Protein AF-A0A9D1H8A1-F1 (afdb_monomer)

Organism: NCBI:txid2840805

Mean predicted aligned error: 8.05 Å

Nearest PDB structures (foldseek):
  5hfn-assembly1_F  TM=6.611E-01  e=2.471E-03  Thermotoga maritima MSB8
  5xb6-assembly6_K  TM=4.700E-01  e=4.953E-04  Escherichia coli K-12
  5jrl-assembly3_B-3  TM=5.019E-01  e=8.319E-04  Sphingopyxis alaskensis RB2256
  7d79-assembly1_A  TM=4.653E-01  e=1.171E-02  Beauveria bassiana ARSEF 2860
  6lzh-assembly1_B  TM=3.755E-01  e=5.379E-03  Penicillium sp. sh18

Radius of gyration: 25.9 Å; Cα contacts (8 Å, |Δi|>4): 1368; chains: 1; bounding box: 70×58×67 Å

Solvent-accessible surface area (backbone atoms only — not comparable to full-atom values): 36337 Å² total; per-residue (Å²): 131,84,83,81,67,51,58,46,92,76,40,80,70,63,72,47,69,50,75,82,44,80,46,81,47,76,41,81,44,86,88,73,50,70,47,61,29,40,40,36,33,36,33,24,59,100,54,68,33,36,36,27,37,41,32,40,48,75,94,51,51,66,57,36,34,45,31,58,40,48,41,50,44,22,52,64,35,28,59,30,60,74,78,40,56,63,98,60,22,61,52,61,49,24,41,76,71,17,14,26,26,38,30,43,11,34,50,22,79,35,81,67,76,85,62,93,54,31,48,40,35,41,47,43,46,32,32,52,50,55,50,51,40,55,52,47,28,70,76,64,72,52,73,90,49,48,31,33,35,26,16,34,34,47,3,11,48,39,34,49,46,31,32,48,40,26,70,64,42,56,29,36,40,30,22,36,32,55,47,53,62,30,43,63,26,38,37,21,43,43,40,36,46,53,66,64,34,68,92,41,31,56,48,31,43,49,14,67,43,76,75,34,80,69,46,59,55,62,93,50,54,71,72,35,40,54,47,52,54,52,42,24,22,52,14,40,39,77,73,43,44,46,48,47,46,74,68,54,79,72,54,71,62,39,74,70,46,49,60,56,50,44,72,78,44,55,63,51,59,56,42,28,50,69,34,89,81,30,62,44,44,38,78,90,35,69,56,42,70,50,52,43,77,49,79,30,39,31,59,46,72,45,68,49,78,92,82,74,81,88,70,66,77,53,45,55,43,57,76,37,14,64,57,70,50,53,33,79,27,75,79,14,34,42,30,25,63,44,52,94,82,74,95,82,70,59,51,74,61,20,34,40,32,28,70,39,69,81,30,41,80,42,71,46,31,43,56,48,75,52,66,46,99,67,80,56,21,27,34,38,31,36,23,69,21,62,87,46,94,50,64,56,60,48,52,68,40,57,52,64,72,28,36,35,36,38,39,18,59,63,47,60,44,48,21,56,43,46,68,28,49,72,67,90,58,78,83,54,58,46,47,52,88,47,33,41,98,86,70,47,72,68,45,68,66,56,96,68,70,59,13,51,67,64,53,60,41,68,61,66,88,64,35,54,58,60,43,38,38,44,37,39,30,22,55,27,9,64,60,29,32,44,43,26,56,54,53,47,52,51,32,23,30,69,58,64,76,48,55,87,54,51,34,44,30,64,33,76,45,11,46,62,47,75,51,70,86,71,40,49,98,76,27,47,44,56,63,29,58,52,54,50,48,58,51,35,50,48,39,30,65,76,69,66,43,75,57,73,53,40,40,37,63,48,75,40,80,85,43,26,39,70,46,66,51,82,54,40,86,71,12,38,26,73,62,52,51,80,45,70,25,30,72,87,30,72,53,68,91,76,61,94,92,60,88,78,50,77,48,81,49,77,47,60,19,80,88,68,79,77,86,90,76,86,86,80,81,92,60,81,66,63,81,60,68,79,78,79,51,97,81,70,77,79,78,89,68,87,86,81,87,81,77,88,73,83,78,84,69,93,89,61,95,66,70,68,60,113

Sequence (658 aa):
MGTVIYDPLQDPRFQSPYIDADEWRERPMPDGSTLPFRYIHGGFEGTGVKFLFCFPEAERYQGRFYQYLSPFPGPDEEIASLGRLGVNDRIGFCLAYGAYSVESNMGSTAMFGGQADATLCWKSSAAVAEYSRVKAMEIYGCTRPYGYVYGGSGGGYKTISCVENTRAWDGAVPYVIGSPYSLPNTITMHAQGQRVLRHSFGKILDALDAGGSGDPYAGLNRDEADMLRKLTRMGFPPIAWYLEAMGHIDSGSLPVLLPGVKAMDPSYFTDFWTKPGYMGADPDLTACRDRLQFTGKVKSVRLPNDSGTDSGIGMNGVDDAWKKQLADGKDAWIELEEVPQGDDLYLEGVNITVTTGEASGKSLLLRDIIRKSEGKGGYLTIGMCYGLEDISGVLGALHPGDMVTLDNSDYIAVQSYYRHQCPPDLDCHAWDQFRNPDGTPALPQRPVLMGPGFTGTGMPQDGNIQCKIINIQALMDESTCPWCADWYKNKVAAAKGSLDNHRVYYMERCMHGDTDALQNYMVVNYMGALRQSLLDLAAWVEKGIEPLPSTRYTYDQENGQIVPESDMKTRGGIQSVVRLTANGQKCARVKNGETVHLEINVQLPPGTGEVTGIALADRELSETESKYHPDRHPEKGNGYGGRTAVSGTDGAFWPAVY

pLDDT: mean 86.94, std 17.72, range [21.97, 98.88]

Secondary structure (DSSP, 8-state):
-PPPPB-GGG-GGGS-EEEEEEEEEEEE-TTS-EEEEEEEEEEETTS--EEEEEEEPTTT--SEEEEE--SS--TTGGGTTTT--GGG-HHHHHHHTTEEEEEE-TT--SSSS--SSTTHHHHHHHHHHHHHHHHHHHHH--S--EEEEEEETHHHHHHHHHHHHB-S-SEEEEESPPPTTTTTHHHHHHHHHHHHHTTTHHHHHHHHSTTS-S-TTTT--HHHHHHHHHHHHTT--GGGGHHHHTT----TTHHHHHHHHHHH-HHHHHHHHHSTTSGGG-TTSHHHHT--EEEEEEEEEEPPP-------TT--STTTGGGGGEE--TT-EEEESS----TT---TT-EEEE-SSTTTT-EEEEEEEEE-SSSS-EEEEE--EES-S-HHHHHHT--TT-EEEEE-HHHHHHTTGGGG---S-TT-GGGGGGB-TTSSBSS---SS-SHHHHTSSSS---S--SSEEEEEEETT-SSS-THHHHHHHHHHHHHHS--TTEEEEEETTB-S-SSGGG-SSS-B-SHHHHHHHHHHHHHHHHH--PPPPPPPEEEETTTTEEEE-S-HHHH-SS--EEEEEETTBS-----TT----EEEEEE--TTS---------SS---TTHHHH-TT-PPP-PPP----------TT-SS----

Foldseek 3Di:
DDAAFDDLVPDPQLPAWDWPDWDWDWDQFPVRDIFIWIWTKTATPPALKIKIKTAGPLVLADQAAEEEFFLQAASPNRCQLVPDYDLSRPQCLQRLNRHMYMYMSLRHHGSDDFDPDLQSNLSSSLSSLVVVQVVVCVVNVDDRGAYEYEYEELRLLSQLLNFLRYDSHFEYEYEQYFALQLPPQLLLQLLVLCLQCLPQLLLLQQLVAQPHVVDSCPPPDPSNNVSLLLNLLLQQFSNLSVCVSVVNDDSALCLVCLVVCCVVCVVLLVCLLPPPQHQNVDCPHPLVVQWDKDKFFFAAWDAADPPDDPPLRNQRWQRRSSVVFWDARHAIKTKTQADDDDDDHDQPQWWWAWCDFPLHRDIFRFDDWAADPDHRITITGTGIHGPDPPPRVSRVRDDGGTMIIITNSSVSSSSCQSLQQQDPDVLSLSNVVQADPVRHGVGHHDPDRCSNVSSSNNDGRQLNGNHAYEYEHEQNESSHRRCSQVSSCVSVCVNPVDCPRYAYAYDYQAYSIQDPLPDWPRHDHCSLVSSVVVVQSCCCSPVVRHDKHHFDWDQPSSRRHTGTDPDLQPGIHQDKDKDKAWVNGSDDDDDPPDDIDIDIDIGGRPPNDDDLDDDDDPDTPPPPVPPDDPPDDPDDDDDDDDDPDPDDDPDDSHDRDD

Structure (mmCIF, N/CA/C/O backbone):
data_AF-A0A9D1H8A1-F1
#
_entry.id   AF-A0A9D1H8A1-F1
#
loop_
_atom_site.group_PDB
_atom_site.id
_atom_site.type_symbol
_atom_site.label_atom_id
_atom_site.label_alt_id
_atom_site.label_comp_id
_atom_site.label_asym_id
_atom_site.label_entity_id
_atom_site.label_seq_id
_atom_site.pdbx_PDB_ins_code
_atom_site.Cartn_x
_atom_site.Cartn_y
_atom_site.Cartn_z
_atom_site.occupancy
_atom_site.B_iso_or_equiv
_atom_site.auth_seq_id
_atom_site.auth_comp_id
_atom_site.auth_asym_id
_atom_site.auth_atom_id
_atom_site.pdbx_PDB_model_num
ATOM 1 N N . MET A 1 1 ? -31.627 3.188 -6.656 1.00 38.78 1 MET A N 1
ATOM 2 C CA . MET A 1 1 ? -32.110 2.006 -5.906 1.00 38.78 1 MET A CA 1
ATOM 3 C C . MET A 1 1 ? -31.082 1.754 -4.819 1.00 38.78 1 MET A C 1
ATOM 5 O O . MET A 1 1 ? -29.908 1.780 -5.154 1.00 38.78 1 MET A O 1
ATOM 9 N N . GLY A 1 2 ? -31.478 1.663 -3.548 1.00 55.09 2 GLY A N 1
ATOM 10 C CA . GLY A 1 2 ? -30.513 1.507 -2.451 1.00 55.09 2 GLY A CA 1
ATOM 11 C C . GLY A 1 2 ? -29.809 0.150 -2.507 1.00 55.09 2 GLY A C 1
ATOM 12 O O . GLY A 1 2 ? -30.447 -0.846 -2.844 1.00 55.09 2 GLY A O 1
ATOM 13 N N . THR A 1 3 ? -28.514 0.122 -2.196 1.00 67.75 3 THR A N 1
ATOM 14 C CA . THR A 1 3 ? -27.722 -1.109 -2.081 1.00 67.75 3 THR A CA 1
ATOM 15 C C . THR A 1 3 ? -28.323 -2.004 -0.996 1.00 67.75 3 THR A C 1
ATOM 17 O O . THR A 1 3 ? -28.592 -1.547 0.118 1.00 67.75 3 THR A O 1
ATOM 20 N N . VAL A 1 4 ? -28.575 -3.274 -1.319 1.00 84.12 4 VAL A N 1
ATOM 21 C CA . VAL A 1 4 ? -29.027 -4.267 -0.336 1.00 84.12 4 VAL A CA 1
ATOM 22 C C . VAL A 1 4 ? -27.852 -4.580 0.583 1.00 84.12 4 VAL A C 1
ATOM 24 O O . VAL A 1 4 ? -26.833 -5.088 0.128 1.00 84.12 4 VAL A O 1
ATOM 27 N N . ILE A 1 5 ? -28.001 -4.270 1.870 1.00 93.69 5 ILE A N 1
ATOM 28 C CA . ILE A 1 5 ? -26.996 -4.589 2.886 1.00 93.69 5 ILE A CA 1
ATOM 29 C C . ILE A 1 5 ? -27.081 -6.081 3.207 1.00 93.69 5 ILE A C 1
ATOM 31 O O . ILE A 1 5 ? -28.150 -6.579 3.563 1.00 93.69 5 ILE A O 1
ATOM 35 N N . TYR A 1 6 ? -25.960 -6.780 3.067 1.00 95.00 6 TYR A N 1
ATOM 36 C CA . TYR A 1 6 ? -25.834 -8.206 3.333 1.00 95.00 6 TYR A CA 1
ATOM 37 C C . TYR A 1 6 ? -25.898 -8.502 4.835 1.00 95.00 6 TYR A C 1
ATOM 39 O O . TYR A 1 6 ? -25.280 -7.809 5.650 1.00 95.00 6 TYR A O 1
ATOM 47 N N . ASP A 1 7 ? -26.623 -9.566 5.173 1.00 96.06 7 ASP A N 1
ATOM 48 C CA . ASP A 1 7 ? -26.724 -10.117 6.520 1.00 96.06 7 ASP A CA 1
ATOM 49 C C . ASP A 1 7 ? -26.074 -11.515 6.549 1.00 96.06 7 ASP A C 1
ATOM 51 O O . ASP A 1 7 ? -26.630 -12.449 5.958 1.00 96.06 7 ASP A O 1
ATOM 55 N N . PRO A 1 8 ? -24.911 -11.688 7.211 1.00 95.25 8 PRO A N 1
ATOM 56 C CA . PRO A 1 8 ? -24.231 -12.982 7.283 1.00 95.25 8 PRO A CA 1
ATOM 57 C C . PRO A 1 8 ? -25.052 -14.063 7.993 1.00 95.25 8 PRO A C 1
ATOM 59 O O . PRO A 1 8 ? -24.867 -15.243 7.703 1.00 95.25 8 PRO A O 1
ATOM 62 N N . LEU A 1 9 ? -25.981 -13.691 8.882 1.00 94.69 9 LEU A N 1
ATOM 63 C CA . LEU A 1 9 ? -26.806 -14.650 9.621 1.00 94.69 9 LEU A CA 1
ATOM 64 C C . LEU A 1 9 ? -27.847 -15.341 8.731 1.00 94.69 9 LEU A C 1
ATOM 66 O O . LEU A 1 9 ? -28.388 -16.371 9.118 1.00 94.69 9 LEU A O 1
ATOM 70 N N . GLN A 1 10 ? -28.121 -14.794 7.544 1.00 96.19 10 GLN A N 1
ATOM 71 C CA . GLN A 1 10 ? -29.043 -15.379 6.567 1.00 96.19 10 GLN A CA 1
ATOM 72 C C . GLN A 1 10 ? -28.323 -16.154 5.455 1.00 96.19 10 GLN A C 1
ATOM 74 O O . GLN A 1 10 ? -28.983 -16.727 4.587 1.00 96.19 10 GLN A O 1
ATOM 79 N N . ASP A 1 11 ? -26.986 -16.172 5.437 1.00 95.88 11 ASP A N 1
ATOM 80 C CA . ASP A 1 11 ? -26.229 -16.874 4.401 1.00 95.88 11 ASP A CA 1
ATOM 81 C C . ASP A 1 11 ? -26.071 -18.360 4.763 1.00 95.88 11 ASP A C 1
ATOM 83 O O . ASP A 1 11 ? -25.353 -18.682 5.717 1.00 95.88 11 ASP A O 1
ATOM 87 N N . PRO A 1 12 ? -26.690 -19.292 4.010 1.00 96.44 12 PRO A N 1
ATOM 88 C CA . PRO A 1 12 ? -26.665 -20.718 4.329 1.00 96.44 12 PRO A CA 1
ATOM 89 C C . PRO A 1 12 ? -25.256 -21.327 4.295 1.00 96.44 12 PRO A C 1
ATOM 91 O O . PRO A 1 12 ? -25.048 -22.377 4.896 1.00 96.44 12 PRO A O 1
ATOM 94 N N . ARG A 1 13 ? -24.281 -20.681 3.634 1.00 95.06 13 ARG A N 1
ATOM 95 C CA . ARG A 1 13 ? -22.889 -21.160 3.577 1.00 95.06 13 ARG A CA 1
ATOM 96 C C . ARG A 1 13 ? -22.200 -21.145 4.939 1.00 95.06 13 ARG A C 1
ATOM 98 O O . ARG A 1 13 ? -21.252 -21.893 5.133 1.00 95.06 13 ARG A O 1
ATOM 105 N N . PHE A 1 14 ? -22.649 -20.296 5.862 1.00 97.00 14 PHE A N 1
ATOM 106 C CA . PHE A 1 14 ? -21.956 -20.043 7.127 1.00 97.00 14 PHE A CA 1
ATOM 107 C C . PHE A 1 14 ? -22.766 -20.464 8.361 1.00 97.00 14 PHE A C 1
ATOM 109 O O . PH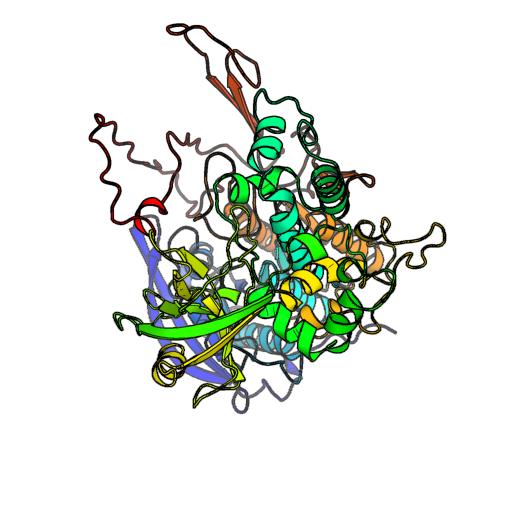E A 1 14 ? -22.545 -19.954 9.454 1.00 97.00 14 PHE A O 1
ATOM 116 N N . GLN A 1 15 ? -23.709 -21.399 8.205 1.00 96.56 15 GLN A N 1
ATOM 117 C CA . GLN A 1 15 ? -24.603 -21.831 9.295 1.00 96.56 15 GLN A CA 1
ATOM 118 C C . GLN A 1 15 ? -24.109 -23.067 10.060 1.00 96.56 15 GLN A C 1
ATOM 120 O O . GLN A 1 15 ? -24.694 -23.433 11.077 1.00 96.56 15 GLN A O 1
ATOM 125 N N . SER A 1 16 ? -23.027 -23.697 9.597 1.00 97.44 16 SER A N 1
ATOM 126 C CA . SER A 1 16 ? -22.464 -24.920 10.182 1.00 97.44 16 SER A CA 1
ATOM 127 C C . SER A 1 16 ? -20.997 -24.711 10.579 1.00 97.44 16 SER A C 1
ATOM 129 O O . SER A 1 16 ? -20.102 -25.213 9.900 1.00 97.44 16 SER A O 1
ATOM 131 N N . PRO A 1 17 ? -20.708 -23.914 11.625 1.00 97.94 17 PRO A N 1
ATOM 132 C CA . PRO A 1 17 ? -19.346 -23.744 12.116 1.00 97.94 17 PRO A CA 1
ATOM 133 C C . PRO A 1 17 ? -18.861 -24.988 12.876 1.00 97.94 17 PRO A C 1
ATOM 135 O O . PRO A 1 17 ? -19.635 -25.632 13.584 1.00 97.94 17 PRO A O 1
ATOM 138 N N . TYR A 1 18 ? -17.563 -25.279 12.798 1.00 98.44 18 TYR A N 1
ATOM 139 C CA . TYR A 1 18 ? -16.890 -26.317 13.582 1.00 98.44 18 TYR A CA 1
ATOM 140 C C . TYR A 1 18 ? -15.680 -25.741 14.328 1.00 98.44 18 TYR A C 1
ATOM 142 O O . TYR A 1 18 ? -15.117 -24.727 13.921 1.00 98.44 18 TYR A O 1
ATOM 150 N N . ILE A 1 19 ? -15.278 -26.392 15.422 1.00 98.69 19 ILE A N 1
ATOM 151 C CA . ILE A 1 19 ? -14.061 -26.086 16.190 1.00 98.69 19 ILE A CA 1
ATOM 152 C C . ILE A 1 19 ? -13.188 -27.337 16.176 1.00 98.69 19 ILE A C 1
ATOM 154 O O . ILE A 1 19 ? -13.668 -28.415 16.527 1.00 98.69 19 ILE A O 1
ATOM 158 N N . ASP A 1 20 ? -11.927 -27.195 15.780 1.00 98.19 20 ASP A N 1
ATOM 159 C CA . ASP A 1 20 ? -10.947 -28.288 15.758 1.00 98.19 20 ASP A CA 1
ATOM 160 C C . ASP A 1 20 ? -9.824 -28.112 16.798 1.00 98.19 20 ASP A C 1
ATOM 162 O O . ASP A 1 20 ? -9.159 -29.090 17.142 1.00 98.19 20 ASP A O 1
ATOM 166 N N . ALA A 1 21 ? -9.670 -26.913 17.373 1.00 98.50 21 ALA A N 1
ATOM 167 C CA . ALA A 1 21 ? -8.807 -26.656 18.521 1.00 98.50 21 ALA A CA 1
ATOM 168 C C . ALA A 1 21 ? -9.430 -25.629 19.478 1.00 98.50 21 ALA A C 1
ATOM 170 O O . ALA A 1 21 ? -9.948 -24.596 19.054 1.00 98.50 21 ALA A O 1
ATOM 171 N N . ASP A 1 22 ? -9.343 -25.916 20.776 1.00 98.56 22 ASP A N 1
ATOM 172 C CA . ASP A 1 22 ? -9.765 -25.045 21.875 1.00 98.56 22 ASP A CA 1
ATOM 173 C C . ASP A 1 22 ? -8.847 -25.301 23.079 1.00 98.56 22 ASP A C 1
ATOM 175 O O . ASP A 1 22 ? -8.964 -26.323 23.758 1.00 98.56 22 ASP A O 1
ATOM 179 N N . GLU A 1 23 ? -7.880 -24.414 23.301 1.00 98.38 23 GLU A N 1
ATOM 180 C CA . GLU A 1 23 ? -6.853 -24.597 24.328 1.00 98.38 23 GLU A CA 1
ATOM 181 C C . GLU A 1 23 ? -6.348 -23.272 24.901 1.00 98.38 23 GLU A C 1
ATOM 183 O O . GLU A 1 23 ? -6.447 -22.215 24.280 1.00 98.38 23 GLU A O 1
ATOM 188 N N . TRP A 1 24 ? -5.779 -23.322 26.103 1.00 98.31 24 TRP A N 1
ATOM 189 C CA . TRP A 1 24 ? -5.088 -22.178 26.692 1.00 98.31 24 TRP A CA 1
ATOM 190 C C . TRP A 1 24 ? -3.642 -22.120 26.208 1.00 98.31 24 TRP A C 1
ATOM 192 O O . TRP A 1 24 ? -2.936 -23.127 26.199 1.00 98.31 24 TRP A O 1
ATOM 202 N N . ARG A 1 25 ? -3.201 -20.921 25.832 1.00 97.88 25 ARG A N 1
ATOM 203 C CA . ARG A 1 25 ? -1.832 -20.607 25.423 1.00 97.88 25 ARG A CA 1
ATOM 204 C C . ARG A 1 25 ? -1.350 -19.351 26.145 1.00 97.88 25 ARG A C 1
ATOM 206 O O . ARG A 1 25 ? -2.138 -18.610 26.725 1.00 97.88 25 ARG A O 1
ATOM 213 N N . GLU A 1 26 ? -0.050 -19.101 26.078 1.00 96.31 26 GLU A N 1
ATOM 214 C CA . GLU A 1 26 ? 0.578 -17.896 26.619 1.00 96.31 26 GLU A CA 1
ATOM 215 C C . GLU A 1 26 ? 1.182 -17.065 25.490 1.00 96.31 26 GLU A C 1
ATOM 217 O O . GLU A 1 26 ? 1.711 -17.608 24.515 1.00 96.31 26 GLU A O 1
ATOM 222 N N . ARG A 1 27 ? 1.106 -15.739 25.618 1.00 94.69 27 ARG A N 1
ATOM 223 C CA . ARG A 1 27 ? 1.704 -14.799 24.672 1.00 94.69 27 ARG A CA 1
ATOM 224 C C . ARG A 1 27 ? 2.739 -13.916 25.370 1.00 94.69 27 ARG A C 1
ATOM 226 O O . ARG A 1 27 ? 2.367 -13.236 26.325 1.00 94.69 27 ARG A O 1
ATOM 233 N N . PRO A 1 28 ? 4.009 -13.906 24.930 1.00 93.06 28 PRO A N 1
ATOM 234 C CA . PRO A 1 28 ? 5.019 -13.017 25.493 1.00 93.06 28 PRO A CA 1
ATOM 235 C C . PRO A 1 28 ? 4.758 -11.567 25.078 1.00 93.06 28 PRO A C 1
ATOM 237 O O . PRO A 1 28 ? 4.446 -11.294 23.919 1.00 93.06 28 PRO A O 1
ATOM 240 N N . MET A 1 29 ? 4.918 -10.646 26.024 1.00 91.50 29 MET A N 1
ATOM 241 C CA . MET A 1 29 ? 4.690 -9.214 25.844 1.00 91.50 29 MET A CA 1
ATOM 242 C C . MET A 1 29 ? 6.009 -8.425 25.849 1.00 91.50 29 MET A C 1
ATOM 244 O O . MET A 1 29 ? 7.002 -8.888 26.416 1.00 91.50 29 MET A O 1
ATOM 248 N N . PRO A 1 30 ? 6.045 -7.217 25.249 1.00 82.75 30 PRO A N 1
ATOM 249 C CA . PRO A 1 30 ? 7.266 -6.407 25.167 1.00 82.75 30 PRO A CA 1
ATOM 250 C C . PRO A 1 30 ? 7.893 -6.029 26.516 1.00 82.75 30 PRO A C 1
ATOM 252 O O . PRO A 1 30 ? 9.099 -5.813 26.589 1.00 82.75 30 PRO A O 1
ATOM 255 N N . ASP A 1 31 ? 7.097 -5.952 27.582 1.00 82.50 31 ASP A N 1
ATOM 256 C CA . ASP A 1 31 ? 7.554 -5.635 28.940 1.00 82.50 31 ASP A CA 1
ATOM 257 C C . ASP A 1 31 ? 8.136 -6.852 29.690 1.00 82.50 31 ASP A C 1
ATOM 259 O O . ASP A 1 31 ? 8.504 -6.750 30.860 1.00 82.50 31 ASP A O 1
ATOM 263 N N . GLY A 1 32 ? 8.222 -8.008 29.024 1.00 87.00 32 GLY A N 1
ATOM 264 C CA . GLY A 1 32 ? 8.693 -9.267 29.597 1.00 87.00 32 GLY A CA 1
ATOM 265 C C . GLY A 1 32 ? 7.617 -10.065 30.338 1.00 87.00 32 GLY A C 1
ATOM 266 O O . GLY A 1 32 ? 7.918 -11.155 30.826 1.00 87.00 32 GLY A O 1
ATOM 267 N N . SER A 1 33 ? 6.380 -9.564 30.420 1.00 91.31 33 SER A N 1
ATOM 268 C CA . SER A 1 33 ? 5.248 -10.326 30.954 1.00 91.31 33 SER A CA 1
ATOM 269 C C . SER A 1 33 ? 4.714 -11.349 29.942 1.00 91.31 33 SER A C 1
ATOM 271 O O . SER A 1 33 ? 5.069 -11.338 28.760 1.00 91.31 33 SER A O 1
ATOM 273 N N . THR A 1 34 ? 3.848 -12.253 30.403 1.00 94.12 34 THR A N 1
ATOM 274 C CA . THR A 1 34 ? 3.070 -13.151 29.543 1.00 94.12 34 THR A CA 1
ATOM 275 C C . THR A 1 34 ? 1.578 -12.937 29.773 1.00 94.12 34 THR A C 1
ATOM 277 O O . THR A 1 34 ? 1.130 -12.735 30.902 1.00 94.12 34 THR A O 1
ATOM 280 N N . LEU A 1 35 ? 0.796 -12.971 28.692 1.00 95.44 35 LEU A N 1
ATOM 281 C CA . LEU A 1 35 ? -0.664 -12.939 28.745 1.00 95.44 35 LEU A CA 1
ATOM 282 C C . LEU A 1 35 ? -1.230 -14.319 28.395 1.00 95.44 35 LEU A C 1
ATOM 284 O O . LEU A 1 35 ? -1.026 -14.782 27.266 1.00 95.44 35 LEU A O 1
ATOM 288 N N . PRO A 1 36 ? -1.956 -14.974 29.317 1.00 97.06 36 PRO A N 1
ATOM 289 C CA . PRO A 1 36 ? -2.758 -16.141 28.989 1.00 97.06 36 PRO A CA 1
ATOM 290 C C . PRO A 1 36 ? -3.884 -15.762 28.026 1.00 97.06 36 PRO A C 1
ATOM 292 O O . PRO A 1 36 ? -4.518 -14.710 28.157 1.00 97.06 36 PRO A O 1
ATOM 295 N N . PHE A 1 37 ? -4.157 -16.631 27.061 1.00 98.25 37 PHE A N 1
ATOM 296 C CA . PHE A 1 37 ? -5.291 -16.485 26.160 1.00 98.25 37 PHE A CA 1
ATOM 297 C C . PHE A 1 37 ? -5.849 -17.844 25.753 1.00 98.25 37 PHE A C 1
ATOM 299 O O . PHE A 1 37 ? -5.122 -18.834 25.655 1.00 98.25 37 PHE A O 1
ATOM 306 N N . ARG A 1 38 ? -7.151 -17.891 25.489 1.00 98.50 38 ARG A N 1
ATOM 307 C CA . ARG A 1 38 ? -7.820 -19.071 24.949 1.00 98.50 38 ARG A CA 1
ATOM 308 C C . ARG A 1 38 ? -7.788 -19.004 23.424 1.00 98.50 38 ARG A C 1
ATOM 310 O O . ARG A 1 38 ? -8.365 -18.099 22.820 1.00 98.50 38 ARG A O 1
ATOM 317 N N . TYR A 1 39 ? -7.063 -19.939 22.830 1.00 98.69 39 TYR A N 1
ATOM 318 C CA . TYR A 1 39 ? -6.915 -20.152 21.398 1.00 98.69 39 TYR A CA 1
ATOM 319 C C . TYR A 1 39 ? -8.070 -21.022 20.901 1.00 98.69 39 TYR A C 1
ATOM 321 O O . TYR A 1 39 ? -8.219 -22.150 21.365 1.00 98.69 39 TYR A O 1
ATOM 329 N N . ILE A 1 40 ? -8.871 -20.511 19.964 1.00 98.81 40 ILE A N 1
ATOM 330 C CA . ILE A 1 40 ? -9.939 -21.270 19.303 1.00 98.81 40 ILE A CA 1
ATOM 331 C C . ILE A 1 40 ? -9.741 -21.200 17.792 1.00 98.81 40 ILE A C 1
ATOM 333 O O . ILE A 1 40 ? -9.768 -20.112 17.218 1.00 98.81 40 ILE A O 1
ATOM 337 N N . HIS A 1 41 ? -9.587 -22.357 17.156 1.00 98.81 41 HIS A N 1
ATOM 338 C CA . HIS A 1 41 ? -9.465 -22.496 15.707 1.00 98.81 41 HIS A CA 1
ATOM 339 C C . HIS A 1 41 ? -10.580 -23.390 15.152 1.00 98.81 41 HIS A C 1
ATOM 341 O O . HIS A 1 41 ? -11.124 -24.256 15.848 1.00 98.81 41 HIS A O 1
ATOM 347 N N . GLY A 1 42 ? -10.963 -23.129 13.906 1.00 98.50 42 GLY A N 1
ATOM 348 C CA . GLY A 1 42 ? -11.999 -23.881 13.219 1.00 98.50 42 GLY A CA 1
ATOM 349 C C . GLY A 1 42 ? -12.351 -23.289 11.861 1.00 98.50 42 GLY A C 1
ATOM 350 O O . GLY A 1 42 ? -11.561 -22.571 11.246 1.00 98.50 42 GLY A O 1
ATOM 351 N N . GLY A 1 43 ? -13.558 -23.584 11.388 1.00 98.06 43 GLY A N 1
ATOM 352 C CA . GLY A 1 43 ? -14.051 -23.114 10.096 1.00 98.06 43 GLY A CA 1
ATOM 353 C C . GLY A 1 43 ? -15.552 -23.316 9.927 1.00 98.06 43 GLY A C 1
ATOM 354 O O . GLY A 1 43 ? -16.265 -23.585 10.893 1.00 98.06 43 GLY A O 1
ATOM 355 N N . PHE A 1 44 ? -16.037 -23.191 8.692 1.00 98.00 44 PHE A N 1
ATOM 356 C CA . PHE A 1 44 ? -17.425 -23.508 8.335 1.00 98.00 44 PHE A CA 1
ATOM 357 C C . PHE A 1 44 ? -17.480 -24.734 7.421 1.00 98.00 44 PHE A C 1
ATOM 359 O O . PHE A 1 44 ? -16.821 -24.764 6.379 1.00 98.00 44 PHE A O 1
ATOM 366 N N . GLU A 1 45 ? -18.273 -25.737 7.801 1.00 97.19 45 GLU A N 1
ATOM 367 C CA . GLU A 1 45 ? -18.450 -26.978 7.042 1.00 97.19 45 GLU A CA 1
ATOM 368 C C . GLU A 1 45 ? -18.894 -26.701 5.600 1.00 97.19 45 GLU A C 1
ATOM 370 O O . GLU A 1 45 ? -19.709 -25.820 5.332 1.00 97.19 45 GLU A O 1
ATOM 375 N N . GLY A 1 46 ? -18.354 -27.463 4.646 1.00 92.94 46 GLY A N 1
ATOM 376 C CA . GLY A 1 46 ? -18.670 -27.281 3.225 1.00 92.94 46 GLY A CA 1
ATOM 377 C C . GLY A 1 46 ? -18.091 -26.002 2.607 1.00 92.94 46 GLY A C 1
ATOM 378 O O . GLY A 1 46 ? -18.356 -25.721 1.438 1.00 92.94 46 GLY A O 1
ATOM 379 N N . THR A 1 47 ? -17.280 -25.250 3.355 1.00 92.25 47 THR A N 1
ATOM 380 C CA . THR A 1 47 ? -16.532 -24.090 2.861 1.00 92.25 47 THR A CA 1
ATOM 381 C C . THR A 1 47 ? -15.026 -24.298 3.034 1.00 92.25 47 THR A C 1
ATOM 383 O O . THR A 1 47 ? -14.587 -25.188 3.757 1.00 92.25 47 THR A O 1
ATOM 386 N N . GLY A 1 48 ? -14.225 -23.451 2.382 1.00 91.88 48 GLY A N 1
ATOM 387 C CA . GLY A 1 48 ? -12.794 -23.316 2.671 1.00 91.88 48 GLY A CA 1
ATOM 388 C C . GLY A 1 48 ? -12.479 -22.244 3.720 1.00 91.88 48 GLY A C 1
ATOM 389 O O . GLY A 1 48 ? -11.314 -21.892 3.872 1.00 91.88 48 GLY A O 1
ATOM 390 N N . VAL A 1 49 ? -13.486 -21.664 4.388 1.00 95.81 49 VAL A N 1
ATOM 391 C CA . VAL A 1 49 ? -13.289 -20.557 5.332 1.00 95.81 49 VAL A CA 1
ATOM 392 C C . VAL A 1 49 ? -12.827 -21.094 6.679 1.00 95.81 49 VAL A C 1
ATOM 394 O O . VAL A 1 49 ? -13.544 -21.870 7.314 1.00 95.81 49 VAL A O 1
ATOM 397 N N . LYS A 1 50 ? -11.670 -20.611 7.128 1.00 97.38 50 LYS A N 1
ATOM 398 C CA . LYS A 1 50 ? -11.097 -20.883 8.449 1.00 97.38 50 LYS A CA 1
ATOM 399 C C . LYS A 1 50 ? -11.031 -19.617 9.287 1.00 97.38 50 LYS A C 1
ATOM 401 O O . LYS A 1 50 ? -10.944 -18.515 8.737 1.00 97.38 50 LYS A O 1
ATOM 406 N N . PHE A 1 51 ? -11.066 -19.775 10.604 1.00 98.56 51 PHE A N 1
ATOM 407 C CA . PHE A 1 51 ? -10.947 -18.676 11.554 1.00 98.56 51 PHE A CA 1
ATOM 408 C C . PHE A 1 51 ? -10.032 -19.016 12.728 1.00 98.56 51 PHE A C 1
ATOM 410 O O . PHE A 1 51 ? -9.894 -20.171 13.133 1.00 98.56 51 PHE A O 1
ATOM 417 N N . LEU A 1 52 ? -9.475 -17.960 13.313 1.00 98.75 52 LEU A N 1
ATOM 418 C CA . LEU A 1 52 ? -8.766 -17.982 14.579 1.00 98.75 52 LEU A CA 1
ATOM 419 C C . LEU A 1 52 ? -9.344 -16.912 15.504 1.00 98.75 52 LEU A C 1
ATOM 421 O O . LEU A 1 52 ? -9.451 -15.742 15.126 1.00 98.75 52 LEU A O 1
ATOM 425 N N . PHE A 1 53 ? -9.648 -17.312 16.736 1.00 98.81 53 PHE A N 1
ATOM 426 C CA . PHE A 1 53 ? -9.994 -16.413 17.828 1.00 98.81 53 PHE A CA 1
ATOM 427 C C . PHE A 1 53 ? -8.993 -16.553 18.977 1.00 98.81 53 PHE A C 1
ATOM 429 O O . PHE A 1 53 ? -8.708 -17.661 19.434 1.00 98.81 53 PHE A O 1
ATOM 436 N N . CYS A 1 54 ? -8.501 -15.422 19.482 1.00 98.75 54 CYS A N 1
ATOM 437 C CA . CYS A 1 54 ? -7.625 -15.374 20.656 1.00 98.75 54 CYS A CA 1
ATOM 438 C C . CYS A 1 54 ? -8.299 -14.548 21.754 1.00 98.75 54 CYS A C 1
ATOM 440 O O . CYS A 1 54 ? -8.310 -13.317 21.687 1.00 98.75 54 CYS A O 1
ATOM 442 N N . PHE A 1 55 ? -8.874 -15.229 22.744 1.00 98.81 55 PHE A N 1
ATOM 443 C CA . PHE A 1 55 ? -9.680 -14.641 23.814 1.00 98.81 55 PHE A CA 1
ATOM 444 C C . PHE A 1 55 ? -8.842 -14.341 25.067 1.00 98.81 55 PHE A C 1
ATOM 446 O O . PHE A 1 55 ? -8.151 -15.245 25.538 1.00 98.81 55 PHE A O 1
ATOM 453 N N . PRO A 1 56 ? -8.902 -13.128 25.650 1.00 98.38 56 PRO A N 1
ATOM 454 C CA . PRO A 1 56 ? -8.235 -12.845 26.920 1.00 98.38 56 PRO A CA 1
ATOM 455 C C . PRO A 1 56 ? -8.922 -13.556 28.095 1.00 98.38 56 PRO A C 1
ATOM 457 O O . PRO A 1 56 ? -10.045 -14.053 27.986 1.00 98.38 56 PRO A O 1
ATOM 460 N N . GLU A 1 57 ? -8.273 -13.558 29.255 1.00 97.19 57 GLU A N 1
ATOM 461 C CA . GLU A 1 57 ? -8.913 -13.950 30.515 1.00 97.19 57 GLU A CA 1
ATOM 462 C C . GLU A 1 57 ? -10.164 -13.101 30.807 1.00 97.19 57 GLU A C 1
ATOM 464 O O . GLU A 1 57 ? -10.258 -11.932 30.409 1.00 97.19 57 GLU A O 1
ATOM 469 N N . ALA A 1 58 ? -11.138 -13.690 31.506 1.00 96.69 58 ALA A N 1
ATOM 470 C CA . ALA A 1 58 ? -12.441 -13.072 31.753 1.00 96.69 58 ALA A CA 1
ATOM 471 C C . ALA A 1 58 ? -12.325 -11.737 32.502 1.00 96.69 58 ALA A C 1
ATOM 473 O O . ALA A 1 58 ? -13.042 -10.789 32.194 1.00 96.69 58 ALA A O 1
ATOM 474 N N . GLU A 1 59 ? -11.372 -11.636 33.425 1.00 95.94 59 GLU A N 1
ATOM 475 C CA . GLU A 1 59 ? -11.097 -10.452 34.239 1.00 95.94 59 GLU A CA 1
ATOM 476 C C . GLU A 1 59 ? -10.570 -9.272 33.411 1.00 95.94 59 GLU A C 1
ATOM 478 O O . GLU A 1 59 ? -10.673 -8.121 33.837 1.00 95.94 59 GLU A O 1
ATOM 483 N N . ARG A 1 60 ? -9.999 -9.541 32.230 1.00 95.81 60 ARG A N 1
ATOM 484 C CA . ARG A 1 60 ? -9.474 -8.517 31.315 1.00 95.81 60 ARG A CA 1
ATOM 485 C C . ARG A 1 60 ? -10.455 -8.153 30.212 1.00 95.81 60 ARG A C 1
ATOM 487 O O . ARG A 1 60 ? -10.290 -7.107 29.590 1.00 95.81 60 ARG A O 1
ATOM 494 N N . TYR A 1 61 ? -11.441 -9.000 29.935 1.00 98.44 61 TYR A N 1
ATOM 495 C CA . TYR A 1 61 ? -12.332 -8.820 28.801 1.00 98.44 61 TYR A CA 1
ATOM 496 C C . TYR A 1 61 ? -13.246 -7.594 28.962 1.00 98.44 61 TYR A C 1
ATOM 498 O O . TYR A 1 61 ? -13.970 -7.449 29.942 1.00 98.44 61 TYR A O 1
ATOM 506 N N . GLN A 1 62 ? -13.251 -6.717 27.956 1.00 97.94 62 GLN A N 1
ATOM 507 C CA . GLN A 1 62 ? -13.999 -5.457 27.947 1.00 97.94 62 GLN A CA 1
ATOM 508 C C . GLN A 1 62 ? -15.144 -5.441 26.923 1.00 97.94 62 GLN A C 1
ATOM 510 O O . GLN A 1 62 ? -15.542 -4.367 26.468 1.00 97.94 62 GLN A O 1
ATOM 515 N N . GLY A 1 63 ? -15.669 -6.605 26.525 1.00 98.06 63 GLY A N 1
ATOM 516 C CA . GLY A 1 63 ? -16.869 -6.671 25.683 1.00 98.06 63 GLY A CA 1
ATOM 517 C C . GLY A 1 63 ? -16.645 -6.350 24.201 1.00 98.06 63 GLY A C 1
ATOM 518 O O . GLY A 1 63 ? -17.592 -5.926 23.541 1.00 98.06 63 GLY A O 1
ATOM 519 N N . ARG A 1 64 ? -15.423 -6.509 23.667 1.00 98.62 64 ARG A N 1
ATOM 520 C CA . ARG A 1 64 ? -15.083 -6.100 22.290 1.00 98.62 64 ARG A CA 1
ATOM 521 C C . ARG A 1 64 ? -14.132 -7.047 21.551 1.00 98.62 64 ARG A C 1
ATOM 523 O O . ARG A 1 64 ? -13.448 -7.847 22.190 1.00 98.62 64 ARG A O 1
ATOM 530 N N . PHE A 1 65 ? -14.043 -6.905 20.230 1.00 98.88 65 PHE A N 1
ATOM 531 C CA . PHE A 1 65 ? -13.028 -7.562 19.400 1.00 98.88 65 PHE A CA 1
ATOM 532 C C . PHE A 1 65 ? -12.472 -6.677 18.292 1.00 98.88 65 PHE A C 1
ATOM 534 O O . PHE A 1 65 ? -13.147 -5.761 17.819 1.00 98.88 65 PHE A O 1
ATOM 541 N N . TYR A 1 66 ? -11.265 -7.019 17.844 1.00 98.88 66 TYR A N 1
ATOM 542 C CA . TYR A 1 66 ? -10.628 -6.433 16.667 1.00 98.88 66 TYR A CA 1
ATOM 543 C C . TYR A 1 66 ? -10.367 -7.517 15.618 1.00 98.88 66 TYR A C 1
ATOM 545 O O . TYR A 1 66 ? -9.800 -8.565 15.932 1.00 98.88 66 TYR A O 1
ATOM 553 N N . GLN A 1 67 ? -10.778 -7.251 14.378 1.00 98.69 67 GLN A N 1
ATOM 554 C CA . GLN A 1 67 ? -10.612 -8.145 13.239 1.00 98.69 67 GLN A CA 1
ATOM 555 C C . GLN A 1 67 ? -9.676 -7.545 12.197 1.00 98.69 67 GLN A C 1
ATOM 557 O O . GLN A 1 67 ? -9.986 -6.513 11.597 1.00 98.69 67 GLN A O 1
ATOM 562 N N . TYR A 1 68 ? -8.546 -8.213 11.979 1.00 98.00 68 TYR A N 1
ATOM 563 C CA . TYR A 1 68 ? -7.555 -7.810 10.989 1.00 98.00 68 TYR A CA 1
ATOM 564 C C . TYR A 1 68 ? -7.853 -8.431 9.620 1.00 98.00 68 TYR A C 1
ATOM 566 O O . TYR A 1 68 ? -8.165 -9.620 9.535 1.00 98.00 68 TYR A O 1
ATOM 574 N N . LEU A 1 69 ? -7.728 -7.641 8.548 1.00 95.56 69 LEU A N 1
ATOM 575 C CA . LEU A 1 69 ? -7.872 -8.101 7.164 1.00 95.56 69 LEU A CA 1
ATOM 576 C C . LEU A 1 69 ? -6.569 -7.909 6.378 1.00 95.56 69 LEU A C 1
ATOM 578 O O . LEU A 1 69 ? -6.125 -6.784 6.141 1.00 95.56 69 LEU A O 1
ATOM 582 N N . SER A 1 70 ? -5.998 -9.021 5.915 1.00 91.69 70 SER A N 1
ATOM 583 C CA . SER A 1 70 ? -4.752 -9.053 5.141 1.00 91.69 70 SER A CA 1
ATOM 584 C C . SER A 1 70 ? -4.901 -8.487 3.713 1.00 91.69 70 SER A C 1
ATOM 586 O O . SER A 1 70 ? -5.941 -8.686 3.063 1.00 91.69 70 SER A O 1
ATOM 588 N N . PRO A 1 71 ? -3.867 -7.820 3.158 1.00 87.75 71 PRO A N 1
ATOM 589 C CA . PRO A 1 71 ? -3.852 -7.376 1.764 1.00 87.75 71 PRO A CA 1
ATOM 590 C C . PRO A 1 71 ? -3.900 -8.514 0.742 1.00 87.75 71 PRO A C 1
ATOM 592 O O . PRO A 1 71 ? -4.666 -8.426 -0.218 1.00 87.75 71 PRO A O 1
ATOM 595 N N . PHE A 1 72 ? -3.165 -9.600 0.983 1.00 83.56 72 PHE A N 1
ATOM 596 C CA . PHE A 1 72 ? -3.098 -10.776 0.109 1.00 83.56 72 PHE A CA 1
ATOM 597 C C . PHE A 1 72 ? -3.268 -12.050 0.951 1.00 83.56 72 PHE A C 1
ATOM 599 O O . PHE A 1 72 ? -2.274 -12.667 1.356 1.00 83.56 72 PHE A O 1
ATOM 606 N N . PRO A 1 73 ? -4.521 -12.420 1.277 1.00 85.81 73 PRO A N 1
ATOM 607 C CA . PRO A 1 73 ? -4.772 -13.599 2.086 1.00 85.81 73 PRO A CA 1
ATOM 608 C C . PRO A 1 73 ? -4.478 -14.903 1.353 1.00 85.81 73 PRO A C 1
ATOM 610 O O . PRO A 1 73 ? -4.890 -15.092 0.211 1.00 85.81 73 PRO A O 1
ATOM 613 N N . GLY A 1 74 ? -3.777 -15.803 2.039 1.00 84.88 74 GLY A N 1
ATOM 614 C CA . GLY A 1 74 ? -3.576 -17.188 1.624 1.00 84.88 74 GLY A CA 1
ATOM 615 C C . GLY A 1 74 ? -4.543 -18.160 2.310 1.00 84.88 74 GLY A C 1
ATOM 616 O O . GLY A 1 74 ? -5.412 -17.740 3.075 1.00 84.88 74 GLY A O 1
ATOM 617 N N . PRO A 1 75 ? -4.389 -19.475 2.070 1.00 86.31 75 PRO A N 1
ATOM 618 C CA . PRO A 1 75 ? -5.274 -20.496 2.623 1.00 86.31 75 PRO A CA 1
ATOM 619 C C . PRO A 1 75 ? -5.171 -20.613 4.143 1.00 86.31 75 PRO A C 1
ATOM 621 O O . PRO A 1 75 ? -6.157 -20.987 4.768 1.00 86.31 75 PRO A O 1
ATOM 624 N N . ASP A 1 76 ? -4.023 -20.248 4.718 1.00 89.81 76 ASP A N 1
ATOM 625 C CA . ASP A 1 76 ? -3.716 -20.299 6.153 1.00 89.81 76 ASP A CA 1
ATOM 626 C C . ASP A 1 76 ? -3.567 -18.894 6.764 1.00 89.81 76 ASP A C 1
ATOM 628 O O . ASP A 1 76 ? -2.795 -18.683 7.701 1.00 89.81 76 ASP A O 1
ATOM 632 N N . GLU A 1 77 ? -4.256 -17.891 6.206 1.00 91.75 77 GLU A N 1
ATOM 633 C CA . GLU A 1 77 ? -4.113 -16.511 6.685 1.00 91.75 77 GLU A CA 1
ATOM 634 C C . GLU A 1 77 ? -4.550 -16.341 8.142 1.00 91.75 77 GLU A C 1
ATOM 636 O O . GLU A 1 77 ? -3.992 -15.503 8.842 1.00 91.75 77 GLU A O 1
ATOM 641 N N . GLU A 1 78 ? -5.520 -17.130 8.615 1.00 94.69 78 GLU A N 1
ATOM 642 C CA . GLU A 1 78 ? -6.081 -17.003 9.961 1.00 94.69 78 GLU A CA 1
ATOM 643 C C . GLU A 1 78 ? -5.048 -17.220 11.070 1.00 94.69 78 GLU A C 1
ATOM 645 O O . GLU A 1 78 ? -5.210 -16.702 12.170 1.00 94.69 78 GLU A O 1
ATOM 650 N N . ILE A 1 79 ? -3.969 -17.955 10.790 1.00 93.94 79 ILE A N 1
ATOM 651 C CA . ILE A 1 79 ? -2.888 -18.211 11.748 1.00 93.94 79 ILE A CA 1
ATOM 652 C C . ILE A 1 79 ? -1.656 -17.325 11.519 1.00 93.94 79 ILE A C 1
ATOM 654 O O . ILE A 1 79 ? -0.691 -17.408 12.284 1.00 93.94 79 ILE A O 1
ATOM 658 N N . ALA A 1 80 ? -1.662 -16.456 10.505 1.00 88.94 80 ALA A N 1
ATOM 659 C CA . ALA A 1 80 ? -0.466 -15.736 10.072 1.00 88.94 80 ALA A CA 1
ATOM 660 C C . ALA A 1 80 ? 0.055 -14.721 11.110 1.00 88.94 80 ALA A C 1
ATOM 662 O O . ALA A 1 80 ? 1.263 -14.487 11.188 1.00 88.94 80 ALA A O 1
ATOM 663 N N . SER A 1 81 ? -0.814 -14.167 11.963 1.00 91.88 81 SER A N 1
ATOM 664 C CA . SER A 1 81 ? -0.399 -13.259 13.045 1.00 91.88 81 SER A CA 1
ATOM 665 C C . SER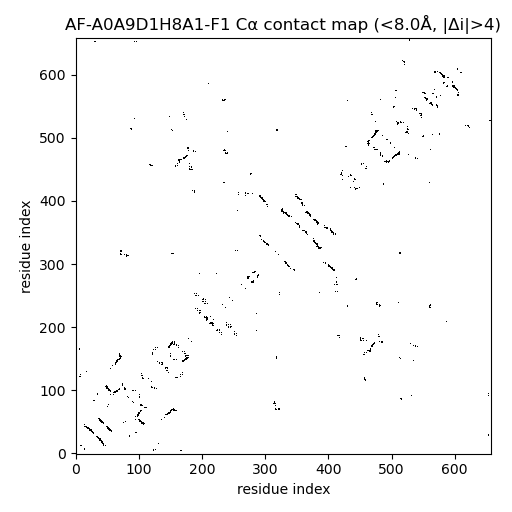 A 1 81 ? 0.133 -13.964 14.300 1.00 91.88 81 SER A C 1
ATOM 667 O O . SER A 1 81 ? 0.649 -13.292 15.199 1.00 91.88 81 SER A O 1
ATOM 669 N N . LEU A 1 82 ? 0.063 -15.302 14.396 1.00 91.50 82 LEU A N 1
ATOM 670 C CA . LEU A 1 82 ? 0.547 -16.025 15.581 1.00 91.50 82 LEU A CA 1
ATOM 671 C C . LEU A 1 82 ? 2.035 -15.780 15.844 1.00 91.50 82 LEU A C 1
ATOM 673 O O . LEU A 1 82 ? 2.410 -15.602 17.001 1.00 91.50 82 LEU A O 1
ATOM 677 N N . GLY A 1 83 ? 2.847 -15.726 14.784 1.00 86.38 83 GLY A N 1
ATOM 678 C CA . GLY A 1 83 ? 4.296 -15.531 14.870 1.00 86.38 83 GLY A CA 1
ATOM 679 C C . GLY A 1 83 ? 4.749 -14.081 15.068 1.00 86.38 83 GLY A C 1
ATOM 680 O O . GLY A 1 83 ? 5.945 -13.849 15.226 1.00 86.38 83 GLY A O 1
ATOM 681 N N . ARG A 1 84 ? 3.839 -13.095 15.052 1.00 85.38 84 ARG A N 1
ATOM 682 C CA . ARG A 1 84 ? 4.209 -11.676 15.174 1.00 85.38 84 ARG A CA 1
ATOM 683 C C . ARG A 1 84 ? 4.283 -11.235 16.632 1.00 85.38 84 ARG A C 1
ATOM 685 O O . ARG A 1 84 ? 3.298 -11.325 17.355 1.00 85.38 84 ARG A O 1
ATOM 692 N N . LEU A 1 85 ? 5.433 -10.703 17.032 1.00 85.19 85 LEU A N 1
ATOM 693 C CA . LEU A 1 85 ? 5.717 -10.191 18.375 1.00 85.19 85 LEU A CA 1
ATOM 694 C C . LEU A 1 85 ? 6.199 -8.735 18.300 1.00 85.19 85 LEU A C 1
ATOM 696 O O . LEU A 1 85 ? 6.354 -8.176 17.211 1.00 85.19 85 LEU A O 1
ATOM 700 N N . GLY A 1 86 ? 6.440 -8.116 19.459 1.00 82.38 86 GLY A N 1
ATOM 701 C CA . GLY A 1 86 ? 6.920 -6.735 19.522 1.00 82.38 86 GLY A CA 1
ATOM 702 C C . GLY A 1 86 ? 5.941 -5.778 18.845 1.00 82.38 86 GLY A C 1
ATOM 703 O O . GLY A 1 86 ? 4.742 -6.034 18.818 1.00 82.38 86 GLY A O 1
ATOM 704 N N . VAL A 1 87 ? 6.414 -4.675 18.267 1.00 76.38 87 VAL A N 1
ATOM 705 C CA . VAL A 1 87 ? 5.527 -3.629 17.717 1.00 76.38 87 VAL A CA 1
ATOM 706 C C . VAL A 1 87 ? 4.590 -4.118 16.609 1.00 76.38 87 VAL A C 1
ATOM 708 O O . VAL A 1 87 ? 3.582 -3.465 16.358 1.00 76.38 87 VAL A O 1
ATOM 711 N N . ASN A 1 88 ? 4.835 -5.292 16.030 1.00 80.88 88 ASN A N 1
ATOM 712 C CA . ASN A 1 88 ? 3.993 -5.915 15.011 1.00 80.88 88 ASN A CA 1
ATOM 713 C C . ASN A 1 88 ? 2.941 -6.882 15.601 1.00 80.88 88 ASN A C 1
ATOM 715 O O . ASN A 1 88 ? 2.191 -7.517 14.858 1.00 80.88 88 ASN A O 1
ATOM 719 N N . ASP A 1 89 ? 2.867 -7.008 16.931 1.00 90.38 89 ASP A N 1
ATOM 720 C CA . ASP A 1 89 ? 1.967 -7.929 17.619 1.00 90.38 89 ASP A CA 1
ATOM 721 C C . ASP A 1 89 ? 0.514 -7.424 17.644 1.00 90.38 89 ASP A C 1
ATOM 723 O O . ASP A 1 89 ? 0.127 -6.560 18.442 1.00 90.38 89 ASP A O 1
ATOM 727 N N . ARG A 1 90 ? -0.306 -7.986 16.753 1.00 92.12 90 ARG A N 1
ATOM 728 C CA . ARG A 1 90 ? -1.743 -7.691 16.643 1.00 92.12 90 ARG A CA 1
ATOM 729 C C . ARG A 1 90 ? -2.562 -8.401 17.722 1.00 92.12 90 ARG A C 1
ATOM 731 O O . ARG A 1 90 ? -3.454 -7.793 18.314 1.00 92.12 90 ARG A O 1
ATOM 738 N N . ILE A 1 91 ? -2.242 -9.660 18.021 1.00 96.31 91 ILE A N 1
ATOM 739 C CA . ILE A 1 91 ? -2.967 -10.453 19.024 1.00 96.31 91 ILE A CA 1
ATOM 740 C C . ILE A 1 91 ? -2.647 -9.923 20.426 1.00 96.31 91 ILE A C 1
ATOM 742 O O . ILE A 1 91 ? -3.562 -9.671 21.203 1.00 96.31 91 ILE A O 1
ATOM 746 N N . GLY A 1 92 ? -1.372 -9.681 20.733 1.00 95.88 92 GLY A N 1
ATOM 747 C CA . GLY A 1 92 ? -0.925 -9.108 22.002 1.00 95.88 92 GLY A CA 1
ATOM 748 C C . GLY A 1 92 ? -1.518 -7.725 22.251 1.00 95.88 92 GLY A C 1
ATOM 749 O O . GLY A 1 92 ? -1.953 -7.449 23.366 1.00 95.88 92 GLY A O 1
ATOM 750 N N . PHE A 1 93 ? -1.644 -6.889 21.211 1.00 95.75 93 PHE A N 1
ATOM 751 C CA . PHE A 1 93 ? -2.408 -5.641 21.293 1.00 95.75 93 PHE A CA 1
ATOM 752 C C . PHE A 1 93 ? -3.857 -5.889 21.737 1.00 95.75 93 PHE A C 1
ATOM 754 O O . PHE A 1 93 ? -4.296 -5.292 22.716 1.00 95.75 93 PHE A O 1
ATOM 761 N N . CYS A 1 94 ? -4.587 -6.795 21.079 1.00 97.69 94 CYS A N 1
ATOM 762 C CA . CYS A 1 94 ? -5.976 -7.084 21.449 1.00 97.69 94 CYS A CA 1
ATOM 763 C C . CYS A 1 94 ? -6.088 -7.520 22.917 1.00 97.69 94 CYS A C 1
ATOM 765 O O . CYS A 1 94 ? -6.843 -6.919 23.684 1.00 97.69 94 CYS A O 1
ATOM 767 N N . LEU A 1 95 ? -5.284 -8.511 23.315 1.00 97.31 95 LEU A N 1
ATOM 768 C CA . LEU A 1 95 ? -5.306 -9.082 24.662 1.00 97.31 95 LEU A CA 1
ATOM 769 C C . LEU A 1 95 ? -4.978 -8.031 25.735 1.00 97.31 95 LEU A C 1
ATOM 771 O O . LEU A 1 95 ? -5.669 -7.952 26.752 1.00 97.31 95 LEU A O 1
ATOM 775 N N . ALA A 1 96 ? -3.962 -7.195 25.496 1.00 95.00 96 ALA A N 1
ATOM 776 C CA . ALA A 1 96 ? -3.533 -6.151 26.426 1.00 95.00 96 ALA A CA 1
ATOM 777 C C . ALA A 1 96 ? -4.608 -5.077 26.667 1.00 95.00 96 ALA A C 1
ATOM 779 O O . ALA A 1 96 ? -4.695 -4.542 27.772 1.00 95.00 96 ALA A O 1
ATOM 780 N N . TYR A 1 97 ? -5.456 -4.795 25.670 1.00 95.88 97 TYR A N 1
ATOM 781 C CA . TYR A 1 97 ? -6.552 -3.821 25.771 1.00 95.88 97 TYR A CA 1
ATOM 782 C C . TYR A 1 97 ? -7.934 -4.468 25.944 1.00 95.88 97 TYR A C 1
ATOM 784 O O . TYR A 1 97 ? -8.961 -3.858 25.644 1.00 95.88 97 TYR A O 1
ATOM 792 N N . GLY A 1 98 ? -7.978 -5.700 26.461 1.00 96.62 98 GLY A N 1
ATOM 793 C CA . GLY A 1 98 ? -9.225 -6.352 26.861 1.00 96.62 98 GLY A CA 1
ATOM 794 C C . GLY A 1 98 ? -10.150 -6.724 25.702 1.00 96.62 98 GLY A C 1
ATOM 795 O O . GLY A 1 98 ? -11.360 -6.866 25.889 1.00 96.62 98 GLY A O 1
ATOM 796 N N . ALA A 1 99 ? -9.600 -6.875 24.503 1.00 98.44 99 ALA A N 1
ATOM 797 C CA . ALA A 1 99 ? -10.299 -7.349 23.321 1.00 98.44 99 ALA A CA 1
ATOM 798 C C . ALA A 1 99 ? -9.844 -8.768 22.969 1.00 98.44 99 ALA A C 1
ATOM 800 O O . ALA A 1 99 ? -8.693 -9.136 23.201 1.00 98.44 99 ALA A O 1
ATOM 801 N N . TYR A 1 100 ? -10.723 -9.559 22.356 1.00 98.81 100 TYR A N 1
ATOM 802 C CA . TYR A 1 100 ? -10.267 -10.758 21.654 1.00 98.81 100 TYR A CA 1
ATOM 803 C C . TYR A 1 100 ? -9.878 -10.419 20.211 1.00 98.81 100 TYR A C 1
ATOM 805 O O . TYR A 1 100 ? -10.435 -9.500 19.603 1.00 98.81 100 TYR A O 1
ATOM 813 N N . SER A 1 101 ? -8.892 -11.136 19.678 1.00 98.69 101 SER A N 1
ATOM 814 C CA . SER A 1 101 ? -8.471 -11.011 18.277 1.00 98.69 101 SER A CA 1
ATOM 815 C C . SER A 1 101 ? -9.279 -11.963 17.399 1.00 98.69 101 SER A C 1
ATOM 817 O O . SER A 1 101 ? -9.573 -13.083 17.825 1.00 98.69 101 SER A O 1
ATOM 819 N N . VAL A 1 102 ? -9.635 -11.511 16.194 1.00 98.81 102 VAL A N 1
ATOM 820 C CA . VAL A 1 102 ? -10.337 -12.290 15.168 1.00 98.81 102 VAL A CA 1
ATOM 821 C C . VAL A 1 102 ? -9.558 -12.233 13.859 1.00 98.81 102 VAL A C 1
ATOM 823 O O . VAL A 1 102 ? -9.315 -11.150 13.332 1.00 98.81 102 VAL A O 1
ATOM 826 N N . GLU A 1 103 ? -9.231 -13.388 13.288 1.00 98.00 103 GLU A N 1
ATOM 827 C CA . GLU A 1 103 ? -8.666 -13.489 11.938 1.00 98.00 103 GLU A CA 1
ATOM 828 C C . GLU A 1 103 ? -9.334 -14.619 11.149 1.00 98.00 103 GLU A C 1
ATOM 830 O O . GLU A 1 103 ? -9.896 -15.558 11.715 1.00 98.00 103 GLU A O 1
ATOM 835 N N . SER A 1 104 ? -9.313 -14.505 9.820 1.00 96.69 104 SER A N 1
ATOM 836 C CA . SER A 1 104 ? -9.817 -15.533 8.906 1.00 96.69 104 SER A CA 1
ATOM 837 C C . SER A 1 104 ? -8.990 -15.558 7.629 1.00 96.69 104 SER A C 1
ATOM 839 O O . SER A 1 104 ? -8.452 -14.525 7.227 1.00 96.69 104 SER A O 1
ATOM 841 N N . ASN A 1 105 ? -9.005 -16.681 6.915 1.00 94.25 105 ASN A N 1
ATOM 842 C CA . ASN A 1 105 ? -8.484 -16.741 5.547 1.00 94.25 105 ASN A CA 1
ATOM 843 C C . ASN A 1 105 ? -9.350 -16.012 4.511 1.00 94.25 105 ASN A C 1
ATOM 845 O O . ASN A 1 105 ? -9.008 -15.978 3.331 1.00 94.25 105 ASN A O 1
ATOM 849 N N . MET A 1 106 ? -10.467 -15.407 4.929 1.00 93.12 106 MET A N 1
ATOM 850 C CA . MET A 1 106 ? -11.383 -14.655 4.068 1.00 93.12 106 MET A CA 1
ATOM 851 C C . MET A 1 106 ? -11.904 -15.475 2.873 1.00 93.12 106 MET A C 1
ATOM 853 O O . MET A 1 106 ? -12.182 -14.927 1.808 1.00 93.12 106 MET A O 1
ATOM 857 N N . GLY A 1 107 ? -11.998 -16.801 3.037 1.00 89.56 107 GLY A N 1
ATOM 858 C CA . GLY A 1 107 ? -12.396 -17.720 1.967 1.00 89.56 107 GLY A CA 1
ATOM 859 C C . GLY A 1 107 ? -11.342 -17.924 0.885 1.00 89.56 107 GLY A C 1
ATOM 860 O O . GLY A 1 107 ? -11.646 -18.491 -0.161 1.00 89.56 107 GLY A O 1
ATOM 861 N N . SER A 1 108 ? -10.107 -17.494 1.132 1.00 85.69 108 SER A N 1
ATOM 862 C CA . SER A 1 108 ? -8.990 -17.706 0.220 1.00 85.69 108 SER A CA 1
ATOM 863 C C . SER A 1 108 ? -8.611 -19.181 0.234 1.00 85.69 108 SER A C 1
ATOM 865 O O . SER A 1 108 ? -8.238 -19.726 1.264 1.00 85.69 108 SER A O 1
ATOM 867 N N . THR A 1 109 ? -8.744 -19.854 -0.907 1.00 72.62 109 THR A N 1
ATOM 868 C CA . THR A 1 109 ? -8.516 -21.306 -1.044 1.00 72.62 109 THR A CA 1
ATOM 869 C C . THR A 1 109 ? -7.119 -21.652 -1.542 1.00 72.62 109 THR A C 1
ATOM 871 O O . THR A 1 109 ? -6.758 -22.818 -1.640 1.00 72.62 109 THR A O 1
ATOM 874 N N . ALA A 1 110 ? -6.341 -20.641 -1.897 1.00 61.53 110 ALA A N 1
ATOM 875 C CA . ALA A 1 110 ? -4.975 -20.759 -2.356 1.00 61.53 110 ALA A CA 1
ATOM 876 C C . ALA A 1 110 ? -4.274 -19.428 -2.090 1.00 61.53 110 ALA A C 1
ATOM 878 O O . ALA A 1 110 ? -4.927 -18.398 -1.921 1.00 61.53 110 ALA A O 1
ATOM 879 N N . MET A 1 111 ? -2.939 -19.444 -2.087 1.00 51.38 111 MET A N 1
ATOM 880 C CA . MET A 1 111 ? -2.157 -18.201 -2.067 1.00 51.38 111 MET A CA 1
ATOM 881 C C . MET A 1 111 ? -2.389 -17.389 -3.359 1.00 51.38 111 MET A C 1
ATOM 883 O O . MET A 1 111 ? -2.026 -16.215 -3.429 1.00 51.38 111 MET A O 1
ATOM 887 N N . PHE A 1 112 ? -3.005 -18.030 -4.369 1.00 44.47 112 PHE A N 1
ATOM 888 C CA . PHE A 1 112 ? -3.179 -17.566 -5.739 1.00 44.47 112 PHE A CA 1
ATOM 889 C C . PHE A 1 112 ? -4.487 -18.033 -6.386 1.00 44.47 112 PHE A C 1
ATOM 891 O O . PHE A 1 112 ? -4.912 -19.169 -6.204 1.00 44.47 112 PHE A O 1
ATOM 898 N N . GLY A 1 113 ? -5.051 -17.190 -7.252 1.00 43.56 113 GLY A N 1
ATOM 899 C CA . GLY A 1 113 ? -6.209 -17.502 -8.092 1.00 43.56 113 GLY A CA 1
ATOM 900 C C . GLY A 1 113 ? -7.375 -16.555 -7.827 1.00 43.56 113 GLY A C 1
ATOM 901 O O . GLY A 1 113 ? -7.665 -16.210 -6.684 1.00 43.56 113 GLY A O 1
ATOM 902 N N . GLY A 1 114 ? -8.036 -16.108 -8.897 1.00 50.16 114 GLY A N 1
ATOM 903 C CA . GLY A 1 114 ? -9.250 -15.309 -8.776 1.00 50.16 114 GLY A CA 1
ATOM 904 C C . GLY A 1 114 ? -10.303 -16.088 -7.996 1.00 50.16 114 GLY A C 1
ATOM 905 O O . GLY A 1 114 ? -10.658 -17.205 -8.372 1.00 50.16 114 GLY A O 1
ATOM 906 N N . GLN A 1 115 ? -10.803 -15.504 -6.910 1.00 56.62 115 GLN A N 1
ATOM 907 C CA . GLN A 1 115 ? -11.998 -16.020 -6.258 1.00 56.62 115 GLN A CA 1
ATOM 908 C C . GLN A 1 115 ? -13.150 -15.929 -7.261 1.00 56.62 115 GLN A C 1
ATOM 910 O O . GLN A 1 115 ? -13.442 -14.846 -7.769 1.00 56.62 115 GLN A O 1
ATOM 915 N N . ALA A 1 116 ? -13.801 -17.059 -7.557 1.00 61.22 116 ALA A N 1
ATOM 916 C CA . ALA A 1 116 ? -14.963 -17.081 -8.450 1.00 61.22 116 ALA A CA 1
ATOM 917 C C . ALA A 1 116 ? -16.079 -16.148 -7.942 1.00 61.22 116 ALA A C 1
ATOM 919 O O . ALA A 1 116 ? -16.817 -15.565 -8.734 1.00 61.22 116 ALA A O 1
ATOM 920 N N . ASP A 1 117 ? -16.158 -15.979 -6.618 1.00 81.62 117 ASP A N 1
ATOM 921 C CA . ASP A 1 117 ? -16.979 -14.983 -5.942 1.00 81.62 117 ASP A CA 1
ATOM 922 C C . ASP A 1 117 ? -16.081 -13.929 -5.272 1.00 81.62 117 ASP A C 1
ATOM 924 O O . ASP A 1 117 ? -15.628 -14.105 -4.142 1.00 81.62 117 ASP A O 1
ATOM 928 N N . ALA A 1 118 ? -15.852 -12.801 -5.948 1.00 80.12 118 ALA A N 1
ATOM 929 C CA . ALA A 1 118 ? -15.070 -11.689 -5.401 1.00 80.12 118 ALA A CA 1
ATOM 930 C C . ALA A 1 118 ? -15.702 -11.061 -4.140 1.00 80.12 118 ALA A C 1
ATOM 932 O O . ALA A 1 118 ? -15.025 -10.357 -3.394 1.00 80.12 118 ALA A O 1
ATOM 933 N N . THR A 1 119 ? -16.985 -11.333 -3.866 1.00 89.62 119 THR A N 1
ATOM 934 C CA . THR A 1 119 ? -17.662 -10.866 -2.649 1.00 89.62 119 THR A CA 1
ATOM 935 C C . THR A 1 119 ? -17.434 -11.769 -1.441 1.00 89.62 119 THR A C 1
ATOM 937 O O . THR A 1 119 ? -17.747 -11.379 -0.315 1.00 89.62 119 THR A O 1
ATOM 940 N N . LEU A 1 120 ? -16.876 -12.969 -1.648 1.00 90.94 120 LEU A N 1
ATOM 941 C CA . LEU A 1 120 ? -16.676 -13.952 -0.588 1.00 90.94 120 LEU A CA 1
ATOM 942 C C . LEU A 1 120 ? -15.849 -13.381 0.567 1.00 90.94 120 LEU A C 1
ATOM 944 O O . LEU A 1 120 ? -16.201 -13.617 1.714 1.00 90.94 120 LEU A O 1
ATOM 948 N N . CYS A 1 121 ? -14.831 -12.569 0.273 1.00 90.81 121 CYS A N 1
ATOM 949 C CA . CYS A 1 121 ? -13.934 -11.991 1.272 1.00 90.81 121 CYS A CA 1
ATOM 950 C C . CYS A 1 121 ? -14.667 -11.227 2.388 1.00 90.81 121 CYS A C 1
ATOM 952 O O . CYS A 1 121 ? -14.492 -11.531 3.572 1.00 90.81 121 CYS A O 1
ATOM 954 N N . TRP A 1 122 ? -15.503 -10.245 2.044 1.00 93.12 122 TRP A N 1
ATOM 955 C CA . TRP A 1 122 ? -16.220 -9.463 3.054 1.00 93.12 122 TRP A CA 1
ATOM 956 C C . TRP A 1 122 ? -17.417 -10.232 3.634 1.00 93.12 122 TRP A C 1
ATOM 958 O O . TRP A 1 122 ? -17.746 -10.046 4.806 1.00 93.12 122 TRP A O 1
ATOM 968 N N . LYS A 1 123 ? -18.025 -11.158 2.875 1.00 95.94 123 LYS A N 1
ATOM 969 C CA . LYS A 1 123 ? -19.109 -12.026 3.371 1.00 95.94 123 LYS A CA 1
ATOM 970 C C . LYS A 1 123 ? -18.634 -13.023 4.421 1.00 95.94 123 LYS A C 1
ATOM 972 O O . LYS A 1 123 ? -19.264 -13.145 5.471 1.00 95.94 123 LYS A O 1
ATOM 977 N N . SER A 1 124 ? -17.528 -13.715 4.156 1.00 96.31 124 SER A N 1
ATOM 978 C CA . SER A 1 124 ? -16.930 -14.664 5.092 1.00 96.31 124 SER A CA 1
ATOM 979 C C . SER A 1 124 ? -16.377 -13.939 6.312 1.00 96.31 124 SER A C 1
ATOM 981 O O . SER A 1 124 ? -16.568 -14.407 7.426 1.00 96.31 124 SER A O 1
ATOM 983 N N . SER A 1 125 ? -15.756 -12.766 6.128 1.00 97.62 125 SER A N 1
ATOM 984 C CA . SER A 1 125 ? -15.272 -11.952 7.251 1.00 97.62 125 SER A CA 1
ATOM 985 C C . SER A 1 125 ? -16.411 -11.567 8.196 1.00 97.62 125 SER A C 1
ATOM 987 O O . SER A 1 125 ? -16.245 -11.672 9.409 1.00 97.62 125 SER A O 1
ATOM 989 N N . ALA A 1 126 ? -17.572 -11.185 7.648 1.00 98.31 126 ALA A N 1
ATOM 990 C CA . ALA A 1 126 ? -18.762 -10.842 8.424 1.00 98.31 126 ALA A CA 1
ATOM 991 C C . ALA A 1 126 ? -19.347 -12.063 9.152 1.00 98.31 126 ALA A C 1
ATOM 993 O O . ALA A 1 126 ? -19.733 -11.962 10.313 1.00 98.31 126 ALA A O 1
ATOM 994 N N . ALA A 1 127 ? -19.370 -13.231 8.504 1.00 98.56 127 ALA A N 1
ATOM 995 C CA . ALA A 1 127 ? -19.813 -14.472 9.137 1.00 98.56 127 ALA A CA 1
ATOM 996 C C . ALA A 1 127 ? -18.895 -14.915 10.286 1.00 98.56 127 ALA A C 1
ATOM 998 O O . ALA A 1 127 ? -19.378 -15.286 11.355 1.00 98.56 127 ALA A O 1
ATOM 999 N N . VAL A 1 128 ? -17.576 -14.818 10.097 1.00 98.75 128 VAL A N 1
ATOM 1000 C CA . VAL A 1 128 ? -16.586 -15.079 11.151 1.00 98.75 128 VAL A CA 1
ATOM 1001 C C . VAL A 1 128 ? -16.775 -14.113 12.325 1.00 98.75 128 VAL A C 1
ATOM 1003 O O . VAL A 1 128 ? -16.746 -14.552 13.473 1.00 98.75 128 VAL A O 1
ATOM 1006 N N . ALA A 1 129 ? -17.029 -12.829 12.053 1.00 98.75 129 ALA A N 1
ATOM 1007 C CA . ALA A 1 129 ? -17.295 -11.818 13.078 1.00 98.75 129 ALA A CA 1
ATOM 1008 C C . ALA A 1 129 ? -18.553 -12.129 13.908 1.00 98.75 129 ALA A C 1
ATOM 1010 O O . ALA A 1 129 ? -18.543 -12.011 15.131 1.00 98.75 129 ALA A O 1
ATOM 1011 N N . GLU A 1 130 ? -19.651 -12.548 13.271 1.00 98.56 130 GLU A N 1
ATOM 1012 C CA . GLU A 1 130 ? -20.857 -12.925 14.017 1.00 98.56 130 GLU A CA 1
ATOM 1013 C C . GLU A 1 130 ? -20.664 -14.220 14.811 1.00 98.56 130 GLU A C 1
ATOM 1015 O O . GLU A 1 130 ? -21.086 -14.308 15.966 1.00 98.56 130 GLU A O 1
ATOM 1020 N N . TYR A 1 131 ? -19.972 -15.214 14.249 1.00 98.75 131 TYR A N 1
ATOM 1021 C CA . TYR A 1 131 ? -19.698 -16.451 14.975 1.00 98.75 131 TYR A CA 1
ATOM 1022 C C . TYR A 1 131 ? -18.754 -16.233 16.168 1.00 98.75 131 TYR A C 1
ATOM 1024 O O . TYR A 1 131 ? -18.963 -16.808 17.240 1.00 98.75 131 TYR A O 1
ATOM 1032 N N . SER A 1 132 ? -17.768 -15.338 16.050 1.00 98.81 132 SER A N 1
ATOM 1033 C CA . SER A 1 132 ? -16.890 -14.999 17.173 1.00 98.81 132 SER A CA 1
ATOM 1034 C C . SER A 1 132 ? -17.671 -14.408 18.351 1.00 98.81 132 SER A C 1
ATOM 1036 O O . SER A 1 132 ? -17.339 -14.679 19.508 1.00 98.81 132 SER A O 1
ATOM 1038 N N . ARG A 1 133 ? -18.756 -13.661 18.088 1.00 98.69 133 ARG A N 1
ATOM 1039 C CA . ARG A 1 133 ? -19.664 -13.174 19.139 1.00 98.69 133 ARG A CA 1
ATOM 1040 C C . ARG A 1 133 ? -20.386 -14.307 19.850 1.00 98.69 133 ARG A C 1
ATOM 1042 O O . ARG A 1 133 ? -20.501 -14.240 21.070 1.00 98.69 133 ARG A O 1
ATOM 1049 N N . VAL A 1 134 ? -20.842 -15.333 19.127 1.00 98.50 134 VAL A N 1
ATOM 1050 C CA . VAL A 1 134 ? -21.460 -16.525 19.738 1.00 98.50 134 VAL A CA 1
ATOM 1051 C C . VAL A 1 134 ? -20.494 -17.143 20.746 1.00 98.50 134 VAL A C 1
ATOM 1053 O O . VAL A 1 134 ? -20.845 -17.307 21.913 1.00 98.50 134 VAL A O 1
ATOM 1056 N N . LYS A 1 135 ? -19.236 -17.360 20.342 1.00 98.75 135 LYS A N 1
ATOM 1057 C CA . LYS A 1 135 ? -18.199 -17.896 21.235 1.00 98.75 135 LYS A CA 1
ATOM 1058 C C . LYS A 1 135 ? -17.897 -16.979 22.415 1.00 98.75 135 LYS A C 1
ATOM 1060 O O . LYS A 1 135 ? -17.814 -17.459 23.539 1.00 98.75 135 LYS A O 1
ATOM 1065 N N . ALA A 1 136 ? -17.788 -15.671 22.200 1.00 98.75 136 ALA A N 1
ATOM 1066 C CA . ALA A 1 136 ? -17.570 -14.718 23.286 1.00 98.75 136 ALA A CA 1
ATOM 1067 C C . ALA A 1 136 ? -18.710 -14.745 24.323 1.00 98.75 136 ALA A C 1
ATOM 1069 O O . ALA A 1 136 ? -18.447 -14.760 25.523 1.00 98.75 136 ALA A O 1
ATOM 1070 N N . MET A 1 137 ? -19.969 -14.791 23.873 1.00 98.69 137 MET A N 1
ATOM 1071 C CA . MET A 1 137 ? -21.136 -14.854 24.759 1.00 98.69 137 MET A CA 1
ATOM 1072 C C . MET A 1 137 ? -21.188 -16.168 25.548 1.00 98.69 137 MET A C 1
ATOM 1074 O O . MET A 1 137 ? -21.530 -16.150 26.727 1.00 98.69 137 MET A O 1
ATOM 1078 N N . GLU A 1 138 ? -20.790 -17.291 24.944 1.00 98.12 138 GLU A N 1
ATOM 1079 C CA . GLU A 1 138 ? -20.651 -18.576 25.643 1.00 98.12 138 GLU A CA 1
ATOM 1080 C C . GLU A 1 138 ? -19.521 -18.567 26.683 1.00 98.12 138 GLU A C 1
ATOM 1082 O O . GLU A 1 138 ? -19.687 -19.103 27.777 1.00 98.12 138 GLU A O 1
ATOM 1087 N N . ILE A 1 139 ? -18.374 -17.965 26.354 1.00 98.31 139 ILE A N 1
ATOM 1088 C CA . ILE A 1 139 ? -17.184 -17.941 27.218 1.00 98.31 139 ILE A CA 1
ATOM 1089 C C . ILE A 1 139 ? -17.381 -17.002 28.412 1.00 98.31 139 ILE A C 1
ATOM 1091 O O . ILE A 1 139 ? -17.024 -17.359 29.533 1.00 98.31 139 ILE A O 1
ATOM 1095 N N . TYR A 1 140 ? -17.932 -15.807 28.182 1.00 98.19 140 TYR A N 1
ATOM 1096 C CA . TYR A 1 140 ? -17.985 -14.743 29.190 1.00 98.19 140 TYR A CA 1
ATOM 1097 C C . TYR A 1 140 ? -19.378 -14.501 29.781 1.00 98.19 140 TYR A C 1
ATOM 1099 O O . TYR A 1 140 ? -19.506 -13.700 30.705 1.00 98.19 140 TYR A O 1
ATOM 1107 N N . GLY A 1 141 ? -20.435 -15.125 29.246 1.00 97.38 141 GLY A N 1
ATOM 1108 C CA . GLY A 1 141 ? -21.815 -14.832 29.654 1.00 97.38 141 GLY A CA 1
ATOM 1109 C C . GLY A 1 141 ? -22.222 -13.374 29.399 1.00 97.38 141 GLY A C 1
ATOM 1110 O O . GLY A 1 141 ? -23.055 -12.825 30.120 1.00 97.38 141 GLY A O 1
ATOM 1111 N N . CYS A 1 142 ? -21.589 -12.718 28.422 1.00 95.81 142 CYS A N 1
ATOM 1112 C CA . CYS A 1 142 ? -21.802 -11.310 28.105 1.00 95.81 142 CYS A CA 1
ATOM 1113 C C . CYS A 1 142 ? -22.985 -11.093 27.144 1.00 95.81 142 CYS A C 1
ATOM 1115 O O . CYS A 1 142 ? -23.571 -12.029 26.602 1.00 95.81 142 CYS A O 1
ATOM 1117 N N . THR A 1 143 ? -23.338 -9.824 26.927 1.00 95.81 143 THR A N 1
ATOM 1118 C CA . THR A 1 143 ? -24.212 -9.418 25.813 1.00 95.81 143 THR A CA 1
ATOM 1119 C C . THR A 1 143 ? -23.403 -9.299 24.515 1.00 95.81 143 THR A C 1
ATOM 1121 O O . THR A 1 143 ? -22.195 -9.532 24.522 1.00 95.81 143 THR A O 1
ATOM 1124 N N . ARG A 1 144 ? -24.050 -8.934 23.394 1.00 97.31 144 ARG A N 1
ATOM 1125 C CA . ARG A 1 144 ? -23.404 -8.796 22.076 1.00 97.31 144 ARG A CA 1
ATOM 1126 C C . ARG A 1 144 ? -22.116 -7.951 22.172 1.00 97.31 144 ARG A C 1
ATOM 1128 O O . ARG A 1 144 ? -22.218 -6.744 22.392 1.00 97.31 144 ARG A O 1
ATOM 1135 N N . PRO A 1 145 ? -20.930 -8.534 21.918 1.00 98.38 145 PRO A N 1
ATOM 1136 C CA . PRO A 1 145 ? -19.682 -7.781 21.876 1.00 98.38 145 PRO A CA 1
ATOM 1137 C C . PRO A 1 145 ? -19.658 -6.726 20.769 1.00 98.38 145 PRO A C 1
ATOM 1139 O O . PRO A 1 145 ? -20.179 -6.967 19.674 1.00 98.38 145 PRO A O 1
ATOM 1142 N N . TYR A 1 146 ? -18.983 -5.605 21.020 1.00 98.81 146 TYR A N 1
ATOM 1143 C CA . TYR A 1 146 ? -18.640 -4.633 19.980 1.00 98.81 146 TYR A CA 1
ATOM 1144 C C . TYR A 1 146 ? -17.559 -5.189 19.046 1.00 98.81 146 TYR A C 1
ATOM 1146 O O . TYR A 1 146 ? -16.666 -5.911 19.492 1.00 98.81 146 TYR A O 1
ATOM 1154 N N . GLY A 1 147 ? -17.638 -4.872 17.755 1.00 98.62 147 GLY A N 1
ATOM 1155 C CA . GLY A 1 147 ? -16.705 -5.360 16.740 1.00 98.62 147 GLY A CA 1
ATOM 1156 C C . GLY A 1 147 ? -16.074 -4.253 15.914 1.00 98.62 147 GLY A C 1
ATOM 1157 O O . GLY A 1 147 ? -16.783 -3.382 15.412 1.00 98.62 147 GLY A O 1
ATOM 1158 N N . TYR A 1 148 ? -14.761 -4.334 15.710 1.00 98.88 148 TYR A N 1
ATOM 1159 C CA . TYR A 1 148 ? -13.995 -3.366 14.926 1.00 98.88 148 TYR A CA 1
ATOM 1160 C C . TYR A 1 148 ? -13.169 -4.070 13.850 1.00 98.88 148 TYR A C 1
ATOM 1162 O O . TYR A 1 148 ? -12.480 -5.043 14.149 1.00 98.88 148 TYR A O 1
ATOM 1170 N N . VAL A 1 149 ? -13.213 -3.577 12.612 1.00 98.81 149 VAL A N 1
ATOM 1171 C CA . VAL A 1 149 ? -12.464 -4.145 11.477 1.00 98.81 149 VAL A CA 1
ATOM 1172 C C . VAL A 1 149 ? -11.400 -3.179 10.972 1.00 98.81 149 VAL A C 1
ATOM 1174 O O . VAL A 1 149 ? -11.629 -1.972 10.899 1.00 98.81 149 VAL A O 1
ATOM 1177 N N . TYR A 1 150 ? -10.219 -3.693 10.641 1.00 98.56 150 TYR A N 1
ATOM 1178 C CA . TYR A 1 150 ? -9.104 -2.872 10.181 1.00 98.56 150 TYR A CA 1
ATOM 1179 C C . TYR A 1 150 ? -8.184 -3.634 9.227 1.00 98.56 150 TYR A C 1
ATOM 1181 O O . TYR A 1 150 ? -8.065 -4.858 9.282 1.00 98.56 150 TYR A O 1
ATOM 1189 N N . GLY A 1 151 ? -7.516 -2.893 8.350 1.00 96.56 151 GLY A N 1
ATOM 1190 C CA . GLY A 1 151 ? -6.627 -3.441 7.334 1.00 96.56 151 GLY A CA 1
ATOM 1191 C C . GLY A 1 151 ? -6.043 -2.333 6.464 1.00 96.56 151 GLY A C 1
ATOM 1192 O O . GLY A 1 151 ? -6.690 -1.306 6.242 1.00 96.56 151 GLY A O 1
ATOM 1193 N N . GLY A 1 152 ? -4.813 -2.550 6.001 1.00 94.00 152 GLY A N 1
ATOM 1194 C CA . GLY A 1 152 ? -4.046 -1.584 5.219 1.00 94.00 152 GLY A CA 1
ATOM 1195 C C . GLY A 1 152 ? -3.993 -1.948 3.744 1.00 94.00 152 GLY A C 1
ATOM 1196 O O . GLY A 1 152 ? -4.055 -3.135 3.427 1.00 94.00 152 GLY A O 1
ATOM 1197 N N . SER A 1 153 ? -3.859 -0.985 2.829 1.00 92.06 153 SER A N 1
ATOM 1198 C CA . SER A 1 153 ? -3.632 -1.265 1.400 1.00 92.06 153 SER A CA 1
ATOM 1199 C C . SER A 1 153 ? -4.730 -2.165 0.805 1.00 92.06 153 SER A C 1
ATOM 1201 O O . SER A 1 153 ? -5.915 -1.824 0.859 1.00 92.06 153 SER A O 1
ATOM 1203 N N . GLY A 1 154 ? -4.385 -3.361 0.314 1.00 89.81 154 GLY A N 1
ATOM 1204 C CA . GLY A 1 154 ? -5.337 -4.401 -0.090 1.00 89.81 154 GLY A CA 1
ATOM 1205 C C . GLY A 1 154 ? -6.352 -4.791 0.998 1.00 89.81 154 GLY A C 1
ATOM 1206 O O . GLY A 1 154 ? -7.484 -5.158 0.692 1.00 89.81 154 GLY A O 1
ATOM 1207 N N . GLY A 1 155 ? -5.963 -4.730 2.273 1.00 93.19 155 GLY A N 1
ATOM 1208 C CA . GLY A 1 155 ? -6.823 -4.927 3.442 1.00 93.19 155 GLY A CA 1
ATOM 1209 C C . GLY A 1 155 ? -7.711 -3.714 3.730 1.00 93.19 155 GLY A C 1
ATOM 1210 O O . GLY A 1 155 ? -8.799 -3.868 4.282 1.00 93.19 155 GLY A O 1
ATOM 1211 N N . GLY A 1 156 ? -7.303 -2.524 3.284 1.00 95.06 156 GLY A N 1
ATOM 1212 C CA . GLY A 1 156 ? -8.094 -1.296 3.330 1.00 95.06 156 GLY A CA 1
ATOM 1213 C C . GLY A 1 156 ? -9.321 -1.373 2.423 1.00 95.06 156 GLY A C 1
ATOM 1214 O O . GLY A 1 156 ? -10.432 -1.100 2.880 1.00 95.06 156 GLY A O 1
ATOM 1215 N N . TYR A 1 157 ? -9.167 -1.861 1.182 1.00 93.25 157 TYR A N 1
ATOM 1216 C CA . TYR A 1 157 ? -10.315 -2.133 0.298 1.00 93.25 157 TYR A CA 1
ATOM 1217 C C . TYR A 1 157 ? -11.299 -3.121 0.925 1.00 93.25 157 TYR A C 1
ATOM 1219 O O . TYR A 1 157 ? -12.512 -2.912 0.865 1.00 93.25 157 TYR A O 1
ATOM 1227 N N . LYS A 1 158 ? -10.786 -4.189 1.552 1.00 94.25 158 LYS A N 1
ATOM 1228 C CA . LYS A 1 158 ? -11.609 -5.207 2.222 1.00 94.25 158 LYS A CA 1
ATOM 1229 C C . LYS A 1 158 ? -12.333 -4.630 3.432 1.00 94.25 158 LYS A C 1
ATOM 1231 O O . LYS A 1 158 ? -13.530 -4.841 3.571 1.00 94.25 158 LYS A O 1
ATOM 1236 N N . THR A 1 159 ? -11.634 -3.844 4.248 1.00 97.38 159 THR A N 1
ATOM 1237 C CA . THR A 1 159 ? -12.193 -3.141 5.413 1.00 97.38 159 THR A CA 1
ATOM 1238 C C . THR A 1 159 ? -13.333 -2.217 4.995 1.00 97.38 159 THR A C 1
ATOM 1240 O O . THR A 1 159 ? -14.405 -2.257 5.594 1.00 97.38 159 THR A O 1
ATOM 1243 N N . ILE A 1 160 ? -13.140 -1.436 3.929 1.00 97.06 160 ILE A N 1
ATOM 1244 C CA . ILE A 1 160 ? -14.181 -0.559 3.384 1.00 97.06 160 ILE A CA 1
ATOM 1245 C C . ILE A 1 160 ? -15.347 -1.383 2.823 1.00 97.06 160 ILE A C 1
ATOM 1247 O O . ILE A 1 160 ? -16.498 -1.128 3.167 1.00 97.06 160 ILE A O 1
ATOM 1251 N N . SER A 1 161 ? -15.064 -2.442 2.064 1.00 94.69 161 SER A N 1
ATOM 1252 C CA . SER A 1 161 ? -16.107 -3.317 1.511 1.00 94.69 161 SER A CA 1
ATOM 1253 C C . SER A 1 161 ? -16.943 -3.983 2.608 1.00 94.69 161 SER A C 1
ATOM 1255 O O . SER A 1 161 ? -18.163 -4.063 2.482 1.00 94.69 161 SER A O 1
ATOM 1257 N N . CYS A 1 162 ? -16.319 -4.397 3.713 1.00 96.06 162 CYS A N 1
ATOM 1258 C CA . CYS A 1 162 ? -16.995 -4.925 4.894 1.00 96.06 162 CYS A CA 1
ATOM 1259 C C . CYS A 1 162 ? -18.040 -3.949 5.450 1.00 96.06 162 CYS A C 1
ATOM 1261 O O . CYS A 1 162 ? -19.170 -4.357 5.730 1.00 96.06 162 CYS A O 1
ATOM 1263 N N . VAL A 1 163 ? -17.690 -2.669 5.586 1.00 96.62 163 VAL A N 1
ATOM 1264 C CA . VAL A 1 163 ? -18.561 -1.672 6.227 1.00 96.62 163 VAL A CA 1
ATOM 1265 C C . VAL A 1 163 ? -19.485 -0.935 5.271 1.00 96.62 163 VAL A C 1
ATOM 1267 O O . VAL A 1 163 ? -20.430 -0.315 5.738 1.00 96.62 163 VAL A O 1
ATOM 1270 N N . GLU A 1 164 ? -19.261 -0.985 3.962 1.00 96.31 164 GLU A N 1
ATOM 1271 C CA . GLU A 1 164 ? -20.221 -0.480 2.971 1.00 96.31 164 GLU A CA 1
ATOM 1272 C C . GLU A 1 164 ? -21.310 -1.516 2.658 1.00 96.31 164 GLU A C 1
ATOM 1274 O O . GLU A 1 164 ? -22.460 -1.152 2.408 1.00 96.31 164 GLU A O 1
ATOM 1279 N N . ASN A 1 165 ? -20.980 -2.813 2.733 1.00 95.25 165 ASN A N 1
ATOM 1280 C CA . ASN A 1 165 ? -21.874 -3.889 2.296 1.00 95.25 165 ASN A CA 1
ATOM 1281 C C . ASN A 1 165 ? -22.540 -4.665 3.438 1.00 95.25 165 ASN A C 1
ATOM 1283 O O . ASN A 1 165 ? -23.488 -5.407 3.182 1.00 95.25 165 ASN A O 1
ATOM 1287 N N . THR A 1 166 ? -22.088 -4.520 4.686 1.00 95.69 166 THR A N 1
ATOM 1288 C CA . THR A 1 166 ? -22.616 -5.281 5.833 1.00 95.69 166 THR A CA 1
ATOM 1289 C C . THR A 1 166 ? -22.778 -4.405 7.081 1.00 95.69 166 THR A C 1
ATOM 1291 O O . THR A 1 166 ? -22.313 -3.268 7.123 1.00 95.69 166 THR A O 1
ATOM 1294 N N . ARG A 1 167 ? -23.423 -4.947 8.124 1.00 96.38 167 ARG A N 1
ATOM 1295 C CA . ARG A 1 167 ? -23.538 -4.335 9.468 1.00 96.38 167 ARG A CA 1
ATOM 1296 C C . ARG A 1 167 ? -22.852 -5.152 10.566 1.00 96.38 167 ARG A C 1
ATOM 1298 O O . ARG A 1 167 ? -23.178 -4.999 11.739 1.00 96.38 167 ARG A O 1
ATOM 1305 N N . ALA A 1 168 ? -21.917 -6.028 10.196 1.00 97.62 168 ALA A N 1
ATOM 1306 C CA . ALA A 1 168 ? -21.294 -6.941 11.152 1.00 97.62 168 ALA A CA 1
ATOM 1307 C C . ALA A 1 168 ? -20.327 -6.242 12.129 1.00 97.62 168 ALA A C 1
ATOM 1309 O O . ALA A 1 168 ? -20.001 -6.816 13.167 1.00 97.62 168 ALA A O 1
ATOM 1310 N N . TRP A 1 169 ? -19.905 -5.002 11.854 1.00 98.50 169 TRP A N 1
ATOM 1311 C CA . TRP A 1 169 ? -18.985 -4.225 12.695 1.00 98.50 169 TRP A CA 1
ATOM 1312 C C . TRP A 1 169 ? -19.587 -2.889 13.129 1.00 98.50 169 TRP A C 1
ATOM 1314 O O . TRP A 1 169 ? -20.380 -2.280 12.413 1.00 98.50 169 TRP A O 1
ATOM 1324 N N . ASP A 1 170 ? -19.171 -2.432 14.308 1.00 98.69 170 ASP A N 1
ATOM 1325 C CA . ASP A 1 170 ? -19.620 -1.192 14.940 1.00 98.69 170 ASP A CA 1
ATOM 1326 C C . ASP A 1 170 ? -18.672 -0.012 14.632 1.00 98.69 170 ASP A C 1
ATOM 1328 O O . ASP A 1 170 ? -19.059 1.154 14.750 1.00 98.69 170 ASP A O 1
ATOM 1332 N N . GLY A 1 171 ? -17.454 -0.299 14.155 1.00 98.69 171 GLY A N 1
ATOM 1333 C CA . GLY A 1 171 ? -16.519 0.688 13.618 1.00 98.69 171 GLY A CA 1
ATOM 1334 C C . GLY A 1 171 ? -15.435 0.076 12.719 1.00 98.69 171 GLY A C 1
ATOM 1335 O O . GLY A 1 171 ? -15.179 -1.127 12.782 1.00 98.69 171 GLY A O 1
ATOM 1336 N N . ALA A 1 172 ? -14.771 0.905 11.906 1.00 98.75 172 ALA A N 1
ATOM 1337 C CA . ALA A 1 172 ? -13.611 0.491 11.117 1.00 98.75 172 ALA A CA 1
ATOM 1338 C C . ALA A 1 172 ? -12.432 1.475 11.115 1.00 98.75 172 ALA A C 1
ATOM 1340 O O . ALA A 1 172 ? -12.614 2.692 11.184 1.00 98.75 172 ALA A O 1
ATOM 1341 N N . VAL A 1 173 ? -11.222 0.927 10.966 1.00 98.75 173 VAL A N 1
ATOM 1342 C CA . VAL A 1 173 ? -9.975 1.687 10.779 1.00 98.75 173 VAL A CA 1
ATOM 1343 C C . VAL A 1 173 ? -9.245 1.187 9.526 1.00 98.75 173 VAL A C 1
ATOM 1345 O O . VAL A 1 173 ? -8.314 0.387 9.628 1.00 98.75 173 VAL A O 1
ATOM 1348 N N . PRO A 1 174 ? -9.681 1.574 8.314 1.00 98.00 174 PRO A N 1
ATOM 1349 C CA . PRO A 1 174 ? -8.879 1.348 7.122 1.00 98.00 174 PRO A CA 1
ATOM 1350 C C . PRO A 1 174 ? -7.640 2.255 7.161 1.00 98.00 174 PRO A C 1
ATOM 1352 O O . PRO A 1 174 ? -7.696 3.369 7.688 1.00 98.00 174 PRO A O 1
ATOM 1355 N N . TYR A 1 175 ? -6.521 1.792 6.612 1.00 97.44 175 TYR A N 1
ATOM 1356 C CA . TYR A 1 175 ? -5.301 2.596 6.550 1.00 97.44 175 TYR A CA 1
ATOM 1357 C C . TYR A 1 175 ? -4.554 2.415 5.226 1.00 97.44 175 TYR A C 1
ATOM 1359 O O . TYR A 1 175 ? -4.771 1.424 4.531 1.00 97.44 175 TYR A O 1
ATOM 1367 N N . VAL A 1 176 ? -3.725 3.397 4.854 1.00 95.75 176 VAL A N 1
ATOM 1368 C CA . VAL A 1 176 ? -2.953 3.446 3.593 1.00 95.75 176 VAL A CA 1
ATOM 1369 C C . VAL A 1 176 ? -3.780 2.947 2.404 1.00 95.75 176 VAL A C 1
ATOM 1371 O O . VAL A 1 176 ? -3.479 1.939 1.765 1.00 95.75 176 VAL A O 1
ATOM 1374 N N . ILE A 1 177 ? -4.941 3.580 2.212 1.00 95.19 177 ILE A N 1
ATOM 1375 C CA . ILE A 1 177 ? -5.940 3.112 1.255 1.00 95.19 177 ILE A CA 1
ATOM 1376 C C . ILE A 1 177 ? -5.630 3.620 -0.147 1.00 95.19 177 ILE A C 1
ATOM 1378 O O . ILE A 1 177 ? -5.193 4.753 -0.338 1.00 95.19 177 ILE A O 1
ATOM 1382 N N . GLY A 1 178 ? -5.963 2.811 -1.148 1.00 93.00 178 GLY A N 1
ATOM 1383 C CA . GLY A 1 178 ? -6.075 3.289 -2.519 1.00 93.00 178 GLY A CA 1
ATOM 1384 C C . GLY A 1 178 ? -7.508 3.672 -2.895 1.00 93.00 178 GLY A C 1
ATOM 1385 O O . GLY A 1 178 ? -8.470 3.435 -2.159 1.00 93.00 178 GLY A O 1
ATOM 1386 N N . SER A 1 179 ? -7.631 4.277 -4.072 1.00 92.94 179 SER A N 1
ATOM 1387 C CA . SER A 1 179 ? -8.892 4.440 -4.796 1.00 92.94 179 SER A CA 1
ATOM 1388 C C . SER A 1 179 ? -9.197 3.175 -5.615 1.00 92.94 179 SER A C 1
ATOM 1390 O O . SER A 1 179 ? -8.282 2.388 -5.878 1.00 92.94 179 SER A O 1
ATOM 1392 N N . PRO A 1 180 ? -10.416 3.010 -6.160 1.00 90.75 180 PRO A N 1
ATOM 1393 C CA . PRO A 1 180 ? -10.740 1.894 -7.049 1.00 90.75 180 PRO A CA 1
ATOM 1394 C C . PRO A 1 180 ? -9.876 1.826 -8.315 1.00 90.75 180 PRO A C 1
ATOM 1396 O O . PRO A 1 180 ? -9.953 0.847 -9.044 1.00 90.75 180 PRO A O 1
ATOM 1399 N N . TYR A 1 181 ? -9.073 2.854 -8.604 1.00 91.44 181 TYR A N 1
ATOM 1400 C CA . TYR A 1 181 ? -8.207 2.932 -9.779 1.00 91.44 181 TYR A CA 1
ATOM 1401 C C . TYR A 1 181 ? -6.717 2.930 -9.430 1.00 91.44 181 TYR A C 1
ATOM 1403 O O . TYR A 1 181 ? -5.893 3.109 -10.326 1.00 91.44 181 TYR A O 1
ATOM 1411 N N . SER A 1 182 ? -6.355 2.750 -8.155 1.00 91.81 182 SER A N 1
ATOM 1412 C CA . SER A 1 182 ? -4.952 2.765 -7.740 1.00 91.81 182 SER A CA 1
ATOM 1413 C C . SER A 1 182 ? -4.218 1.517 -8.217 1.00 91.81 182 SER A C 1
ATOM 1415 O O . SER A 1 182 ? -3.196 1.646 -8.872 1.00 91.81 182 SER A O 1
ATOM 1417 N N . LEU A 1 183 ? -4.741 0.310 -7.992 1.00 90.69 183 LEU A N 1
ATOM 1418 C CA . LEU A 1 183 ? -4.143 -0.899 -8.571 1.00 90.69 183 LEU A CA 1
ATOM 1419 C C . LEU A 1 183 ? -4.568 -1.068 -10.041 1.00 90.69 183 LEU A C 1
ATOM 1421 O O . LEU A 1 183 ? -5.675 -0.685 -10.395 1.00 90.69 183 LEU A O 1
ATOM 1425 N N . PRO A 1 184 ? -3.724 -1.614 -10.931 1.00 91.56 184 PRO A N 1
ATOM 1426 C CA . PRO A 1 184 ? -2.270 -1.727 -10.803 1.00 91.56 184 PRO A CA 1
ATOM 1427 C C . PRO A 1 184 ? -1.550 -0.381 -11.046 1.00 91.56 184 PRO A C 1
ATOM 1429 O O . PRO A 1 184 ? -0.330 -0.306 -10.964 1.00 91.56 184 PRO A O 1
ATOM 1432 N N . ASN A 1 185 ? -2.287 0.678 -11.382 1.00 94.06 185 ASN A N 1
ATOM 1433 C CA . ASN A 1 185 ? -1.782 1.940 -11.917 1.00 94.06 185 ASN A CA 1
ATOM 1434 C C . ASN A 1 185 ? -0.681 2.627 -11.085 1.00 94.06 185 ASN A C 1
ATOM 1436 O O . ASN A 1 185 ? 0.352 2.978 -11.654 1.00 94.06 185 ASN A O 1
ATOM 1440 N N . THR A 1 186 ? -0.856 2.799 -9.773 1.00 93.25 186 THR A N 1
ATOM 1441 C CA . THR A 1 186 ? 0.137 3.430 -8.883 1.00 93.25 186 THR A CA 1
ATOM 1442 C C . THR A 1 186 ? 1.430 2.620 -8.816 1.00 93.25 186 THR A C 1
ATOM 1444 O O . THR A 1 186 ? 2.520 3.180 -8.867 1.00 93.25 186 THR A O 1
ATOM 1447 N N . ILE A 1 187 ? 1.313 1.295 -8.833 1.00 93.56 187 ILE A N 1
ATOM 1448 C CA . ILE A 1 187 ? 2.457 0.381 -8.849 1.00 93.56 187 ILE A CA 1
ATOM 1449 C C . ILE A 1 187 ? 3.179 0.449 -10.206 1.00 93.56 187 ILE A C 1
ATOM 1451 O O . ILE A 1 187 ? 4.403 0.540 -10.266 1.00 93.56 187 ILE A O 1
ATOM 1455 N N . THR A 1 188 ? 2.436 0.497 -11.320 1.00 95.19 188 THR A N 1
ATOM 1456 C CA . THR A 1 188 ? 3.047 0.643 -12.654 1.00 95.19 188 THR A CA 1
ATOM 1457 C C . THR A 1 188 ? 3.772 1.976 -12.834 1.00 95.19 188 THR A C 1
ATOM 1459 O O . THR A 1 188 ? 4.869 2.005 -13.394 1.00 95.19 188 THR A O 1
ATOM 1462 N N . MET A 1 189 ? 3.187 3.079 -12.355 1.00 95.38 189 MET A N 1
ATOM 1463 C CA . MET A 1 189 ? 3.785 4.404 -12.505 1.00 95.38 189 MET A CA 1
ATOM 1464 C C . MET A 1 189 ? 5.022 4.568 -11.613 1.00 95.38 189 MET A C 1
ATOM 1466 O O . MET A 1 189 ? 5.982 5.205 -12.040 1.00 95.38 189 MET A O 1
ATOM 1470 N N . HIS A 1 190 ? 5.029 3.964 -10.416 1.00 96.00 190 HIS A N 1
ATOM 1471 C CA . HIS A 1 190 ? 6.197 3.942 -9.534 1.00 96.00 190 HIS A CA 1
ATOM 1472 C C . HIS A 1 190 ? 7.365 3.228 -10.215 1.00 96.00 190 HIS A C 1
ATOM 1474 O O . HIS A 1 190 ? 8.419 3.837 -10.378 1.00 96.00 190 HIS A O 1
ATOM 1480 N N . ALA A 1 191 ? 7.142 2.030 -10.768 1.00 96.38 191 ALA A N 1
ATOM 1481 C CA . ALA A 1 191 ? 8.150 1.311 -11.552 1.00 96.38 191 ALA A CA 1
ATOM 1482 C C . ALA A 1 191 ? 8.631 2.103 -12.788 1.00 96.38 191 ALA A C 1
ATOM 1484 O O . ALA A 1 191 ? 9.809 2.061 -13.152 1.00 96.38 191 ALA A O 1
ATOM 1485 N N . GLN A 1 192 ? 7.748 2.882 -13.430 1.00 97.50 192 GLN A N 1
ATOM 1486 C CA . GLN A 1 192 ? 8.159 3.792 -14.504 1.00 97.50 192 GLN A CA 1
ATOM 1487 C C . GLN A 1 192 ? 9.102 4.889 -14.005 1.00 97.50 192 GLN A C 1
ATOM 1489 O O . GLN A 1 192 ? 10.100 5.195 -14.663 1.00 97.50 192 GLN A O 1
ATOM 1494 N N . GLY A 1 193 ? 8.771 5.492 -12.862 1.00 97.31 193 GLY A N 1
ATOM 1495 C CA . GLY A 1 193 ? 9.613 6.477 -12.197 1.00 97.31 193 GLY A CA 1
ATOM 1496 C C . GLY A 1 193 ? 10.957 5.888 -11.823 1.00 97.31 193 GLY A C 1
ATOM 1497 O O . GLY A 1 193 ? 11.975 6.483 -12.162 1.00 97.31 193 GLY A O 1
ATOM 1498 N N . GLN A 1 194 ? 10.963 4.678 -11.262 1.00 97.19 194 GLN A N 1
ATOM 1499 C CA . GLN A 1 194 ? 12.185 3.966 -10.917 1.00 97.19 194 GLN A CA 1
ATOM 1500 C C . GLN A 1 194 ? 13.111 3.821 -12.127 1.00 97.19 194 GLN A C 1
ATOM 1502 O O . GLN A 1 194 ? 14.292 4.153 -12.062 1.00 97.19 194 GLN A O 1
ATOM 1507 N N . ARG A 1 195 ? 12.560 3.414 -13.278 1.00 96.88 195 ARG A N 1
ATOM 1508 C CA . ARG A 1 195 ? 13.326 3.296 -14.523 1.00 96.88 195 ARG A CA 1
ATOM 1509 C C . ARG A 1 195 ? 13.889 4.630 -15.000 1.00 96.88 195 ARG A C 1
ATOM 1511 O O . ARG A 1 195 ? 15.065 4.706 -15.349 1.00 96.88 195 ARG A O 1
ATOM 1518 N N . VAL A 1 196 ? 13.049 5.659 -15.100 1.00 97.88 196 VAL A N 1
ATOM 1519 C CA . VAL A 1 196 ? 13.425 6.923 -15.757 1.00 97.88 196 VAL A CA 1
ATOM 1520 C C . VAL A 1 196 ? 14.268 7.821 -14.849 1.00 97.88 196 VAL A C 1
ATOM 1522 O O . VAL A 1 196 ? 15.109 8.555 -15.357 1.00 97.88 196 VAL A O 1
ATOM 1525 N N . LEU A 1 197 ? 14.097 7.734 -13.528 1.00 97.69 197 LEU A N 1
ATOM 1526 C CA . LEU A 1 197 ? 14.806 8.543 -12.531 1.00 97.69 197 LEU A CA 1
ATOM 1527 C C . LEU A 1 197 ? 16.020 7.830 -11.908 1.00 97.69 197 LEU A C 1
ATOM 1529 O O . LEU A 1 197 ? 16.643 8.401 -11.014 1.00 97.69 197 LEU A O 1
ATOM 1533 N N . ARG A 1 198 ? 16.394 6.631 -12.393 1.00 95.31 198 ARG A N 1
ATOM 1534 C CA . ARG A 1 198 ? 17.448 5.763 -11.818 1.00 95.31 198 ARG A CA 1
ATOM 1535 C C . ARG A 1 198 ? 18.796 6.440 -11.538 1.00 95.31 198 ARG A C 1
ATOM 1537 O O . ARG A 1 198 ? 19.521 6.018 -10.648 1.00 95.31 198 ARG A O 1
ATOM 1544 N N . HIS A 1 199 ? 19.105 7.520 -12.256 1.00 95.31 199 HIS A N 1
ATOM 1545 C CA . HIS A 1 199 ? 20.358 8.281 -12.136 1.00 95.31 199 HIS A CA 1
ATOM 1546 C C . HIS A 1 199 ? 20.223 9.594 -11.348 1.00 95.31 199 HIS A C 1
ATOM 1548 O O . HIS A 1 199 ? 21.156 10.400 -11.302 1.00 95.31 199 HIS A O 1
ATOM 1554 N N . SER A 1 200 ? 19.049 9.845 -10.765 1.00 97.31 200 SER A N 1
ATOM 1555 C CA . SER A 1 200 ? 18.666 11.164 -10.259 1.00 97.31 200 SER A CA 1
ATOM 1556 C C . SER A 1 200 ? 17.978 11.162 -8.889 1.00 97.31 200 SER A C 1
ATOM 1558 O O . SER A 1 200 ? 17.801 12.245 -8.335 1.00 97.31 200 SER A O 1
ATOM 1560 N N . PHE A 1 201 ? 17.685 10.006 -8.275 1.00 95.81 201 PHE A N 1
ATOM 1561 C CA . PHE A 1 201 ? 17.098 9.958 -6.922 1.00 95.81 201 PHE A CA 1
ATOM 1562 C C . PHE A 1 201 ? 17.909 10.746 -5.889 1.00 95.81 201 PHE A C 1
ATOM 1564 O O . PHE A 1 201 ? 17.348 11.560 -5.162 1.00 95.81 201 PHE A O 1
ATOM 1571 N N . GLY A 1 202 ? 19.238 10.580 -5.880 1.00 94.56 202 GLY A N 1
ATOM 1572 C CA . GLY A 1 202 ? 20.117 11.309 -4.963 1.00 94.56 202 GLY A CA 1
ATOM 1573 C C . GLY A 1 202 ? 20.060 12.829 -5.149 1.00 94.56 202 GLY A C 1
ATOM 1574 O O . GLY A 1 202 ? 20.084 13.560 -4.167 1.00 94.56 202 GLY A O 1
ATOM 1575 N N . LYS A 1 203 ? 19.909 13.316 -6.390 1.00 96.25 203 LYS A N 1
ATOM 1576 C CA . LYS A 1 203 ? 19.764 14.756 -6.676 1.00 96.25 203 LYS A CA 1
ATOM 1577 C C . LYS A 1 203 ? 18.425 15.292 -6.172 1.00 96.25 203 LYS A C 1
ATOM 1579 O O . LYS A 1 203 ? 18.375 16.374 -5.598 1.00 96.25 203 LYS A O 1
ATOM 1584 N N . ILE A 1 204 ? 17.352 14.526 -6.390 1.00 96.62 204 ILE A N 1
ATOM 1585 C CA . ILE A 1 204 ? 16.001 14.873 -5.934 1.00 96.62 204 ILE A CA 1
ATOM 1586 C C . ILE A 1 204 ? 15.986 14.954 -4.407 1.00 96.62 204 ILE A C 1
ATOM 1588 O O . ILE A 1 204 ? 15.494 15.932 -3.849 1.00 96.62 204 ILE A O 1
ATOM 1592 N N . LEU A 1 205 ? 16.559 13.953 -3.736 1.00 93.25 205 LEU A N 1
ATOM 1593 C CA . LEU A 1 205 ? 16.623 13.909 -2.282 1.00 93.25 205 LEU A CA 1
ATOM 1594 C C . LEU A 1 205 ? 17.466 15.059 -1.714 1.00 93.25 205 LEU A C 1
ATOM 1596 O O . LEU A 1 205 ? 16.969 15.789 -0.861 1.00 93.25 205 LEU A O 1
ATOM 1600 N N . ASP A 1 206 ? 18.685 15.269 -2.223 1.00 93.00 206 ASP A N 1
ATOM 1601 C CA . ASP A 1 206 ? 19.584 16.351 -1.783 1.00 93.00 206 ASP A CA 1
ATOM 1602 C C . ASP A 1 206 ? 18.928 17.733 -1.922 1.00 93.00 206 ASP A C 1
ATOM 1604 O O . ASP A 1 206 ? 18.998 18.563 -1.015 1.00 93.00 206 ASP A O 1
ATOM 1608 N N . ALA A 1 207 ? 18.196 17.967 -3.016 1.00 95.38 207 ALA A N 1
ATOM 1609 C CA . ALA A 1 207 ? 17.455 19.208 -3.215 1.00 95.38 207 ALA A CA 1
ATOM 1610 C C . ALA A 1 207 ? 16.352 19.434 -2.164 1.00 95.38 207 ALA A C 1
ATOM 1612 O O . ALA A 1 207 ? 16.104 20.581 -1.778 1.00 95.38 207 ALA A O 1
ATOM 1613 N N . LEU A 1 208 ? 15.693 18.367 -1.701 1.00 92.56 208 LEU A N 1
ATOM 1614 C CA . LEU A 1 208 ? 14.581 18.419 -0.742 1.00 92.56 208 LEU A CA 1
ATOM 1615 C C . LEU A 1 208 ? 15.036 18.379 0.731 1.00 92.56 208 LEU A C 1
ATOM 1617 O O . LEU A 1 208 ? 14.268 18.748 1.633 1.00 92.56 208 LEU A O 1
ATOM 1621 N N . ASP A 1 209 ? 16.273 17.959 0.992 1.00 88.56 209 ASP A N 1
ATOM 1622 C CA . ASP A 1 209 ? 16.798 17.767 2.341 1.00 88.56 209 ASP A CA 1
ATOM 1623 C C . ASP A 1 209 ? 17.151 19.094 3.064 1.00 88.56 209 ASP A C 1
ATOM 1625 O O . ASP A 1 209 ? 16.868 20.221 2.626 1.00 88.56 209 ASP A O 1
ATOM 1629 N N . ALA A 1 210 ? 17.678 19.006 4.282 1.00 86.31 210 ALA A N 1
ATOM 1630 C CA . ALA A 1 210 ? 18.120 20.134 5.085 1.00 86.31 210 ALA A CA 1
ATOM 1631 C C . ALA A 1 210 ? 19.324 20.858 4.457 1.00 86.31 210 ALA A C 1
ATOM 1633 O O . ALA A 1 210 ? 20.450 20.378 4.474 1.00 86.31 210 ALA A O 1
ATOM 1634 N N . GLY A 1 211 ? 19.096 22.083 3.970 1.00 87.06 211 GLY A N 1
ATOM 1635 C CA . GLY A 1 211 ? 20.135 22.897 3.326 1.00 87.06 211 GLY A CA 1
ATOM 1636 C C . GLY A 1 211 ? 20.248 22.695 1.811 1.00 87.06 211 GLY A C 1
ATOM 1637 O O . GLY A 1 211 ? 21.078 23.369 1.194 1.00 87.06 211 GLY A O 1
ATOM 1638 N N . GLY A 1 212 ? 19.398 21.832 1.243 1.00 91.00 212 GLY A N 1
ATOM 1639 C CA . GLY A 1 212 ? 19.189 21.674 -0.193 1.00 91.00 212 GLY A CA 1
ATOM 1640 C C . GLY A 1 212 ? 18.614 22.925 -0.861 1.00 91.00 212 GLY A C 1
ATOM 1641 O O . GLY A 1 212 ? 18.209 23.888 -0.202 1.00 91.00 212 GLY A O 1
ATOM 1642 N N . SER A 1 213 ? 18.584 22.920 -2.193 1.00 93.94 213 SER A N 1
ATOM 1643 C CA . SER A 1 213 ? 18.120 24.056 -3.003 1.00 93.94 213 SER A CA 1
ATOM 1644 C C . SER A 1 213 ? 16.623 24.353 -2.855 1.00 93.94 213 SER A C 1
ATOM 1646 O O . SER A 1 213 ? 16.201 25.476 -3.130 1.00 93.94 213 SER A O 1
ATOM 1648 N N . GLY A 1 214 ? 15.821 23.359 -2.460 1.00 93.19 214 GLY A N 1
ATOM 1649 C CA . GLY A 1 214 ? 14.360 23.390 -2.531 1.00 93.19 214 GLY A CA 1
ATOM 1650 C C . GLY A 1 214 ? 13.792 23.183 -3.941 1.00 93.19 214 GLY A C 1
ATOM 1651 O O . GLY A 1 214 ? 12.574 23.134 -4.088 1.00 93.19 214 GLY A O 1
ATOM 1652 N N . ASP A 1 215 ? 14.641 23.046 -4.967 1.00 96.25 215 ASP A N 1
ATOM 1653 C CA . ASP A 1 215 ? 14.238 22.783 -6.352 1.00 96.25 215 ASP A CA 1
ATOM 1654 C C . ASP A 1 215 ? 14.585 21.336 -6.741 1.00 96.25 215 ASP A C 1
ATOM 1656 O O . ASP A 1 215 ? 15.741 21.064 -7.087 1.00 96.25 215 ASP A O 1
ATOM 1660 N N . PRO A 1 216 ? 13.613 20.402 -6.722 1.00 96.00 216 PRO A N 1
ATOM 1661 C CA . PRO A 1 216 ? 13.865 18.993 -7.017 1.00 96.00 216 PRO A CA 1
ATOM 1662 C C . PRO A 1 216 ? 14.146 18.725 -8.505 1.00 96.00 216 PRO A C 1
ATOM 1664 O O . PRO A 1 216 ? 14.461 17.595 -8.869 1.00 96.00 216 PRO A O 1
ATOM 1667 N N . TYR A 1 217 ? 14.035 19.738 -9.374 1.00 97.50 217 TYR A N 1
ATOM 1668 C CA . TYR A 1 217 ? 14.343 19.634 -10.801 1.00 97.50 217 TYR A CA 1
ATOM 1669 C C . TYR A 1 217 ? 15.784 20.043 -11.131 1.00 97.50 217 TYR A C 1
ATOM 1671 O O . TYR A 1 217 ? 16.242 19.848 -12.262 1.00 97.50 217 TYR A O 1
ATOM 1679 N N . ALA A 1 218 ? 16.516 20.602 -10.164 1.00 95.19 218 ALA A N 1
ATOM 1680 C CA . ALA A 1 218 ? 17.884 21.050 -10.364 1.00 95.19 218 ALA A CA 1
ATOM 1681 C C . ALA A 1 218 ? 18.797 19.883 -10.791 1.00 95.19 218 ALA A C 1
ATOM 1683 O O . ALA A 1 218 ? 18.950 18.887 -10.088 1.00 95.19 218 ALA A O 1
ATOM 1684 N N . GLY A 1 219 ? 19.430 20.010 -11.962 1.00 94.38 219 GLY A N 1
ATOM 1685 C CA . GLY A 1 219 ? 20.353 18.995 -12.489 1.00 94.38 219 GLY A CA 1
ATOM 1686 C C . GLY A 1 219 ? 19.685 17.755 -13.100 1.00 94.38 219 GLY A C 1
ATOM 1687 O O . GLY A 1 219 ? 20.395 16.794 -13.426 1.00 94.38 219 GLY A O 1
ATOM 1688 N N . LEU A 1 220 ? 18.358 17.774 -13.270 1.00 98.00 220 LEU A N 1
ATOM 1689 C CA . LEU A 1 220 ? 17.628 16.771 -14.041 1.00 98.00 220 LEU A CA 1
ATOM 1690 C C . LEU A 1 220 ? 17.685 17.084 -15.537 1.00 98.00 220 LEU A C 1
ATOM 1692 O O . LEU A 1 220 ? 17.629 18.245 -15.952 1.00 98.00 220 LEU A O 1
ATOM 1696 N N . ASN A 1 221 ? 17.774 16.041 -16.361 1.00 97.12 221 ASN A N 1
ATOM 1697 C CA . ASN A 1 221 ? 17.548 16.191 -17.799 1.00 97.12 221 ASN A CA 1
ATOM 1698 C C . ASN A 1 221 ? 16.042 16.336 -18.110 1.00 97.12 221 ASN A C 1
ATOM 1700 O O . ASN A 1 221 ? 15.195 16.265 -17.219 1.00 97.12 221 ASN A O 1
ATOM 1704 N N . ARG A 1 222 ? 15.694 16.547 -19.387 1.00 97.06 222 ARG A N 1
ATOM 1705 C CA . ARG A 1 222 ? 14.299 16.745 -19.810 1.00 97.06 222 ARG A CA 1
ATOM 1706 C C . ARG A 1 222 ? 13.392 15.564 -19.441 1.00 97.06 222 ARG A C 1
ATOM 1708 O O . ARG A 1 222 ? 12.338 15.794 -18.859 1.00 97.06 222 ARG A O 1
ATOM 1715 N N . ASP A 1 223 ? 13.797 14.334 -19.754 1.00 96.81 223 ASP A N 1
ATOM 1716 C CA . ASP A 1 223 ? 12.982 13.138 -19.503 1.00 96.81 223 ASP A CA 1
ATOM 1717 C C . ASP A 1 223 ? 12.777 12.902 -18.002 1.00 96.81 223 ASP A C 1
ATOM 1719 O O . ASP A 1 223 ? 11.683 12.545 -17.566 1.00 96.81 223 ASP A O 1
ATOM 1723 N N . GLU A 1 224 ? 13.824 13.133 -17.209 1.00 98.19 224 GLU A N 1
ATOM 1724 C CA . GLU A 1 224 ? 13.791 13.036 -15.750 1.00 98.19 224 GLU A CA 1
ATOM 1725 C C . GLU A 1 224 ? 12.864 14.095 -15.141 1.00 98.19 224 GLU A C 1
ATOM 1727 O O . GLU A 1 224 ? 11.992 13.767 -14.338 1.00 98.19 224 GLU A O 1
ATOM 1732 N N . ALA A 1 225 ? 12.996 15.358 -15.556 1.00 98.31 225 ALA A N 1
ATOM 1733 C CA . ALA A 1 225 ? 12.152 16.444 -15.068 1.00 98.31 225 ALA A CA 1
ATOM 1734 C C . ALA A 1 225 ? 10.675 16.247 -15.455 1.00 98.31 225 ALA A C 1
ATOM 1736 O O . ALA A 1 225 ? 9.784 16.476 -14.631 1.00 98.31 225 ALA A O 1
ATOM 1737 N N . ASP A 1 226 ? 10.407 15.792 -16.682 1.00 97.62 226 ASP A N 1
ATOM 1738 C CA . ASP A 1 226 ? 9.056 15.490 -17.159 1.00 97.62 226 ASP A CA 1
ATOM 1739 C C . ASP A 1 226 ? 8.451 14.292 -16.408 1.00 97.62 226 ASP A C 1
ATOM 1741 O O . ASP A 1 226 ? 7.262 14.311 -16.071 1.00 97.62 226 ASP A O 1
ATOM 1745 N N . MET A 1 227 ? 9.249 13.261 -16.101 1.00 98.06 227 MET A N 1
ATOM 1746 C CA . MET A 1 227 ? 8.789 12.120 -15.307 1.00 98.06 227 MET A CA 1
ATOM 1747 C C . MET A 1 227 ? 8.484 12.514 -13.866 1.00 98.06 227 MET A C 1
ATOM 1749 O O . MET A 1 227 ? 7.397 12.204 -13.380 1.00 98.06 227 MET A O 1
ATOM 1753 N N . LEU A 1 228 ? 9.401 13.225 -13.202 1.00 98.25 228 LEU A N 1
ATOM 1754 C CA . LEU A 1 228 ? 9.197 13.671 -11.828 1.00 98.25 228 LEU A CA 1
ATOM 1755 C C . LEU A 1 228 ? 7.911 14.496 -11.727 1.00 98.25 228 LEU A C 1
ATOM 1757 O O . LEU A 1 228 ? 7.040 14.167 -10.930 1.00 98.25 228 LEU A O 1
ATOM 1761 N N . ARG A 1 229 ? 7.723 15.478 -12.618 1.00 97.75 229 ARG A N 1
ATOM 1762 C CA . ARG A 1 229 ? 6.512 16.313 -12.651 1.00 97.75 229 ARG A CA 1
ATOM 1763 C C . ARG A 1 229 ? 5.236 15.490 -12.831 1.00 97.75 229 ARG A C 1
ATOM 1765 O O . ARG A 1 229 ? 4.234 15.759 -12.172 1.00 97.75 229 ARG A O 1
ATOM 1772 N N . LYS A 1 230 ? 5.259 14.501 -13.728 1.00 97.06 230 LYS A N 1
ATOM 1773 C CA . LYS A 1 230 ? 4.113 13.625 -14.006 1.00 97.06 230 LYS A CA 1
ATOM 1774 C C . LYS A 1 230 ? 3.733 12.782 -12.793 1.00 97.06 230 LYS A C 1
ATOM 1776 O O . LYS A 1 230 ? 2.555 12.719 -12.449 1.00 97.06 230 LYS A O 1
ATOM 1781 N N . LEU A 1 231 ? 4.713 12.147 -12.153 1.00 97.19 231 LEU A N 1
ATOM 1782 C CA . LEU A 1 231 ? 4.471 11.298 -10.988 1.00 97.19 231 LEU A CA 1
ATOM 1783 C C . LEU A 1 231 ? 4.069 12.121 -9.771 1.00 97.19 231 LEU A C 1
ATOM 1785 O O . LEU A 1 231 ? 3.132 11.737 -9.078 1.00 97.19 231 LEU A O 1
ATOM 1789 N N . THR A 1 232 ? 4.676 13.295 -9.580 1.00 97.06 232 THR A N 1
ATOM 1790 C CA . THR A 1 232 ? 4.212 14.253 -8.578 1.00 97.06 232 THR A CA 1
ATOM 1791 C C . THR A 1 232 ? 2.742 14.578 -8.810 1.00 97.06 232 THR A C 1
ATOM 1793 O O . THR A 1 232 ? 1.952 14.311 -7.920 1.00 97.06 232 THR A O 1
ATOM 1796 N N . ARG A 1 233 ? 2.332 14.983 -10.022 1.00 96.75 233 ARG A N 1
ATOM 1797 C CA . ARG A 1 233 ? 0.918 15.239 -10.384 1.00 96.75 233 ARG A CA 1
ATOM 1798 C C . ARG A 1 233 ? -0.031 14.062 -10.173 1.00 96.75 233 ARG A C 1
ATOM 1800 O O . ARG A 1 233 ? -1.201 14.271 -9.875 1.00 96.75 233 ARG A O 1
ATOM 1807 N N . MET A 1 234 ? 0.461 12.833 -10.317 1.00 96.25 234 MET A N 1
ATOM 1808 C CA . MET A 1 234 ? -0.308 11.629 -9.983 1.00 96.25 234 MET A CA 1
ATOM 1809 C C . MET A 1 234 ? -0.524 11.449 -8.472 1.00 96.25 234 MET A C 1
ATOM 1811 O O . MET A 1 234 ? -1.340 10.625 -8.060 1.00 96.25 234 MET A O 1
ATOM 1815 N N . GLY A 1 235 ? 0.192 12.213 -7.650 1.00 95.75 235 GLY A N 1
ATOM 1816 C CA . GLY A 1 235 ? 0.174 12.158 -6.197 1.00 95.75 235 GLY A CA 1
ATOM 1817 C C . GLY A 1 235 ? 1.348 11.409 -5.580 1.00 95.75 235 GLY A C 1
ATOM 1818 O O . GLY A 1 235 ? 1.319 11.177 -4.377 1.00 95.75 235 GLY A O 1
ATOM 1819 N N . PHE A 1 236 ? 2.365 11.019 -6.360 1.00 96.31 236 PHE A N 1
ATOM 1820 C CA . PHE A 1 236 ? 3.567 10.390 -5.814 1.00 96.31 236 PHE A CA 1
ATOM 1821 C C . PHE A 1 236 ? 4.394 11.441 -5.052 1.00 96.31 236 PHE A C 1
ATOM 1823 O O . PHE A 1 236 ? 4.805 12.439 -5.660 1.00 96.31 236 PHE A O 1
ATOM 1830 N N . PRO A 1 237 ? 4.639 11.264 -3.745 1.00 94.31 237 PRO A N 1
ATOM 1831 C CA . PRO A 1 237 ? 5.333 12.261 -2.941 1.00 94.31 237 PRO A CA 1
ATOM 1832 C C . PRO A 1 237 ? 6.821 12.328 -3.327 1.00 94.31 237 PRO A C 1
ATOM 1834 O O . PRO A 1 237 ? 7.522 11.324 -3.214 1.00 94.31 237 PRO A O 1
ATOM 1837 N N . PRO A 1 238 ? 7.364 13.493 -3.742 1.00 94.00 238 PRO A N 1
ATOM 1838 C CA . PRO A 1 238 ? 8.755 13.590 -4.205 1.00 94.00 238 PRO A CA 1
ATOM 1839 C C . PRO A 1 238 ? 9.805 13.112 -3.194 1.00 94.00 238 PRO A C 1
ATOM 1841 O O . PRO A 1 238 ? 10.856 12.615 -3.579 1.00 94.00 238 PRO A O 1
ATOM 1844 N N . ILE A 1 239 ? 9.529 13.251 -1.897 1.00 91.50 239 ILE A N 1
ATOM 1845 C CA . ILE A 1 239 ? 10.446 12.826 -0.834 1.00 91.50 239 ILE A CA 1
ATOM 1846 C C . ILE A 1 239 ? 10.497 11.295 -0.659 1.00 91.50 239 ILE A C 1
ATOM 1848 O O . ILE A 1 239 ? 11.445 10.793 -0.065 1.00 91.50 239 ILE A O 1
ATOM 1852 N N . ALA A 1 240 ? 9.520 10.542 -1.184 1.00 91.88 240 ALA A N 1
ATOM 1853 C CA . ALA A 1 240 ? 9.496 9.079 -1.082 1.00 91.88 240 ALA A CA 1
ATOM 1854 C C . ALA A 1 240 ? 10.563 8.385 -1.939 1.00 91.88 240 ALA A C 1
ATOM 1856 O O . ALA A 1 240 ? 10.942 7.266 -1.613 1.00 91.88 240 ALA A O 1
ATOM 1857 N N . TRP A 1 241 ? 11.153 9.084 -2.923 1.00 93.50 241 TRP A N 1
ATOM 1858 C CA . TRP A 1 241 ? 12.339 8.615 -3.664 1.00 93.50 241 TRP A CA 1
ATOM 1859 C C . TRP A 1 241 ? 13.580 8.391 -2.783 1.00 93.50 241 TRP A C 1
ATOM 1861 O O . TRP A 1 241 ? 14.636 7.993 -3.275 1.00 93.50 241 TRP A O 1
ATOM 1871 N N . TYR A 1 242 ? 13.479 8.686 -1.484 1.00 87.62 242 TYR A N 1
ATOM 1872 C CA . TYR A 1 242 ? 14.491 8.397 -0.480 1.00 87.62 242 TYR A CA 1
ATOM 1873 C C . TYR A 1 242 ? 14.942 6.927 -0.490 1.00 87.62 242 TYR A C 1
ATOM 1875 O O . TYR A 1 242 ? 16.146 6.680 -0.431 1.00 87.62 242 TYR A O 1
ATOM 1883 N N . LEU A 1 243 ? 14.021 5.959 -0.596 1.00 85.88 243 LEU A N 1
ATOM 1884 C CA . LEU A 1 243 ? 14.388 4.536 -0.580 1.00 85.88 243 LEU A CA 1
ATOM 1885 C C . LEU A 1 243 ? 15.278 4.181 -1.774 1.00 85.88 243 LEU A C 1
ATOM 1887 O O . LEU A 1 243 ? 16.344 3.587 -1.603 1.00 85.88 243 LEU A O 1
ATOM 1891 N N . GLU A 1 244 ? 14.909 4.624 -2.973 1.00 91.56 244 GLU A N 1
ATOM 1892 C CA . GLU A 1 244 ? 15.712 4.392 -4.167 1.00 91.56 244 GLU A CA 1
ATOM 1893 C C . GLU A 1 244 ? 17.032 5.170 -4.148 1.00 91.56 244 GLU A C 1
ATOM 1895 O O . GLU A 1 244 ? 18.046 4.665 -4.630 1.00 91.56 244 GLU A O 1
ATOM 1900 N N . ALA A 1 245 ? 17.062 6.367 -3.552 1.00 90.62 245 ALA A N 1
ATOM 1901 C CA . ALA A 1 245 ? 18.304 7.111 -3.334 1.00 90.62 245 ALA A CA 1
ATOM 1902 C C . ALA A 1 245 ? 19.286 6.350 -2.424 1.00 90.62 245 ALA A C 1
ATOM 1904 O O . ALA A 1 245 ? 20.497 6.465 -2.609 1.00 90.62 245 ALA A O 1
ATOM 1905 N N . MET A 1 246 ? 18.768 5.540 -1.495 1.00 85.06 246 MET A N 1
ATOM 1906 C CA . MET A 1 246 ? 19.538 4.630 -0.640 1.00 85.06 246 MET A CA 1
ATOM 1907 C C . MET A 1 246 ? 19.887 3.293 -1.318 1.00 85.06 246 MET A C 1
ATOM 1909 O O . MET A 1 246 ? 20.542 2.445 -0.715 1.00 85.06 246 MET A O 1
ATOM 1913 N N . GLY A 1 247 ? 19.489 3.094 -2.578 1.00 85.81 247 GLY A N 1
ATOM 1914 C CA . GLY A 1 247 ? 19.739 1.868 -3.338 1.00 85.81 247 GLY A CA 1
ATOM 1915 C C . GLY A 1 247 ? 18.676 0.781 -3.159 1.00 85.81 247 GLY A C 1
ATOM 1916 O O . GLY A 1 247 ? 18.844 -0.317 -3.688 1.00 85.81 247 GLY A O 1
ATOM 1917 N N . HIS A 1 248 ? 17.575 1.065 -2.459 1.00 84.06 248 HIS A N 1
ATOM 1918 C CA . HIS A 1 248 ? 16.433 0.158 -2.356 1.00 84.06 248 HIS A CA 1
ATOM 1919 C C . HIS A 1 248 ? 15.496 0.361 -3.547 1.00 84.06 248 HIS A C 1
ATOM 1921 O O . HIS A 1 248 ? 14.547 1.138 -3.488 1.00 84.06 248 HIS A O 1
ATOM 1927 N N . ILE A 1 249 ? 15.789 -0.330 -4.647 1.00 85.25 249 ILE A N 1
ATOM 1928 C CA . ILE A 1 249 ? 14.951 -0.332 -5.849 1.00 85.25 249 ILE A CA 1
ATOM 1929 C C . ILE A 1 249 ? 14.087 -1.592 -5.811 1.00 85.25 249 ILE A C 1
ATOM 1931 O O . ILE A 1 249 ? 14.580 -2.698 -6.013 1.00 85.25 249 ILE A O 1
ATOM 1935 N N . ASP A 1 250 ? 12.802 -1.417 -5.516 1.00 82.69 250 ASP A N 1
ATOM 1936 C CA . ASP A 1 250 ? 11.808 -2.490 -5.462 1.00 82.69 250 ASP A CA 1
ATOM 1937 C C . ASP A 1 250 ? 10.550 -2.024 -6.192 1.00 82.69 250 ASP A C 1
ATOM 1939 O O . ASP A 1 250 ? 9.958 -1.003 -5.844 1.00 82.69 250 ASP A O 1
ATOM 1943 N N . SER A 1 251 ? 10.129 -2.761 -7.215 1.00 82.19 251 SER A N 1
ATOM 1944 C CA . SER A 1 251 ? 8.917 -2.442 -7.977 1.00 82.19 251 SER A CA 1
ATOM 1945 C C . SER A 1 251 ? 7.629 -2.931 -7.300 1.00 82.19 251 SER A C 1
ATOM 1947 O O . SER A 1 251 ? 6.559 -2.961 -7.918 1.00 82.19 251 SER A O 1
ATOM 1949 N N . GLY A 1 252 ? 7.727 -3.314 -6.025 1.00 83.69 252 GLY A N 1
ATOM 1950 C CA . GLY A 1 252 ? 6.623 -3.674 -5.155 1.00 83.69 252 GLY A CA 1
ATOM 1951 C C . GLY A 1 252 ? 5.850 -4.864 -5.704 1.00 83.69 252 GLY A C 1
ATOM 1952 O O . GLY A 1 252 ? 6.410 -5.813 -6.244 1.00 83.69 252 GLY A O 1
ATOM 1953 N N . SER A 1 253 ? 4.523 -4.798 -5.635 1.00 83.12 253 SER A N 1
ATOM 1954 C CA . SER A 1 253 ? 3.650 -5.879 -6.108 1.00 83.12 253 SER A CA 1
ATOM 1955 C C . SER A 1 253 ? 3.580 -6.028 -7.640 1.00 83.12 253 SER A C 1
ATOM 1957 O O . SER A 1 253 ? 2.840 -6.882 -8.131 1.00 83.12 253 SER A O 1
ATOM 1959 N N . LEU A 1 254 ? 4.338 -5.261 -8.439 1.00 88.12 254 LEU A N 1
ATOM 1960 C CA . LEU A 1 254 ? 4.267 -5.340 -9.905 1.00 88.12 254 LEU A CA 1
ATOM 1961 C C . LEU A 1 254 ? 4.517 -6.748 -10.477 1.00 88.12 254 LEU A C 1
ATOM 1963 O O . LEU A 1 254 ? 3.754 -7.138 -11.366 1.00 88.12 254 LEU A O 1
ATOM 1967 N N . PRO A 1 255 ? 5.500 -7.540 -9.994 1.00 81.31 255 PRO A N 1
ATOM 1968 C CA . PRO A 1 255 ? 5.730 -8.898 -10.491 1.00 81.31 255 PRO A CA 1
ATOM 1969 C C . PRO A 1 255 ? 4.505 -9.809 -10.342 1.00 81.31 255 PRO A C 1
ATOM 1971 O O . PRO A 1 255 ? 4.288 -10.693 -11.166 1.00 81.31 255 PRO A O 1
ATOM 1974 N N . VAL A 1 256 ? 3.675 -9.548 -9.328 1.00 76.44 256 VAL A N 1
ATOM 1975 C CA . VAL A 1 256 ? 2.418 -10.257 -9.063 1.00 76.44 256 VAL A CA 1
ATOM 1976 C C . VAL A 1 256 ? 1.273 -9.754 -9.942 1.00 76.44 256 VAL A C 1
ATOM 1978 O O . VAL A 1 256 ? 0.437 -10.530 -10.404 1.00 76.44 256 VAL A O 1
ATOM 1981 N N . LEU A 1 257 ? 1.206 -8.442 -10.171 1.00 85.38 257 LEU A N 1
ATOM 1982 C CA . LEU A 1 257 ? 0.095 -7.809 -10.883 1.00 85.38 257 LEU A CA 1
ATOM 1983 C C . LEU A 1 257 ? 0.226 -7.933 -12.405 1.00 85.38 257 LEU A C 1
ATOM 1985 O O . LEU A 1 257 ? -0.781 -8.101 -13.098 1.00 85.38 257 LEU A O 1
ATOM 1989 N N . LEU A 1 258 ? 1.452 -7.868 -12.935 1.00 89.50 258 LEU A N 1
ATOM 1990 C CA . LEU A 1 258 ? 1.740 -7.893 -14.371 1.00 89.50 258 LEU A CA 1
ATOM 1991 C C . LEU A 1 258 ? 1.131 -9.119 -15.086 1.00 89.50 258 LEU A C 1
ATOM 1993 O O . LEU A 1 258 ? 0.475 -8.917 -16.113 1.00 89.50 258 LEU A O 1
ATOM 1997 N N . PRO A 1 259 ? 1.259 -10.362 -14.579 1.00 86.06 259 PRO A N 1
ATOM 1998 C CA . PRO A 1 259 ? 0.607 -11.524 -15.185 1.00 86.06 259 PRO A CA 1
ATOM 1999 C C . PRO A 1 259 ? -0.915 -11.373 -15.288 1.00 86.06 259 PRO A C 1
ATOM 2001 O O . PRO A 1 259 ? -1.494 -11.705 -16.322 1.00 86.06 259 PRO A O 1
ATOM 2004 N N . GLY A 1 260 ? -1.558 -10.804 -14.260 1.00 85.06 260 GLY A N 1
ATOM 2005 C CA . GLY A 1 260 ? -2.991 -10.501 -14.273 1.00 85.06 260 GLY A CA 1
ATOM 2006 C C . GLY A 1 260 ? -3.361 -9.477 -15.348 1.00 85.06 260 GLY A C 1
ATOM 2007 O O . GLY A 1 260 ? -4.314 -9.689 -16.098 1.00 85.06 260 GLY A O 1
ATOM 2008 N N . VAL A 1 261 ? -2.571 -8.406 -15.491 1.00 90.75 261 VAL A N 1
ATOM 2009 C CA . VAL A 1 261 ? -2.762 -7.406 -16.559 1.00 90.75 261 VAL A CA 1
ATOM 2010 C C . VAL A 1 261 ? -2.615 -8.050 -17.938 1.00 90.75 261 VAL A C 1
ATOM 2012 O O . VAL A 1 261 ? -3.455 -7.830 -18.808 1.00 90.75 261 VAL A O 1
ATOM 2015 N N . LYS A 1 262 ? -1.596 -8.893 -18.135 1.00 90.31 262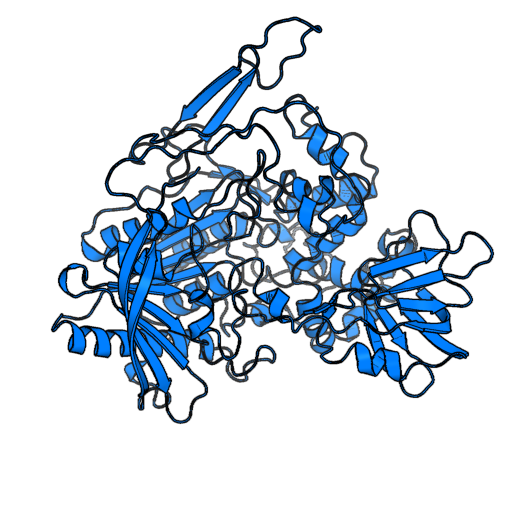 LYS A N 1
ATOM 2016 C CA . LYS A 1 262 ? -1.346 -9.592 -19.404 1.00 90.31 262 LYS A CA 1
ATOM 2017 C C . LYS A 1 262 ? -2.434 -10.596 -19.762 1.00 90.31 262 LYS A C 1
ATOM 2019 O O . LYS A 1 262 ? -2.787 -10.703 -20.933 1.00 90.31 262 LYS A O 1
ATOM 2024 N N . ALA A 1 263 ? -2.990 -11.296 -18.780 1.00 88.69 263 ALA A N 1
ATOM 2025 C CA . ALA A 1 263 ? -4.105 -12.208 -19.003 1.00 88.69 263 ALA A CA 1
ATOM 2026 C C . ALA A 1 263 ? -5.393 -11.466 -19.406 1.00 88.69 263 ALA A C 1
ATOM 2028 O O . ALA A 1 263 ? -6.118 -11.935 -20.281 1.00 88.69 263 ALA A O 1
ATOM 2029 N N . MET A 1 264 ? -5.672 -10.312 -18.789 1.00 89.00 264 MET A N 1
ATOM 2030 C CA . MET A 1 264 ? -6.909 -9.557 -19.023 1.00 89.00 264 MET A CA 1
ATOM 2031 C C . MET A 1 264 ? -6.852 -8.618 -20.236 1.00 89.00 264 MET A C 1
ATOM 2033 O O . MET A 1 264 ? -7.876 -8.404 -20.882 1.00 89.00 264 MET A O 1
ATOM 2037 N N . ASP A 1 265 ? -5.682 -8.070 -20.574 1.00 94.06 265 ASP A N 1
ATOM 2038 C CA . ASP A 1 265 ? -5.473 -7.246 -21.770 1.00 94.06 265 ASP A CA 1
ATOM 2039 C C . ASP A 1 265 ? -4.185 -7.640 -22.520 1.00 94.06 265 ASP A C 1
ATOM 2041 O O . ASP A 1 265 ? -3.211 -6.881 -22.574 1.00 94.06 265 ASP A O 1
ATOM 2045 N N . PRO A 1 266 ? -4.159 -8.829 -23.148 1.00 94.25 266 PRO A N 1
ATOM 2046 C CA . PRO A 1 266 ? -2.967 -9.326 -23.836 1.00 94.25 266 PRO A CA 1
ATOM 2047 C C . PRO A 1 266 ? -2.566 -8.448 -25.028 1.00 94.25 266 PRO A C 1
ATOM 2049 O O . PRO A 1 266 ? -1.385 -8.326 -25.354 1.00 94.25 266 PRO A O 1
ATOM 2052 N N . SER A 1 267 ? -3.540 -7.802 -25.679 1.00 96.12 267 SER A N 1
ATOM 2053 C CA . SER A 1 267 ? -3.288 -6.956 -26.850 1.00 96.12 267 SER A CA 1
ATOM 2054 C C . SER A 1 267 ? -2.529 -5.670 -26.521 1.00 96.12 267 SER A C 1
ATOM 2056 O O . SER A 1 267 ? -1.831 -5.151 -27.392 1.00 96.12 267 SER A O 1
ATOM 2058 N N . TYR A 1 268 ? -2.607 -5.177 -25.276 1.00 97.12 268 TYR A N 1
ATOM 2059 C CA . TYR A 1 268 ? -1.904 -3.964 -24.855 1.00 97.12 268 TYR A CA 1
ATOM 2060 C C . TYR A 1 268 ? -0.401 -4.054 -25.108 1.00 97.12 268 TYR A C 1
ATOM 2062 O O . TYR A 1 268 ? 0.198 -3.110 -25.612 1.00 97.12 268 TYR A O 1
ATOM 2070 N N . PHE A 1 269 ? 0.196 -5.205 -24.815 1.00 97.00 269 PHE A N 1
ATOM 2071 C CA . PHE A 1 269 ? 1.638 -5.406 -24.908 1.00 97.00 269 PHE A CA 1
ATOM 2072 C C . PHE A 1 269 ? 2.140 -5.330 -26.351 1.00 97.00 269 PHE A C 1
ATOM 2074 O O . PHE A 1 269 ? 3.220 -4.812 -26.598 1.00 97.00 269 PHE A O 1
ATOM 2081 N N . THR A 1 270 ? 1.334 -5.759 -27.326 1.00 97.44 270 THR A N 1
ATOM 2082 C CA . THR A 1 270 ? 1.661 -5.574 -28.750 1.00 97.44 270 THR A CA 1
ATOM 2083 C C . THR A 1 270 ? 1.366 -4.147 -29.209 1.00 97.44 270 THR A C 1
ATOM 2085 O O . THR A 1 270 ? 2.187 -3.527 -29.887 1.00 97.44 270 THR A O 1
ATOM 2088 N N . ASP A 1 271 ? 0.212 -3.601 -28.822 1.00 97.81 271 ASP A N 1
ATOM 2089 C CA . ASP A 1 271 ? -0.212 -2.248 -29.187 1.00 97.81 271 ASP A CA 1
ATOM 2090 C C . ASP A 1 271 ? 0.781 -1.188 -28.699 1.00 97.81 271 ASP A C 1
ATOM 2092 O O . ASP A 1 271 ? 1.095 -0.258 -29.440 1.00 97.81 271 ASP A O 1
ATOM 2096 N N . PHE A 1 272 ? 1.327 -1.369 -27.494 1.00 98.12 272 PHE A N 1
ATOM 2097 C CA . PHE A 1 272 ? 2.282 -0.456 -26.877 1.00 98.12 272 PHE A CA 1
ATOM 2098 C C . PHE A 1 272 ? 3.516 -0.202 -27.752 1.00 98.12 272 PHE A C 1
ATOM 2100 O O . PHE A 1 272 ? 3.995 0.928 -27.825 1.00 98.12 272 PHE A O 1
ATOM 2107 N N . TRP A 1 273 ? 4.013 -1.244 -28.424 1.00 98.12 273 TRP A N 1
ATOM 2108 C CA . TRP A 1 273 ? 5.202 -1.171 -29.276 1.00 98.12 273 TRP A CA 1
ATOM 2109 C C . TRP A 1 273 ? 4.896 -0.813 -30.733 1.00 98.12 273 TRP A C 1
ATOM 2111 O O . TRP A 1 273 ? 5.813 -0.482 -31.477 1.00 98.12 273 TRP A O 1
ATOM 2121 N N . THR A 1 274 ? 3.638 -0.917 -31.177 1.00 97.50 274 THR A N 1
ATOM 2122 C CA . THR A 1 274 ? 3.309 -0.895 -32.616 1.00 97.50 274 THR A CA 1
ATOM 2123 C C . THR A 1 274 ? 2.314 0.183 -33.034 1.00 97.50 274 THR A C 1
ATOM 2125 O O . THR A 1 274 ? 2.275 0.535 -34.213 1.00 97.50 274 THR A O 1
ATOM 2128 N N . LYS A 1 275 ? 1.508 0.727 -32.113 1.00 97.38 275 LYS A N 1
ATOM 2129 C CA . LYS A 1 275 ? 0.466 1.715 -32.430 1.00 97.38 275 LYS A CA 1
ATOM 2130 C C . LYS A 1 275 ? 0.867 3.136 -32.004 1.00 97.38 275 LYS A C 1
ATOM 2132 O O . LYS A 1 275 ? 1.388 3.316 -30.905 1.00 97.38 275 LYS A O 1
ATOM 2137 N N . PRO A 1 276 ? 0.564 4.172 -32.812 1.00 95.50 276 PRO A N 1
ATOM 2138 C CA . PRO A 1 276 ? 0.780 5.565 -32.420 1.00 95.50 276 PRO A CA 1
ATOM 2139 C C . PRO A 1 276 ? 0.065 5.933 -31.112 1.00 95.50 276 PRO A C 1
ATOM 2141 O O . PRO A 1 276 ? -1.033 5.453 -30.834 1.00 95.50 276 PRO A O 1
ATOM 2144 N N . GLY A 1 277 ? 0.672 6.829 -30.330 1.00 92.12 277 GLY A N 1
ATOM 2145 C CA . GLY A 1 277 ? 0.132 7.294 -29.046 1.00 92.12 277 GLY A CA 1
ATOM 2146 C C . GLY A 1 277 ? 0.556 6.463 -27.828 1.00 92.12 277 GLY A C 1
ATOM 2147 O O . GLY A 1 277 ? 0.292 6.877 -26.698 1.00 92.12 277 GLY A O 1
ATOM 2148 N N . TYR A 1 278 ? 1.255 5.343 -28.037 1.00 96.75 278 TYR A N 1
ATOM 2149 C CA . TYR A 1 278 ? 1.936 4.582 -26.988 1.00 96.75 278 TYR A CA 1
ATOM 2150 C C . TYR A 1 278 ? 3.436 4.896 -26.963 1.00 96.75 278 TYR A C 1
ATOM 2152 O O . TYR A 1 278 ? 4.037 5.164 -28.000 1.00 96.75 278 TYR A O 1
ATOM 2160 N N . MET A 1 279 ? 4.055 4.852 -25.777 1.00 95.38 279 MET A N 1
ATOM 2161 C CA . MET A 1 279 ? 5.467 5.239 -25.624 1.00 95.38 279 MET A CA 1
ATOM 2162 C C . MET A 1 279 ? 6.441 4.318 -26.358 1.00 95.38 279 MET A C 1
ATOM 2164 O O . MET A 1 279 ? 7.504 4.778 -26.750 1.00 95.38 279 MET A O 1
ATOM 2168 N N . GLY A 1 280 ? 6.105 3.036 -26.516 1.00 96.69 280 GLY A N 1
ATOM 2169 C CA . GLY A 1 280 ? 6.959 2.067 -27.203 1.00 96.69 280 GLY A CA 1
ATOM 2170 C C . GLY A 1 280 ? 6.936 2.185 -28.727 1.00 96.69 280 GLY A C 1
ATOM 2171 O O . GLY A 1 280 ? 7.783 1.597 -29.387 1.00 96.69 280 GLY A O 1
ATOM 2172 N N . ALA A 1 281 ? 5.988 2.930 -29.300 1.00 96.06 281 ALA A N 1
ATOM 2173 C CA . ALA A 1 281 ? 5.911 3.145 -30.744 1.00 96.06 281 ALA A CA 1
ATOM 2174 C C . ALA A 1 281 ? 6.757 4.339 -31.223 1.00 96.06 281 ALA A C 1
ATOM 2176 O O . ALA A 1 281 ? 6.919 4.524 -32.429 1.00 96.06 281 ALA A O 1
ATOM 2177 N N . ASP A 1 282 ? 7.277 5.151 -30.298 1.00 95.00 282 ASP A N 1
ATOM 2178 C CA . ASP A 1 282 ? 8.132 6.299 -30.593 1.00 95.00 282 ASP A CA 1
ATOM 2179 C C . ASP A 1 282 ? 9.602 5.948 -30.278 1.00 95.00 282 ASP A C 1
ATOM 2181 O O . ASP A 1 282 ? 9.941 5.743 -29.105 1.00 95.00 282 ASP A O 1
ATOM 2185 N N . PRO A 1 283 ? 10.480 5.835 -31.295 1.00 93.38 283 PRO A N 1
ATOM 2186 C CA . PRO A 1 283 ? 11.862 5.394 -31.113 1.00 93.38 283 PRO A CA 1
ATOM 2187 C C . PRO A 1 283 ? 12.715 6.372 -30.294 1.00 93.38 283 PRO A C 1
ATOM 2189 O O . PRO A 1 283 ? 13.730 5.950 -29.741 1.00 93.38 283 PRO A O 1
ATOM 2192 N N . ASP A 1 284 ? 12.302 7.637 -30.182 1.00 93.06 284 ASP A N 1
ATOM 2193 C CA . ASP A 1 284 ? 13.059 8.674 -29.477 1.00 93.06 284 ASP A CA 1
ATOM 2194 C C . ASP A 1 284 ? 12.736 8.718 -27.971 1.00 93.06 284 ASP A C 1
ATOM 2196 O O . ASP A 1 284 ? 13.401 9.419 -27.206 1.00 93.06 284 ASP A O 1
ATOM 2200 N N . LEU A 1 285 ? 11.730 7.963 -27.513 1.00 94.06 285 LEU A N 1
ATOM 2201 C CA . LEU A 1 285 ? 11.341 7.926 -26.1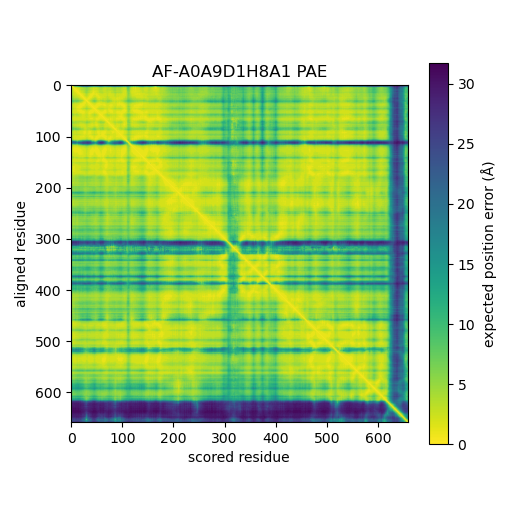05 1.00 94.06 285 LEU A CA 1
ATOM 2202 C C . LEU A 1 285 ? 12.143 6.909 -25.289 1.00 94.06 285 LEU A C 1
ATOM 2204 O O . LEU A 1 285 ? 12.580 5.857 -25.762 1.00 94.06 285 LEU A O 1
ATOM 2208 N N . THR A 1 286 ? 12.235 7.180 -23.984 1.00 94.38 286 THR A N 1
ATOM 2209 C CA . THR A 1 286 ? 12.980 6.352 -23.022 1.00 94.38 286 THR A CA 1
ATOM 2210 C C . THR A 1 286 ? 12.555 4.884 -23.002 1.00 94.38 286 THR A C 1
ATOM 2212 O O . THR A 1 286 ? 13.352 4.036 -22.619 1.00 94.38 286 THR A O 1
ATOM 2215 N N . ALA A 1 287 ? 11.310 4.558 -23.373 1.00 96.38 287 ALA A N 1
ATOM 2216 C CA . ALA A 1 287 ? 10.832 3.176 -23.442 1.00 96.38 287 ALA A CA 1
ATOM 2217 C C . ALA A 1 287 ? 11.613 2.349 -24.477 1.00 96.38 287 ALA A C 1
ATOM 2219 O O . ALA A 1 287 ? 12.001 1.226 -24.177 1.00 96.38 287 ALA A O 1
ATOM 2220 N N . CYS A 1 288 ? 11.884 2.914 -25.657 1.00 95.88 288 CYS A N 1
ATOM 2221 C CA . CYS A 1 288 ? 12.668 2.255 -26.700 1.00 95.88 288 CYS A CA 1
ATOM 2222 C C . CYS A 1 288 ? 14.153 2.187 -26.336 1.00 95.88 288 CYS A C 1
ATOM 2224 O O . CYS A 1 288 ? 14.782 1.156 -26.558 1.00 95.88 288 CYS A O 1
ATOM 2226 N N . ARG A 1 289 ? 14.696 3.250 -25.724 1.00 94.19 289 ARG A N 1
ATOM 2227 C CA . ARG A 1 289 ? 16.096 3.304 -25.269 1.00 94.19 289 ARG A CA 1
ATOM 2228 C C . ARG A 1 289 ? 16.433 2.213 -24.250 1.00 94.19 289 ARG A C 1
ATOM 2230 O O . ARG A 1 289 ? 17.483 1.594 -24.352 1.00 94.19 289 ARG A O 1
ATOM 2237 N N . ASP A 1 290 ? 15.558 2.003 -23.269 1.00 96.44 290 ASP A N 1
ATOM 2238 C CA . ASP A 1 290 ? 15.813 1.079 -22.158 1.00 96.44 290 ASP A CA 1
ATOM 2239 C C . ASP A 1 290 ? 15.349 -0.368 -22.474 1.00 96.44 290 ASP A C 1
ATOM 2241 O O . ASP A 1 290 ? 15.464 -1.262 -21.631 1.00 96.44 290 ASP A O 1
ATOM 2245 N N . ARG A 1 291 ? 14.820 -0.621 -23.684 1.00 96.94 291 ARG A N 1
ATOM 2246 C CA . ARG A 1 291 ? 14.352 -1.945 -24.118 1.00 96.94 291 ARG A CA 1
ATOM 2247 C C . ARG A 1 291 ? 15.530 -2.874 -24.396 1.00 96.94 291 ARG A C 1
ATOM 2249 O O . ARG A 1 291 ? 16.326 -2.632 -25.301 1.00 96.94 291 ARG A O 1
ATOM 2256 N N . LEU A 1 292 ? 15.585 -3.987 -23.672 1.00 96.88 292 LEU A N 1
ATOM 2257 C CA . LEU A 1 292 ? 16.558 -5.050 -23.877 1.00 96.88 292 LEU A CA 1
ATOM 2258 C C . LEU A 1 292 ? 15.892 -6.230 -24.583 1.00 96.88 292 LEU A C 1
ATOM 2260 O O . LEU A 1 292 ? 14.947 -6.814 -24.060 1.00 96.88 292 LEU A O 1
ATOM 2264 N N . GLN A 1 293 ? 16.428 -6.601 -25.746 1.00 96.44 293 GLN A N 1
ATOM 2265 C CA . GLN A 1 293 ? 16.120 -7.856 -26.427 1.00 96.44 293 GLN A CA 1
ATOM 2266 C C . GLN A 1 293 ? 17.422 -8.524 -26.859 1.00 96.44 293 GLN A C 1
ATOM 2268 O O . GLN A 1 293 ? 18.219 -7.941 -27.595 1.00 96.44 293 GLN A O 1
ATOM 2273 N N . PHE A 1 294 ? 17.654 -9.747 -26.393 1.00 97.81 294 PHE A N 1
ATOM 2274 C CA . PHE A 1 294 ? 18.878 -10.486 -26.686 1.00 97.81 294 PHE A CA 1
ATOM 2275 C C . PHE A 1 294 ? 18.600 -11.981 -26.807 1.00 97.81 294 PHE A C 1
ATOM 2277 O O . PHE A 1 294 ? 17.731 -12.511 -26.125 1.00 97.81 294 PHE A O 1
ATOM 2284 N N . THR A 1 295 ? 19.347 -12.673 -27.665 1.00 97.94 295 THR A N 1
ATOM 2285 C CA . THR A 1 295 ? 19.324 -14.136 -27.776 1.00 97.94 295 THR A CA 1
ATOM 2286 C C . THR A 1 295 ? 20.712 -14.666 -27.459 1.00 97.94 295 THR A C 1
ATOM 2288 O O . THR A 1 295 ? 21.684 -14.267 -28.096 1.00 97.94 295 THR A O 1
ATOM 2291 N N . GLY A 1 296 ? 20.796 -15.559 -26.479 1.00 96.94 296 GLY A N 1
ATOM 2292 C CA . GLY A 1 296 ? 22.041 -16.147 -26.007 1.00 96.94 296 GLY A CA 1
ATOM 2293 C C . GLY A 1 296 ? 22.034 -17.663 -26.115 1.00 96.94 296 GLY A C 1
ATOM 2294 O O . GLY A 1 296 ? 20.985 -18.299 -26.021 1.00 96.94 296 GLY A O 1
ATOM 2295 N N . LYS A 1 297 ? 23.225 -18.237 -26.290 1.00 98.31 297 LYS A N 1
ATOM 2296 C CA . LYS A 1 297 ? 23.446 -19.680 -26.212 1.00 98.31 297 LYS A CA 1
ATOM 2297 C C . LYS A 1 297 ? 23.984 -20.050 -24.834 1.00 98.31 297 LYS A C 1
ATOM 2299 O O . LYS A 1 297 ? 24.975 -19.472 -24.381 1.00 98.31 297 LYS A O 1
ATOM 2304 N N . VAL A 1 298 ? 23.337 -21.022 -24.200 1.00 97.44 298 VAL A N 1
ATOM 2305 C CA . VAL A 1 298 ? 23.716 -21.581 -22.902 1.00 97.44 298 VAL A CA 1
ATOM 2306 C C . VAL A 1 298 ? 25.012 -22.361 -23.042 1.00 97.44 298 VAL A C 1
ATOM 2308 O O . VAL A 1 298 ? 25.157 -23.211 -23.919 1.00 97.44 298 VAL A O 1
ATOM 2311 N N . LYS A 1 299 ? 25.956 -22.087 -22.147 1.00 95.31 299 LYS A N 1
ATOM 2312 C CA . LYS A 1 299 ? 27.234 -22.789 -22.057 1.00 95.31 299 LYS A CA 1
ATOM 2313 C C . LYS A 1 299 ? 27.289 -23.727 -20.857 1.00 95.31 299 LYS A C 1
ATOM 2315 O O . LYS A 1 299 ? 27.813 -24.831 -20.978 1.00 95.31 299 LYS A O 1
ATOM 2320 N N . SER A 1 300 ? 26.759 -23.302 -19.715 1.00 92.06 300 SER A N 1
ATOM 2321 C CA . SER A 1 300 ? 26.621 -24.128 -18.514 1.00 92.06 300 SER A CA 1
ATOM 2322 C C . SER A 1 300 ? 25.585 -23.524 -17.559 1.00 92.06 300 SER A C 1
ATOM 2324 O O . SER A 1 300 ? 25.167 -22.380 -17.742 1.00 92.06 300 SER A O 1
ATOM 2326 N N . VAL A 1 301 ? 25.153 -24.286 -16.553 1.00 93.00 301 VAL A N 1
ATOM 2327 C CA . VAL A 1 301 ? 24.196 -23.844 -15.526 1.00 93.00 301 VAL A CA 1
ATOM 2328 C C . VAL A 1 301 ? 24.653 -24.290 -14.142 1.00 93.00 301 VAL A C 1
ATOM 2330 O O . VAL A 1 301 ? 25.345 -25.302 -14.003 1.00 93.00 301 VAL A O 1
ATOM 2333 N N . ARG A 1 302 ? 24.230 -23.555 -13.114 1.00 85.88 302 ARG A N 1
ATOM 2334 C CA . ARG A 1 302 ? 24.398 -23.921 -11.709 1.00 85.88 302 ARG A CA 1
ATOM 2335 C C . ARG A 1 302 ? 23.049 -23.902 -11.003 1.00 85.88 302 ARG A C 1
ATOM 2337 O O . ARG A 1 302 ? 22.360 -22.888 -11.032 1.00 85.88 302 ARG A O 1
ATOM 2344 N N . LEU A 1 303 ? 22.720 -25.015 -10.352 1.00 85.38 303 LEU A N 1
ATOM 2345 C CA . LEU A 1 303 ? 21.536 -25.155 -9.502 1.00 85.38 303 LEU A CA 1
ATOM 2346 C C . LEU A 1 303 ? 21.715 -24.397 -8.175 1.00 85.38 303 LEU A C 1
ATOM 2348 O O . LEU A 1 303 ? 22.855 -24.261 -7.716 1.00 85.38 303 LEU A O 1
ATOM 2352 N N . PRO A 1 304 ? 20.621 -23.928 -7.551 1.00 79.12 304 PRO A N 1
ATOM 2353 C CA . PRO A 1 304 ? 20.684 -23.320 -6.227 1.00 79.12 304 PRO A CA 1
ATOM 2354 C C . PRO A 1 304 ? 21.128 -24.348 -5.176 1.00 79.12 304 PRO A C 1
ATOM 2356 O O . PRO A 1 304 ? 20.808 -25.534 -5.268 1.00 79.12 304 PRO A O 1
ATOM 2359 N N . ASN A 1 305 ? 21.851 -23.901 -4.151 1.00 68.88 305 ASN A N 1
ATOM 2360 C CA . ASN A 1 305 ? 22.130 -24.730 -2.981 1.00 68.88 305 ASN A CA 1
ATOM 2361 C C . ASN A 1 305 ? 20.871 -24.852 -2.093 1.00 68.88 305 ASN A C 1
ATOM 2363 O O . ASN A 1 305 ? 20.391 -23.864 -1.527 1.00 68.88 305 ASN A O 1
ATOM 2367 N N . ASP A 1 306 ? 20.351 -26.072 -1.923 1.00 58.25 306 ASP A N 1
ATOM 2368 C CA . ASP A 1 306 ? 19.203 -26.369 -1.053 1.00 58.25 306 ASP A CA 1
ATOM 2369 C C . ASP A 1 306 ? 19.595 -26.326 0.434 1.00 58.25 306 ASP A C 1
ATOM 2371 O O . ASP A 1 306 ? 19.899 -27.346 1.051 1.00 58.25 306 ASP A O 1
ATOM 2375 N N . SER A 1 307 ? 19.601 -25.135 1.038 1.00 41.66 307 SER A N 1
ATOM 2376 C CA . SER A 1 307 ? 19.839 -24.960 2.482 1.00 41.66 307 SER A CA 1
ATOM 2377 C C . SER A 1 307 ? 18.622 -24.487 3.291 1.00 41.66 307 SER A C 1
ATOM 2379 O O . SER A 1 307 ? 18.767 -24.161 4.467 1.00 41.66 307 SER A O 1
ATOM 2381 N N . GLY A 1 308 ? 17.411 -24.502 2.726 1.00 45.19 308 GLY A N 1
ATOM 2382 C CA . GLY A 1 308 ? 16.201 -24.204 3.499 1.00 45.19 308 GLY A CA 1
ATOM 2383 C C . GLY A 1 308 ? 14.953 -23.967 2.656 1.00 45.19 308 GLY A C 1
ATOM 2384 O O . GLY A 1 308 ? 15.039 -23.452 1.539 1.00 45.19 308 GLY A O 1
ATOM 2385 N N . THR A 1 309 ? 13.808 -24.356 3.217 1.00 42.84 309 THR A N 1
ATOM 2386 C CA . THR A 1 309 ? 12.464 -24.004 2.750 1.00 42.84 309 THR A CA 1
ATOM 2387 C C . THR A 1 309 ? 12.150 -22.569 3.165 1.00 42.84 309 THR A C 1
ATOM 2389 O O . THR A 1 309 ? 12.176 -22.277 4.364 1.00 42.84 309 THR A O 1
ATOM 2392 N N . ASP A 1 310 ? 11.815 -21.697 2.214 1.00 48.47 310 ASP A N 1
ATOM 2393 C CA . ASP A 1 310 ? 11.253 -20.378 2.511 1.00 48.47 310 ASP A CA 1
ATOM 2394 C C . ASP A 1 310 ? 9.867 -20.571 3.139 1.00 48.47 310 ASP A C 1
ATOM 2396 O O . ASP A 1 310 ? 8.860 -20.751 2.457 1.00 48.47 310 ASP A O 1
ATOM 2400 N N . SER A 1 311 ? 9.795 -20.613 4.470 1.00 45.16 311 SER A N 1
ATOM 2401 C CA . SER A 1 311 ? 8.509 -20.649 5.156 1.00 45.16 311 SER A CA 1
ATOM 2402 C C . SER A 1 311 ? 7.883 -19.256 5.063 1.00 45.16 311 SER A C 1
ATOM 2404 O O . SER A 1 311 ? 8.239 -18.376 5.842 1.00 45.16 311 SER A O 1
ATOM 2406 N N . GLY A 1 312 ? 6.925 -19.051 4.154 1.00 47.94 312 GLY A N 1
ATOM 2407 C CA . GLY A 1 312 ? 6.116 -17.820 4.041 1.00 47.94 312 GLY A CA 1
ATOM 2408 C C . GLY A 1 312 ? 5.221 -17.511 5.259 1.00 47.94 312 GLY A C 1
ATOM 2409 O O . GLY A 1 312 ? 4.313 -16.683 5.177 1.00 47.94 312 GLY A O 1
ATOM 2410 N N . ILE A 1 313 ? 5.450 -18.182 6.393 1.00 49.69 313 ILE A N 1
ATOM 2411 C CA . ILE A 1 313 ? 4.763 -17.957 7.664 1.00 49.69 313 ILE A CA 1
ATOM 2412 C C . ILE A 1 313 ? 5.198 -16.591 8.208 1.00 49.69 313 ILE A C 1
ATOM 2414 O O . ILE A 1 313 ? 6.382 -16.348 8.425 1.00 49.69 313 ILE A O 1
ATOM 2418 N N . GLY A 1 314 ? 4.228 -15.706 8.447 1.00 54.03 314 GLY A N 1
ATOM 2419 C CA . GLY A 1 314 ? 4.444 -14.391 9.061 1.00 54.03 314 GLY A CA 1
ATOM 2420 C C . GLY A 1 314 ? 4.373 -13.194 8.107 1.00 54.03 314 GLY A C 1
ATOM 2421 O O . GLY A 1 314 ? 4.253 -12.071 8.585 1.00 54.03 314 GLY A O 1
ATOM 2422 N N . MET A 1 315 ? 4.352 -13.399 6.786 1.00 67.19 315 MET A N 1
ATOM 2423 C CA . MET A 1 315 ? 4.270 -12.318 5.788 1.00 67.19 315 MET A CA 1
ATOM 2424 C C . MET A 1 315 ? 2.824 -11.848 5.549 1.00 67.19 315 MET A C 1
ATOM 2426 O O . MET A 1 315 ? 2.302 -12.047 4.475 1.00 67.19 315 MET A O 1
ATOM 2430 N N . ASN A 1 316 ? 2.089 -11.329 6.532 1.00 77.31 316 ASN A N 1
ATOM 2431 C CA . ASN A 1 316 ? 0.690 -10.868 6.336 1.00 77.31 316 ASN A CA 1
ATOM 2432 C C . ASN A 1 316 ? 0.451 -9.350 6.455 1.00 77.31 316 ASN A C 1
ATOM 2434 O O . ASN A 1 316 ? -0.675 -8.940 6.707 1.00 77.31 316 ASN A O 1
ATOM 2438 N N . GLY A 1 317 ? 1.494 -8.535 6.349 1.00 67.50 317 GLY A N 1
ATOM 2439 C CA . GLY A 1 317 ? 1.461 -7.077 6.450 1.00 67.50 317 GLY A CA 1
ATOM 2440 C C . GLY A 1 317 ? 1.292 -6.382 5.100 1.00 67.50 317 GLY A C 1
ATOM 2441 O O . GLY A 1 317 ? 1.173 -7.016 4.052 1.00 67.50 317 GLY A O 1
ATOM 2442 N N . VAL A 1 318 ? 1.280 -5.053 5.134 1.00 72.31 318 VAL A N 1
ATOM 2443 C CA . VAL A 1 318 ? 1.034 -4.188 3.972 1.00 72.31 318 VAL A CA 1
ATOM 2444 C C . VAL A 1 318 ? 2.087 -4.382 2.875 1.00 72.31 318 VAL A C 1
ATOM 2446 O O . VAL A 1 318 ? 1.722 -4.605 1.720 1.00 72.31 318 VAL A O 1
ATOM 2449 N N . ASP A 1 319 ? 3.367 -4.403 3.248 1.00 69.50 319 ASP A N 1
ATOM 2450 C CA . ASP A 1 319 ? 4.486 -4.452 2.291 1.00 69.50 319 ASP A CA 1
ATOM 2451 C C . ASP A 1 319 ? 4.984 -5.867 1.979 1.00 69.50 319 ASP A C 1
ATOM 2453 O O . ASP A 1 319 ? 5.734 -6.068 1.020 1.00 69.50 319 ASP A O 1
ATOM 2457 N N . ASP A 1 320 ? 4.614 -6.857 2.796 1.00 66.62 320 ASP A N 1
ATOM 2458 C CA . ASP A 1 320 ? 5.169 -8.211 2.713 1.00 66.62 320 ASP A CA 1
ATOM 2459 C C . ASP A 1 320 ? 4.155 -9.272 2.254 1.00 66.62 320 ASP A C 1
ATOM 2461 O O . ASP A 1 320 ? 4.576 -10.321 1.769 1.00 66.62 320 ASP A O 1
ATOM 2465 N N . ALA A 1 321 ? 2.841 -9.005 2.290 1.00 63.88 321 ALA A N 1
ATOM 2466 C CA . ALA A 1 321 ? 1.842 -10.035 1.991 1.00 63.88 321 ALA A CA 1
ATOM 2467 C C . ALA A 1 321 ? 1.913 -10.597 0.568 1.00 63.88 321 ALA A C 1
ATOM 2469 O O . ALA A 1 321 ? 1.676 -11.788 0.361 1.00 63.88 321 ALA A O 1
ATOM 2470 N N . TRP A 1 322 ? 2.287 -9.769 -0.407 1.00 64.75 322 TRP A N 1
ATOM 2471 C CA . TRP A 1 322 ? 2.474 -10.201 -1.792 1.00 64.75 322 TRP A CA 1
ATOM 2472 C C . TRP A 1 322 ? 3.752 -11.036 -1.985 1.00 64.75 322 TRP A C 1
ATOM 2474 O O . TRP A 1 322 ? 3.819 -11.823 -2.925 1.00 64.75 322 TRP A O 1
ATOM 2484 N N . LYS A 1 323 ? 4.753 -10.929 -1.095 1.00 65.25 323 LYS A N 1
ATOM 2485 C CA . LYS A 1 323 ? 6.046 -11.637 -1.215 1.00 65.25 323 LYS A CA 1
ATOM 2486 C C . LYS A 1 323 ? 5.924 -13.146 -1.038 1.00 65.25 323 LYS A C 1
ATOM 2488 O O . LYS A 1 323 ? 6.762 -13.879 -1.551 1.00 65.25 323 LYS A O 1
ATOM 2493 N N . LYS A 1 324 ? 4.822 -13.615 -0.438 1.00 67.62 324 LYS A N 1
ATOM 2494 C CA . LYS A 1 324 ? 4.392 -15.026 -0.446 1.00 67.62 324 LYS A CA 1
ATOM 2495 C C . LYS A 1 324 ? 4.372 -15.654 -1.845 1.00 67.62 324 LYS A C 1
ATOM 2497 O O . LYS A 1 324 ? 4.266 -16.869 -1.966 1.00 67.62 324 LYS A O 1
ATOM 2502 N N . GLN A 1 325 ? 4.396 -14.823 -2.886 1.00 58.41 325 GLN A N 1
ATOM 2503 C CA . GLN A 1 325 ? 4.232 -15.224 -4.268 1.00 58.41 325 GLN A CA 1
ATOM 2504 C C . GLN A 1 325 ? 5.539 -15.368 -5.067 1.00 58.41 325 GLN A C 1
ATOM 2506 O O . GLN A 1 325 ? 5.493 -15.605 -6.277 1.00 58.41 325 GLN A O 1
ATOM 2511 N N . LEU A 1 326 ? 6.688 -15.210 -4.405 1.00 60.56 326 LEU A N 1
ATOM 2512 C CA . LEU A 1 326 ? 8.015 -15.230 -5.016 1.00 60.56 326 LEU A CA 1
ATOM 2513 C C . LEU A 1 326 ? 8.805 -16.487 -4.627 1.00 60.56 326 LEU A C 1
ATOM 2515 O O . LEU A 1 326 ? 8.718 -16.947 -3.492 1.00 60.56 326 LEU A O 1
ATOM 2519 N N . ALA A 1 327 ? 9.626 -16.987 -5.552 1.00 59.72 327 ALA A N 1
ATOM 2520 C CA . ALA A 1 327 ? 10.662 -17.989 -5.297 1.00 59.72 327 ALA A CA 1
ATOM 2521 C C . ALA A 1 327 ? 12.061 -17.398 -5.554 1.00 59.72 327 ALA A C 1
ATOM 2523 O O . ALA A 1 327 ? 12.277 -16.778 -6.598 1.00 59.72 327 ALA A O 1
ATOM 2524 N N . ASP A 1 328 ? 13.008 -17.596 -4.629 1.00 65.31 328 ASP A N 1
ATOM 2525 C CA . ASP A 1 328 ? 14.381 -17.079 -4.740 1.00 65.31 328 ASP A CA 1
ATOM 2526 C C . ASP A 1 328 ? 15.282 -17.991 -5.590 1.00 65.31 328 ASP A C 1
ATOM 2528 O O . ASP A 1 328 ? 15.398 -19.193 -5.342 1.00 65.31 328 ASP A O 1
ATOM 2532 N N . GLY A 1 329 ? 15.987 -17.401 -6.558 1.00 58.47 329 GLY A N 1
ATOM 2533 C CA . GLY A 1 329 ? 17.043 -18.059 -7.327 1.00 58.47 329 GLY A CA 1
ATOM 2534 C C . GLY A 1 329 ? 18.329 -18.357 -6.538 1.00 58.47 329 GLY A C 1
ATOM 2535 O O . GLY A 1 329 ? 19.180 -19.099 -7.031 1.00 58.47 329 GLY A O 1
ATOM 2536 N N . LYS A 1 330 ? 18.487 -17.819 -5.322 1.00 75.06 330 LYS A N 1
ATOM 2537 C CA . LYS A 1 330 ? 19.639 -18.005 -4.420 1.00 75.06 330 LYS A CA 1
ATOM 2538 C C . LYS A 1 330 ? 20.976 -17.756 -5.138 1.00 75.06 330 LYS A C 1
ATOM 2540 O O . LYS A 1 330 ? 21.228 -16.659 -5.629 1.00 75.06 330 LYS A O 1
ATOM 2545 N N . ASP A 1 331 ? 21.861 -18.754 -5.180 1.00 77.12 331 ASP A N 1
ATOM 2546 C CA . ASP A 1 331 ? 23.185 -18.694 -5.807 1.00 77.12 331 ASP A CA 1
ATOM 2547 C C . ASP A 1 331 ? 23.246 -19.370 -7.193 1.00 77.12 331 ASP A C 1
ATOM 2549 O O . ASP A 1 331 ? 24.339 -19.671 -7.700 1.00 77.12 331 ASP A O 1
ATOM 2553 N N . ALA A 1 332 ? 22.076 -19.598 -7.801 1.00 85.38 332 ALA A N 1
ATOM 2554 C CA . ALA A 1 332 ? 21.929 -20.172 -9.130 1.00 85.38 332 ALA A CA 1
ATOM 2555 C C . ALA A 1 332 ? 22.298 -19.185 -10.247 1.00 85.38 332 ALA A C 1
ATOM 2557 O O . ALA A 1 332 ? 22.093 -17.971 -10.140 1.00 85.38 332 ALA A O 1
ATOM 2558 N N . TRP A 1 333 ? 22.812 -19.722 -11.356 1.00 89.81 333 TRP A N 1
ATOM 2559 C CA . TRP A 1 333 ? 23.130 -18.928 -12.543 1.00 89.81 333 TRP A CA 1
ATOM 2560 C C . TRP A 1 333 ? 23.101 -19.730 -13.849 1.00 89.81 333 TRP A C 1
ATOM 2562 O O . TRP A 1 333 ? 23.237 -20.955 -13.855 1.00 89.81 333 TRP A O 1
ATOM 2572 N N . ILE A 1 334 ? 22.985 -19.011 -14.970 1.00 93.25 334 ILE A N 1
ATOM 2573 C CA . ILE A 1 334 ? 23.126 -19.527 -16.342 1.00 93.25 334 ILE A CA 1
ATOM 2574 C C . ILE A 1 334 ? 24.325 -18.833 -17.003 1.00 93.25 334 ILE A C 1
ATOM 2576 O O . ILE A 1 334 ? 24.349 -17.611 -17.114 1.00 93.25 334 ILE A O 1
ATOM 2580 N N . GLU A 1 335 ? 25.330 -19.585 -17.452 1.00 94.94 335 GLU A N 1
ATOM 2581 C CA . GLU A 1 335 ? 26.451 -19.048 -18.234 1.00 94.94 335 GLU A CA 1
ATOM 2582 C C . GLU A 1 335 ? 26.065 -18.991 -19.715 1.00 94.94 335 GLU A C 1
ATOM 2584 O O . GLU A 1 335 ? 25.672 -20.009 -20.290 1.00 94.94 335 GLU A O 1
ATOM 2589 N N . LEU A 1 336 ? 26.244 -17.832 -20.352 1.00 97.31 336 LEU A N 1
ATOM 2590 C CA . LEU A 1 336 ? 26.068 -17.664 -21.796 1.00 97.31 336 LEU A CA 1
ATOM 2591 C C . LEU A 1 336 ? 27.405 -17.457 -22.519 1.00 97.31 336 LEU A C 1
ATOM 2593 O O . LEU A 1 336 ? 28.337 -16.850 -21.980 1.00 97.31 336 LEU A O 1
ATOM 2597 N N . GLU A 1 337 ? 27.484 -17.924 -23.771 1.00 97.25 337 GLU A N 1
ATOM 2598 C CA . GLU A 1 337 ? 28.627 -17.668 -24.666 1.00 97.25 337 GLU A CA 1
ATOM 2599 C C . GLU A 1 337 ? 28.832 -16.168 -24.927 1.00 97.25 337 GLU A C 1
ATOM 2601 O O . GLU A 1 337 ? 29.963 -15.679 -24.916 1.00 97.25 337 GLU A O 1
ATOM 2606 N N . GLU A 1 338 ? 27.727 -15.442 -25.101 1.00 97.31 338 GLU A N 1
ATOM 2607 C CA . GLU A 1 338 ? 27.673 -13.988 -25.202 1.00 97.31 338 GLU A CA 1
ATOM 2608 C C . GLU A 1 338 ? 26.544 -13.457 -24.309 1.00 97.31 338 GLU A C 1
ATOM 2610 O O . GLU A 1 338 ? 25.476 -14.066 -24.229 1.00 97.31 338 GLU A O 1
ATOM 2615 N N . VAL A 1 339 ? 26.769 -12.319 -23.653 1.00 95.94 339 VAL A N 1
ATOM 2616 C CA . VAL A 1 339 ? 25.752 -11.578 -22.888 1.00 95.94 339 VAL A CA 1
ATOM 2617 C C . VAL A 1 339 ? 25.602 -10.150 -23.429 1.00 95.94 339 VAL A C 1
ATOM 2619 O O . VAL A 1 339 ? 26.535 -9.642 -24.062 1.00 95.94 339 VAL A O 1
ATOM 2622 N N . PRO A 1 340 ? 24.471 -9.465 -23.169 1.00 95.62 340 PRO A N 1
ATOM 2623 C CA . PRO A 1 340 ? 24.309 -8.048 -23.477 1.00 95.62 340 PRO A CA 1
ATOM 2624 C C . PRO A 1 340 ? 25.459 -7.166 -22.972 1.00 95.62 340 PRO A C 1
ATOM 2626 O O . PRO A 1 340 ? 25.902 -7.257 -21.821 1.00 95.62 340 PRO A O 1
ATOM 2629 N N . GLN A 1 341 ? 25.918 -6.263 -23.836 1.00 92.00 341 GLN A N 1
ATOM 2630 C CA . GLN A 1 341 ? 26.994 -5.312 -23.550 1.00 92.00 341 GLN A CA 1
ATOM 2631 C C . GLN A 1 341 ? 26.425 -3.901 -23.405 1.00 92.00 341 GLN A C 1
ATOM 2633 O O . GLN A 1 341 ? 25.475 -3.546 -24.100 1.00 92.00 341 GLN A O 1
ATOM 2638 N N . GLY A 1 342 ? 27.007 -3.108 -22.509 1.00 89.19 342 GLY A N 1
ATOM 2639 C CA . GLY A 1 342 ? 26.576 -1.741 -22.229 1.00 89.19 342 GLY A CA 1
ATOM 2640 C C . GLY A 1 342 ? 26.713 -1.397 -20.751 1.00 89.19 342 GLY A C 1
ATOM 2641 O O . GLY A 1 342 ? 26.494 -2.254 -19.889 1.00 89.19 342 GLY A O 1
ATOM 2642 N N . ASP A 1 343 ? 27.065 -0.141 -20.491 1.00 85.50 343 ASP A N 1
ATOM 2643 C CA . ASP A 1 343 ? 27.356 0.362 -19.144 1.00 85.50 343 ASP A CA 1
ATOM 2644 C C . ASP A 1 343 ? 26.092 0.814 -18.387 1.00 85.50 343 ASP A C 1
ATOM 2646 O O . ASP A 1 343 ? 26.117 0.903 -17.166 1.00 85.50 343 ASP A O 1
ATOM 2650 N N . ASP A 1 344 ? 24.977 1.053 -19.092 1.00 91.12 344 ASP A N 1
ATOM 2651 C CA . ASP A 1 344 ? 23.680 1.472 -18.523 1.00 91.12 344 ASP A CA 1
ATOM 2652 C C . ASP A 1 344 ? 22.524 0.624 -19.087 1.00 91.12 344 ASP A C 1
ATOM 2654 O O . ASP A 1 344 ? 21.567 1.130 -19.674 1.00 91.12 344 ASP A O 1
ATOM 2658 N N . LEU A 1 345 ? 22.647 -0.704 -18.988 1.00 94.06 345 LEU A N 1
ATOM 2659 C CA . LEU A 1 345 ? 21.551 -1.606 -19.349 1.00 94.06 345 LEU A CA 1
ATOM 2660 C C . LEU A 1 345 ? 20.468 -1.595 -18.269 1.00 94.06 345 LEU A C 1
ATOM 2662 O O . LEU A 1 345 ? 20.762 -1.748 -17.086 1.00 94.06 345 LEU A O 1
ATOM 2666 N N . TYR A 1 346 ? 19.204 -1.516 -18.685 1.00 95.12 346 TYR A N 1
ATOM 2667 C CA . TYR A 1 346 ? 18.071 -1.670 -17.779 1.00 95.12 346 TYR A CA 1
ATOM 2668 C C . TYR A 1 346 ? 17.691 -3.150 -17.639 1.00 95.12 346 TYR A C 1
ATOM 2670 O O . TYR A 1 346 ? 17.049 -3.725 -18.522 1.00 95.12 346 TYR A O 1
ATOM 2678 N N . LEU A 1 347 ? 18.138 -3.774 -16.545 1.00 93.81 347 LEU A N 1
ATOM 2679 C CA . LEU A 1 347 ? 17.995 -5.217 -16.310 1.00 93.81 347 LEU A CA 1
ATOM 2680 C C . LEU A 1 347 ? 16.701 -5.612 -15.583 1.00 93.81 347 LEU A C 1
ATOM 2682 O O . LEU A 1 347 ? 16.328 -6.784 -15.598 1.00 93.81 347 LEU A O 1
ATOM 2686 N N . GLU A 1 348 ? 15.995 -4.648 -14.994 1.00 91.62 348 GLU A N 1
ATOM 2687 C CA . GLU A 1 348 ? 14.750 -4.917 -14.276 1.00 91.62 348 GLU A CA 1
ATOM 2688 C C . GLU A 1 348 ? 13.665 -5.477 -15.199 1.00 91.62 348 GLU A C 1
ATOM 2690 O O . GLU A 1 348 ? 13.449 -5.002 -16.322 1.00 91.62 348 GLU A O 1
ATOM 2695 N N . GLY A 1 349 ? 12.964 -6.501 -14.706 1.00 90.75 349 GLY A N 1
ATOM 2696 C CA . GLY A 1 349 ? 11.886 -7.166 -15.435 1.00 90.75 349 GLY A CA 1
ATOM 2697 C C . GLY A 1 349 ? 12.324 -7.933 -16.686 1.00 90.75 349 GLY A C 1
ATOM 2698 O O . GLY A 1 349 ? 11.472 -8.301 -17.498 1.00 90.75 349 GLY A O 1
ATOM 2699 N N . VAL A 1 350 ? 13.628 -8.169 -16.873 1.00 94.62 350 VAL A N 1
ATOM 2700 C CA . VAL A 1 350 ? 14.138 -9.003 -17.965 1.00 94.62 350 VAL A CA 1
ATOM 2701 C C . VAL A 1 350 ? 13.794 -10.465 -17.685 1.00 94.62 350 VAL A C 1
ATOM 2703 O O . VAL A 1 350 ? 14.334 -11.091 -16.772 1.00 94.62 350 VAL A O 1
ATOM 2706 N N . ASN A 1 351 ? 12.927 -11.035 -18.518 1.00 93.81 351 ASN A N 1
ATOM 2707 C CA . ASN A 1 351 ? 12.653 -12.466 -18.502 1.00 93.81 351 ASN A CA 1
ATOM 2708 C C . ASN A 1 351 ? 13.740 -13.218 -19.269 1.00 93.81 351 ASN A C 1
ATOM 2710 O O . ASN A 1 351 ? 14.012 -12.909 -20.429 1.00 93.81 351 ASN A O 1
ATOM 2714 N N . ILE A 1 352 ? 14.295 -14.254 -18.646 1.00 95.06 352 ILE A N 1
ATOM 2715 C CA . ILE A 1 352 ? 15.107 -15.285 -19.287 1.00 95.06 352 ILE A CA 1
ATOM 2716 C C . ILE A 1 352 ? 14.145 -16.372 -19.758 1.00 95.06 352 ILE A C 1
ATOM 2718 O O . ILE A 1 352 ? 13.672 -17.163 -18.950 1.00 95.06 352 ILE A O 1
ATOM 2722 N N . THR A 1 353 ? 13.823 -16.413 -21.047 1.00 95.00 353 THR A N 1
ATOM 2723 C CA . THR A 1 353 ? 12.912 -17.424 -21.609 1.00 95.00 353 THR A CA 1
ATOM 2724 C C . THR A 1 353 ? 13.692 -18.454 -22.401 1.00 95.00 353 THR A C 1
ATOM 2726 O O . THR A 1 353 ? 14.437 -18.110 -23.315 1.00 95.00 353 THR A O 1
ATOM 2729 N N . VAL A 1 354 ? 13.514 -19.726 -22.066 1.00 95.38 354 VAL A N 1
ATOM 2730 C CA . VAL A 1 354 ? 14.141 -20.833 -22.784 1.00 95.38 354 VAL A CA 1
ATOM 2731 C C . VAL A 1 354 ? 13.362 -21.105 -24.069 1.00 95.38 354 VAL A C 1
ATOM 2733 O O . VAL A 1 354 ? 12.141 -21.253 -24.047 1.00 95.38 354 VAL A O 1
ATOM 2736 N N . THR A 1 355 ? 14.058 -21.174 -25.203 1.00 96.56 355 THR A N 1
ATOM 2737 C CA . THR A 1 355 ? 13.433 -21.302 -26.534 1.00 96.56 355 THR A CA 1
ATOM 2738 C C . THR A 1 355 ? 13.676 -22.656 -27.200 1.00 96.56 355 THR A C 1
ATOM 2740 O O . THR A 1 355 ? 12.882 -23.070 -28.043 1.00 96.56 355 THR A O 1
ATOM 2743 N N . THR A 1 356 ? 14.706 -23.398 -26.789 1.00 96.56 356 THR A N 1
ATOM 2744 C CA . THR A 1 356 ? 15.015 -24.753 -27.282 1.00 96.56 356 THR A CA 1
ATOM 2745 C C . THR A 1 356 ? 15.280 -25.710 -26.119 1.00 96.56 356 THR A C 1
ATOM 2747 O O . THR A 1 356 ? 15.424 -25.263 -24.988 1.00 96.56 356 THR A O 1
ATOM 2750 N N . GLY A 1 357 ? 15.361 -27.013 -26.394 1.00 94.50 357 GLY A N 1
ATOM 2751 C CA . GLY A 1 357 ? 15.665 -28.019 -25.370 1.00 94.50 357 GLY A CA 1
ATOM 2752 C C . GLY A 1 357 ? 14.455 -28.421 -24.523 1.00 94.50 357 GLY A C 1
ATOM 2753 O O . GLY A 1 357 ? 13.315 -28.059 -24.827 1.00 94.50 357 GLY A O 1
ATOM 2754 N N . GLU A 1 358 ? 14.702 -29.199 -23.468 1.00 93.75 358 GLU A N 1
ATOM 2755 C CA . GLU A 1 358 ? 13.656 -29.769 -22.602 1.00 93.75 358 GLU A CA 1
ATOM 2756 C C . GLU A 1 358 ? 12.929 -28.700 -21.774 1.00 93.75 358 GLU A C 1
ATOM 2758 O O . GLU A 1 358 ? 11.727 -28.808 -21.536 1.00 93.75 358 GLU A O 1
ATOM 2763 N N . ALA A 1 359 ? 13.629 -27.625 -21.405 1.00 91.81 359 ALA A N 1
ATOM 2764 C CA . ALA A 1 359 ? 13.062 -26.487 -20.686 1.00 91.81 359 ALA A CA 1
ATOM 2765 C C . ALA A 1 359 ? 12.340 -25.461 -21.591 1.00 91.81 359 ALA A C 1
ATOM 2767 O O . ALA A 1 359 ? 11.939 -24.404 -21.102 1.00 91.81 359 ALA A O 1
ATOM 2768 N N . SER A 1 360 ? 12.160 -25.727 -22.893 1.00 94.44 360 SER A N 1
ATOM 2769 C CA . SER A 1 360 ? 11.536 -24.775 -23.828 1.00 94.44 360 SER A CA 1
ATOM 2770 C C . SER A 1 360 ? 10.160 -24.284 -23.346 1.00 94.44 360 SER A C 1
ATOM 2772 O O . SER A 1 360 ? 9.307 -25.059 -22.910 1.00 94.44 360 SER A O 1
ATOM 2774 N N . GLY A 1 361 ? 9.947 -22.967 -23.410 1.00 88.81 361 GLY A N 1
ATOM 2775 C CA . GLY A 1 361 ? 8.735 -22.288 -22.947 1.00 88.81 361 GLY A CA 1
ATOM 2776 C C . GLY A 1 361 ? 8.715 -21.950 -21.453 1.00 88.81 361 GLY A C 1
ATOM 2777 O O . GLY A 1 361 ? 7.775 -21.299 -20.999 1.00 88.81 361 GLY A O 1
ATOM 2778 N N . LYS A 1 362 ? 9.728 -22.361 -20.680 1.00 90.06 362 LYS A N 1
ATOM 2779 C CA . LYS A 1 362 ? 9.906 -21.927 -19.288 1.00 90.06 362 LYS A CA 1
ATOM 2780 C C . LYS A 1 362 ? 10.623 -20.579 -19.238 1.00 90.06 362 LYS A C 1
ATOM 2782 O O . LYS A 1 362 ? 11.476 -20.288 -20.080 1.00 90.06 362 LYS A O 1
ATOM 2787 N N . SER A 1 363 ? 10.296 -19.783 -18.226 1.00 88.81 363 SER A N 1
ATOM 2788 C CA . SER A 1 363 ? 10.914 -18.478 -17.992 1.00 88.81 363 SER A CA 1
ATOM 2789 C C . SER A 1 363 ? 11.444 -18.380 -16.565 1.00 88.81 363 SER A C 1
ATOM 2791 O O . SER A 1 363 ? 10.891 -18.993 -15.660 1.00 88.81 363 SER A O 1
ATOM 2793 N N . LEU A 1 364 ? 12.507 -17.606 -16.377 1.00 90.69 364 LEU A N 1
ATOM 2794 C CA . LEU A 1 364 ? 13.065 -17.187 -15.090 1.00 90.69 364 LEU A CA 1
ATOM 2795 C C . LEU A 1 364 ? 13.233 -15.663 -15.113 1.00 90.69 364 LEU A C 1
ATOM 2797 O O . LEU A 1 364 ? 13.300 -15.073 -16.193 1.00 90.69 364 LEU A O 1
ATOM 2801 N N . LEU A 1 365 ? 13.335 -15.021 -13.952 1.00 89.94 365 LEU A N 1
ATOM 2802 C CA . LEU A 1 365 ? 13.625 -13.590 -13.873 1.00 89.94 365 LEU A CA 1
ATOM 2803 C C . LEU A 1 365 ? 15.134 -13.359 -13.747 1.00 89.94 365 LEU A C 1
ATOM 2805 O O . LEU A 1 365 ? 15.803 -14.007 -12.940 1.00 89.94 365 LEU A O 1
ATOM 2809 N N . LEU A 1 366 ? 15.678 -12.438 -14.538 1.00 91.62 366 LEU A N 1
ATOM 2810 C CA . LEU A 1 366 ? 17.061 -11.995 -14.400 1.00 91.62 366 LEU A CA 1
ATOM 2811 C C . LEU A 1 366 ? 17.195 -11.100 -13.164 1.00 91.62 366 LEU A C 1
ATOM 2813 O O . LEU A 1 366 ? 16.421 -10.163 -12.998 1.00 91.62 366 LEU A O 1
ATOM 2817 N N . ARG A 1 367 ? 18.212 -11.356 -12.340 1.00 87.94 367 ARG A N 1
ATOM 2818 C CA . ARG A 1 367 ? 18.654 -10.422 -11.298 1.00 87.94 367 ARG A CA 1
ATOM 2819 C C . ARG A 1 367 ? 19.773 -9.522 -11.806 1.00 87.94 367 ARG A C 1
ATOM 2821 O O . ARG A 1 367 ? 19.661 -8.308 -11.743 1.00 87.94 367 ARG A O 1
ATOM 2828 N N . ASP A 1 368 ? 20.854 -10.118 -12.299 1.00 90.06 368 ASP A N 1
ATOM 2829 C CA . ASP A 1 368 ? 22.039 -9.376 -12.739 1.00 90.06 368 ASP A CA 1
ATOM 2830 C C . ASP A 1 368 ? 22.858 -10.160 -13.777 1.00 90.06 368 ASP A C 1
ATOM 2832 O O . ASP A 1 368 ? 22.737 -11.386 -13.886 1.00 90.06 368 ASP A O 1
ATOM 2836 N N . ILE A 1 369 ? 23.724 -9.458 -14.511 1.00 92.56 369 ILE A N 1
ATOM 2837 C CA . ILE A 1 369 ? 24.665 -10.005 -15.491 1.00 92.56 369 ILE A CA 1
ATOM 2838 C C . ILE A 1 369 ? 26.103 -9.790 -15.007 1.00 92.56 369 ILE A C 1
ATOM 2840 O O . ILE A 1 369 ? 26.672 -8.705 -15.128 1.00 92.56 369 ILE A O 1
ATOM 2844 N N . ILE A 1 370 ? 26.752 -10.871 -14.574 1.00 90.12 370 ILE A N 1
ATOM 2845 C CA . ILE A 1 370 ? 28.174 -10.865 -14.217 1.00 90.12 370 ILE A CA 1
ATOM 2846 C C . ILE A 1 370 ? 28.998 -11.146 -15.477 1.00 90.12 370 ILE A C 1
ATOM 2848 O O . ILE A 1 370 ? 29.096 -12.285 -15.942 1.00 90.12 370 ILE A O 1
ATOM 2852 N N . ARG A 1 371 ? 29.604 -10.102 -16.047 1.00 90.50 371 ARG A N 1
ATOM 2853 C CA . ARG A 1 371 ? 30.448 -10.210 -17.249 1.00 90.50 371 ARG A CA 1
ATOM 2854 C C . ARG A 1 371 ? 31.819 -10.789 -16.920 1.00 90.50 371 ARG A C 1
ATOM 2856 O O . ARG A 1 371 ? 32.394 -10.505 -15.870 1.00 90.50 371 ARG A O 1
ATOM 2863 N N . LYS A 1 372 ? 32.368 -11.581 -17.840 1.00 85.44 372 LYS A N 1
ATOM 2864 C CA . LYS A 1 372 ? 33.757 -12.043 -17.734 1.00 85.44 372 LYS A CA 1
ATOM 2865 C C . LYS A 1 372 ? 34.726 -10.920 -18.087 1.00 85.44 372 LYS A C 1
ATOM 2867 O O . LYS A 1 372 ? 34.423 -10.073 -18.920 1.00 85.44 372 LYS A O 1
ATOM 2872 N N . SER A 1 373 ? 35.913 -10.958 -17.485 1.00 83.56 373 SER A N 1
ATOM 2873 C CA . SER A 1 373 ? 37.001 -10.018 -17.785 1.00 83.56 373 SER A CA 1
ATOM 2874 C C . SER A 1 373 ? 37.550 -10.169 -19.207 1.00 83.56 373 SER A C 1
ATOM 2876 O O . SER A 1 373 ? 38.140 -9.234 -19.737 1.00 83.56 373 SER A O 1
ATOM 2878 N N . GLU A 1 374 ? 37.365 -11.340 -19.821 1.00 84.69 374 GLU A N 1
ATOM 2879 C CA . GLU A 1 374 ? 37.793 -11.648 -21.184 1.00 84.69 374 GLU A CA 1
ATOM 2880 C C . GLU A 1 374 ? 36.639 -12.259 -21.992 1.00 84.69 374 GLU A C 1
ATOM 2882 O O . GLU A 1 374 ? 35.892 -13.112 -21.502 1.00 84.69 374 GLU A O 1
ATOM 2887 N N . GLY A 1 375 ? 36.526 -11.856 -23.261 1.00 89.12 375 GLY A N 1
ATOM 2888 C CA . GLY A 1 375 ? 35.478 -12.308 -24.177 1.00 89.12 375 GLY A CA 1
ATOM 2889 C C . GLY A 1 375 ? 34.153 -11.555 -24.019 1.00 89.12 375 GLY A C 1
ATOM 2890 O O . GLY A 1 375 ? 34.084 -10.505 -23.391 1.00 89.12 375 GLY A O 1
ATOM 2891 N N . LYS A 1 376 ? 33.094 -12.086 -24.641 1.00 93.19 376 LYS A N 1
ATOM 2892 C CA . LYS A 1 376 ? 31.739 -11.503 -24.615 1.00 93.19 376 LYS A CA 1
ATOM 2893 C C . LYS A 1 376 ? 30.768 -12.232 -23.680 1.00 93.19 376 LYS A C 1
ATOM 2895 O O . LYS A 1 376 ? 29.611 -11.834 -23.584 1.00 93.19 376 LYS A O 1
ATOM 2900 N N . GLY A 1 377 ? 31.213 -13.308 -23.034 1.00 93.38 377 GLY A N 1
ATOM 2901 C CA . GLY A 1 377 ? 30.376 -14.164 -22.193 1.00 93.38 377 GLY A CA 1
ATOM 2902 C C . GLY A 1 377 ? 30.187 -13.641 -20.769 1.00 93.38 377 GLY A C 1
ATOM 2903 O O . GLY A 1 377 ? 30.859 -12.709 -20.321 1.00 93.38 377 GLY A O 1
ATOM 2904 N N . GLY A 1 378 ? 29.287 -14.284 -20.031 1.00 92.81 378 GLY A N 1
ATOM 2905 C CA . GLY A 1 378 ? 28.944 -13.897 -18.664 1.00 92.81 378 GLY A CA 1
ATOM 2906 C C . GLY A 1 378 ? 27.963 -14.860 -18.006 1.00 92.81 378 GLY A C 1
ATOM 2907 O O . GLY A 1 378 ? 27.535 -15.837 -18.621 1.00 92.81 378 GLY A O 1
ATOM 2908 N N . TYR A 1 379 ? 27.626 -14.569 -16.754 1.00 91.88 379 TYR A N 1
ATOM 2909 C CA . TYR A 1 379 ? 26.676 -15.324 -15.945 1.00 91.88 379 TYR A CA 1
ATOM 2910 C C . TYR A 1 379 ? 25.427 -14.486 -15.693 1.00 91.88 379 TYR A C 1
ATOM 2912 O O . TYR A 1 379 ? 25.525 -13.342 -15.251 1.00 91.88 379 TYR A O 1
ATOM 2920 N N . LEU A 1 380 ? 24.262 -15.065 -15.955 1.00 94.12 380 LEU A N 1
ATOM 2921 C CA . LEU A 1 380 ? 22.966 -14.528 -15.568 1.00 94.12 380 LEU A CA 1
ATOM 2922 C C . LEU A 1 380 ? 22.636 -15.054 -14.176 1.00 94.12 380 LEU A C 1
ATOM 2924 O O . LEU A 1 380 ? 22.533 -16.268 -14.005 1.00 94.12 380 LEU A O 1
ATOM 2928 N N . THR A 1 381 ? 22.480 -14.172 -13.196 1.00 89.44 381 THR A N 1
ATOM 2929 C CA . THR A 1 381 ? 22.000 -14.562 -11.863 1.00 89.44 381 THR A CA 1
ATOM 2930 C C . THR A 1 381 ? 20.476 -14.557 -11.838 1.00 89.44 381 THR A C 1
ATOM 2932 O O . THR A 1 381 ? 19.840 -13.735 -12.506 1.00 89.44 381 THR A O 1
ATOM 2935 N N . ILE A 1 382 ? 19.886 -15.502 -11.106 1.00 87.06 382 ILE A N 1
ATOM 2936 C CA . ILE A 1 382 ? 18.433 -15.689 -11.073 1.00 87.06 382 ILE A CA 1
ATOM 2937 C C . ILE A 1 382 ? 17.831 -14.853 -9.942 1.00 87.06 382 ILE A C 1
ATOM 2939 O O . ILE A 1 382 ? 18.292 -14.907 -8.803 1.00 87.06 382 ILE A O 1
ATOM 2943 N N . GLY A 1 383 ? 16.831 -14.045 -10.282 1.00 82.12 383 GLY A N 1
ATOM 2944 C CA . GLY A 1 383 ? 16.079 -13.221 -9.343 1.00 82.12 383 GLY A CA 1
ATOM 2945 C C . GLY A 1 383 ? 14.843 -13.916 -8.788 1.00 82.12 383 GLY A C 1
ATOM 2946 O O . GLY A 1 383 ? 14.591 -15.094 -9.040 1.00 82.12 383 GLY A O 1
ATOM 2947 N N . MET A 1 384 ? 14.052 -13.141 -8.049 1.00 76.50 384 MET A N 1
ATOM 2948 C CA . MET A 1 384 ? 12.777 -13.586 -7.495 1.00 76.50 384 MET A CA 1
ATOM 2949 C C . MET A 1 384 ? 11.784 -13.891 -8.617 1.00 76.50 384 MET A C 1
ATOM 2951 O O . MET A 1 384 ? 11.359 -12.994 -9.343 1.00 76.50 384 MET A O 1
ATOM 2955 N N . CYS A 1 385 ? 11.406 -15.155 -8.765 1.00 65.94 385 CYS A N 1
ATOM 2956 C CA . CYS A 1 385 ? 10.498 -15.598 -9.813 1.00 65.94 385 CYS A CA 1
ATOM 2957 C C . CYS A 1 385 ? 9.060 -15.679 -9.287 1.00 65.94 385 CYS A C 1
ATOM 2959 O O . CYS A 1 385 ? 8.803 -16.283 -8.249 1.00 65.94 385 CYS A O 1
ATOM 2961 N N . TYR A 1 386 ? 8.114 -15.099 -10.026 1.00 63.91 386 TYR A N 1
ATOM 2962 C CA . TYR A 1 386 ? 6.685 -15.195 -9.725 1.00 63.91 386 TYR A CA 1
ATOM 2963 C C . TYR A 1 386 ? 6.078 -16.485 -10.290 1.00 63.91 386 TYR A C 1
ATOM 2965 O O . TYR A 1 386 ? 6.285 -16.801 -11.462 1.00 63.91 386 TYR A O 1
ATOM 2973 N N . GLY A 1 387 ? 5.278 -17.195 -9.486 1.00 56.53 387 GLY A N 1
ATOM 2974 C CA . GLY A 1 387 ? 4.478 -18.341 -9.949 1.00 56.53 387 GLY A CA 1
ATOM 2975 C C . GLY A 1 387 ? 5.292 -19.551 -10.434 1.00 56.53 387 GLY A C 1
ATOM 2976 O O . GLY A 1 387 ? 4.755 -20.413 -11.130 1.00 56.53 387 GLY A O 1
ATOM 2977 N N . LEU A 1 388 ? 6.581 -19.611 -10.090 1.00 60.56 388 LEU A N 1
ATOM 2978 C CA . LEU A 1 388 ? 7.496 -20.709 -10.396 1.00 60.56 388 LEU A CA 1
ATOM 2979 C C . LEU A 1 388 ? 7.879 -21.419 -9.103 1.00 60.56 388 LEU A C 1
ATOM 2981 O O . LEU A 1 388 ? 8.719 -20.939 -8.352 1.00 60.56 388 LEU A O 1
ATOM 2985 N N . GLU A 1 389 ? 7.272 -22.578 -8.870 1.00 56.88 389 GLU A N 1
ATOM 2986 C CA . GLU A 1 389 ? 7.551 -23.401 -7.686 1.00 56.88 389 GLU A CA 1
ATOM 2987 C C . GLU A 1 389 ? 8.851 -24.215 -7.822 1.00 56.88 389 GLU A C 1
ATOM 2989 O O . GLU A 1 389 ? 9.367 -24.711 -6.826 1.00 56.88 389 GLU A O 1
ATOM 2994 N N . ASP A 1 390 ? 9.404 -24.341 -9.037 1.00 72.12 390 ASP A N 1
ATOM 2995 C CA . ASP A 1 390 ? 10.526 -25.243 -9.326 1.00 72.12 390 ASP A CA 1
ATOM 2996 C C . ASP A 1 390 ? 11.621 -24.598 -10.198 1.00 72.12 390 ASP A C 1
ATOM 2998 O O . ASP A 1 390 ? 11.823 -24.944 -11.366 1.00 72.12 390 ASP A O 1
ATOM 3002 N N . ILE A 1 391 ? 12.344 -23.627 -9.627 1.00 80.62 391 ILE A N 1
ATOM 3003 C CA . ILE A 1 391 ? 13.527 -23.023 -10.270 1.00 80.62 391 ILE A CA 1
ATOM 3004 C C . ILE A 1 391 ? 14.587 -24.101 -10.559 1.00 80.62 391 ILE A C 1
ATOM 3006 O O . ILE A 1 391 ? 15.173 -24.121 -11.645 1.00 80.62 391 ILE A O 1
ATOM 3010 N N . SER A 1 392 ? 14.807 -25.022 -9.615 1.00 82.69 392 SER A N 1
ATOM 3011 C CA . SER A 1 392 ? 15.783 -26.110 -9.737 1.00 82.69 392 SER A CA 1
ATOM 3012 C C . SER A 1 392 ? 15.475 -27.044 -10.907 1.00 82.69 392 SER A C 1
ATOM 3014 O O . SER A 1 392 ? 16.387 -27.400 -11.649 1.00 82.69 392 SER A O 1
ATOM 3016 N N . GLY A 1 393 ? 14.211 -27.405 -11.123 1.00 85.81 393 GLY A N 1
ATOM 3017 C CA . GLY A 1 393 ? 13.788 -28.246 -12.238 1.00 85.81 393 GLY A CA 1
ATOM 3018 C C . GLY A 1 393 ? 13.917 -27.554 -13.590 1.00 85.81 393 GLY A C 1
ATOM 3019 O O . GLY A 1 393 ? 14.384 -28.177 -14.543 1.00 85.81 393 GLY A O 1
ATOM 3020 N N . VAL A 1 394 ? 13.600 -26.254 -13.682 1.00 87.94 394 VAL A N 1
ATOM 3021 C CA . VAL A 1 394 ? 13.835 -25.479 -14.916 1.00 87.94 394 VAL A CA 1
ATOM 3022 C C . VAL A 1 394 ? 15.326 -25.434 -15.253 1.00 87.94 394 VAL A C 1
ATOM 3024 O O . VAL A 1 394 ? 15.703 -25.686 -16.397 1.00 87.94 394 VAL A O 1
ATOM 3027 N N . LEU A 1 395 ? 16.184 -25.154 -14.268 1.00 88.62 395 LEU A N 1
ATOM 3028 C CA . LEU A 1 395 ? 17.633 -25.122 -14.473 1.00 88.62 395 LEU A CA 1
ATOM 3029 C C . LEU A 1 395 ? 18.222 -26.515 -14.743 1.00 88.62 395 LEU A C 1
ATOM 3031 O O . LEU A 1 395 ? 19.153 -26.633 -15.532 1.00 88.62 395 LEU A O 1
ATOM 3035 N N . GLY A 1 396 ? 17.687 -27.572 -14.130 1.00 91.06 396 GLY A N 1
ATOM 3036 C CA . GLY A 1 396 ? 18.129 -28.954 -14.344 1.00 91.06 396 GLY A CA 1
ATOM 3037 C C . GLY A 1 396 ? 17.819 -29.490 -15.744 1.00 91.06 396 GLY A C 1
ATOM 3038 O O . GLY A 1 396 ? 18.544 -30.349 -16.240 1.00 91.06 396 GLY A O 1
ATOM 3039 N N . ALA A 1 397 ? 16.783 -28.949 -16.391 1.00 92.62 397 ALA A N 1
ATOM 3040 C CA . ALA A 1 397 ? 16.386 -29.267 -17.763 1.00 92.62 397 ALA A CA 1
ATOM 3041 C C . ALA A 1 397 ? 17.087 -28.398 -18.834 1.00 92.62 397 ALA A C 1
ATOM 3043 O O . ALA A 1 397 ? 16.789 -28.531 -20.022 1.00 92.62 397 ALA A O 1
ATOM 3044 N N . LEU A 1 398 ? 17.995 -27.495 -18.437 1.00 93.50 398 LEU A N 1
ATOM 3045 C CA . LEU A 1 398 ? 18.812 -26.693 -19.352 1.00 93.50 398 LEU A CA 1
ATOM 3046 C C . LEU A 1 398 ? 20.152 -27.374 -19.652 1.00 93.50 398 LEU A C 1
ATOM 3048 O O . LEU A 1 398 ? 20.873 -27.808 -18.748 1.00 93.50 398 LEU A O 1
ATOM 3052 N N . HIS A 1 399 ? 20.533 -27.406 -20.929 1.00 94.25 399 HIS A N 1
ATOM 3053 C CA . HIS A 1 399 ? 21.769 -28.033 -21.390 1.00 94.25 399 HIS A CA 1
ATOM 3054 C C . HIS A 1 399 ? 22.659 -27.081 -22.207 1.00 94.25 399 HIS A C 1
ATOM 3056 O O . HIS A 1 399 ? 22.176 -26.135 -22.834 1.00 94.25 399 HIS A O 1
ATOM 3062 N N . PRO A 1 400 ? 23.988 -27.317 -22.240 1.00 96.88 400 PRO A N 1
ATOM 3063 C CA . PRO A 1 400 ? 24.878 -26.587 -23.136 1.00 96.88 400 PRO A CA 1
ATOM 3064 C C . PRO A 1 400 ? 24.411 -26.679 -24.594 1.00 96.88 400 PRO A C 1
ATOM 3066 O O . PRO A 1 400 ? 24.158 -27.766 -25.111 1.00 96.88 400 PRO A O 1
ATOM 3069 N N . GLY A 1 401 ? 24.340 -25.534 -25.268 1.00 96.44 401 GLY A N 1
ATOM 3070 C CA . GLY A 1 401 ? 23.836 -25.403 -26.632 1.00 96.44 401 GLY A CA 1
ATOM 3071 C C . GLY A 1 401 ? 22.381 -24.943 -26.735 1.00 96.44 401 GLY A C 1
ATOM 3072 O O . GLY A 1 401 ? 22.011 -24.477 -27.815 1.00 96.44 401 GLY A O 1
ATOM 3073 N N . ASP A 1 402 ? 21.597 -25.007 -25.650 1.00 97.75 402 ASP A N 1
ATOM 3074 C CA . ASP A 1 402 ? 20.236 -24.468 -25.624 1.00 97.75 402 ASP A CA 1
ATOM 3075 C C . ASP A 1 402 ? 20.220 -22.948 -25.807 1.00 97.75 402 ASP A C 1
ATOM 3077 O O . ASP A 1 402 ? 21.173 -22.239 -25.480 1.00 97.75 402 ASP A O 1
ATOM 3081 N N . MET A 1 403 ? 19.116 -22.438 -26.344 1.00 98.25 403 MET A N 1
ATOM 3082 C CA . MET A 1 403 ? 18.931 -21.026 -26.648 1.00 98.25 403 MET A CA 1
ATOM 3083 C C . MET A 1 403 ? 17.976 -20.388 -25.644 1.00 98.25 403 MET A C 1
ATOM 3085 O O . MET A 1 403 ? 16.868 -20.884 -25.417 1.00 98.25 403 MET A O 1
ATOM 3089 N N . VAL A 1 404 ? 18.367 -19.234 -25.110 1.00 97.50 404 VAL A N 1
ATOM 3090 C CA . VAL A 1 404 ? 17.521 -18.391 -24.258 1.00 97.50 404 VAL A CA 1
ATOM 3091 C C . VAL A 1 404 ? 17.361 -17.002 -24.863 1.00 97.50 404 VAL A C 1
ATOM 3093 O O . VAL A 1 404 ? 18.265 -16.493 -25.528 1.00 97.50 404 VAL A O 1
ATOM 3096 N N . THR A 1 405 ? 16.228 -16.362 -24.602 1.00 97.88 405 THR A N 1
ATOM 3097 C CA . THR A 1 405 ? 16.001 -14.946 -24.897 1.00 97.88 405 THR A CA 1
ATOM 3098 C C . THR A 1 405 ? 15.933 -14.141 -23.610 1.00 97.88 405 THR A C 1
ATOM 3100 O O . THR A 1 405 ? 15.316 -14.585 -22.645 1.00 97.88 405 THR A O 1
ATOM 3103 N N . LEU A 1 406 ? 16.528 -12.952 -23.619 1.00 97.81 406 LEU A N 1
ATOM 3104 C CA . LEU A 1 406 ? 16.404 -11.939 -22.575 1.00 97.81 406 LEU A CA 1
ATOM 3105 C C . LEU A 1 406 ? 15.499 -10.833 -23.103 1.00 97.81 406 LEU A C 1
ATOM 3107 O O . LEU A 1 406 ? 15.825 -10.245 -24.136 1.00 97.81 406 LEU A O 1
ATOM 3111 N N . ASP A 1 407 ? 14.377 -10.577 -22.433 1.00 97.06 407 ASP A N 1
ATOM 3112 C CA . ASP A 1 407 ? 13.394 -9.593 -22.894 1.00 97.06 407 ASP A CA 1
ATOM 3113 C C . ASP A 1 407 ? 12.681 -8.882 -21.726 1.00 97.06 407 ASP A C 1
ATOM 3115 O O . ASP A 1 407 ? 12.072 -9.540 -20.880 1.00 97.06 407 ASP A O 1
ATOM 3119 N N . ASN A 1 408 ? 12.741 -7.544 -21.688 1.00 96.56 408 ASN A N 1
ATOM 3120 C CA . ASN A 1 408 ? 11.998 -6.691 -20.739 1.00 96.56 408 ASN A CA 1
ATOM 3121 C C . ASN A 1 408 ? 10.833 -5.909 -21.384 1.00 96.56 408 ASN A C 1
ATOM 3123 O O . ASN A 1 408 ? 10.266 -5.008 -20.763 1.00 96.56 408 ASN A O 1
ATOM 3127 N N . SER A 1 409 ? 10.451 -6.236 -22.622 1.00 97.44 409 SER A N 1
ATOM 3128 C CA . SER A 1 409 ? 9.451 -5.499 -23.408 1.00 97.44 409 SER A CA 1
ATOM 3129 C C . SER A 1 409 ? 8.109 -5.384 -22.688 1.00 97.44 409 SER A C 1
ATOM 3131 O O . SER A 1 409 ? 7.505 -4.310 -22.674 1.00 97.44 409 SER A O 1
ATOM 3133 N N . ASP A 1 410 ? 7.642 -6.470 -22.070 1.00 95.88 410 ASP A N 1
ATOM 3134 C CA . ASP A 1 410 ? 6.362 -6.470 -21.358 1.00 95.88 410 ASP A CA 1
ATOM 3135 C C . ASP A 1 410 ? 6.427 -5.653 -20.067 1.00 95.88 410 ASP A C 1
ATOM 3137 O O . ASP A 1 410 ? 5.477 -4.951 -19.712 1.00 95.88 410 ASP A O 1
ATOM 3141 N N . TYR A 1 411 ? 7.576 -5.696 -19.396 1.00 95.62 411 TYR A N 1
ATOM 3142 C CA . TYR A 1 411 ? 7.816 -4.938 -18.182 1.00 95.62 411 TYR A CA 1
ATOM 3143 C C . TYR A 1 411 ? 7.838 -3.429 -18.454 1.00 95.62 411 TYR A C 1
ATOM 3145 O O . TYR A 1 411 ? 7.153 -2.656 -17.789 1.00 95.62 411 TYR A O 1
ATOM 3153 N N . ILE A 1 412 ? 8.536 -2.992 -19.504 1.00 97.69 412 ILE A N 1
ATOM 3154 C CA . ILE A 1 412 ? 8.536 -1.580 -19.915 1.00 97.69 412 ILE A CA 1
ATOM 3155 C C . ILE A 1 412 ? 7.146 -1.134 -20.385 1.00 97.69 412 ILE A C 1
ATOM 3157 O O . ILE A 1 412 ? 6.730 -0.008 -20.094 1.00 97.69 412 ILE A O 1
ATOM 3161 N N . ALA A 1 413 ? 6.410 -1.996 -21.092 1.00 97.88 413 ALA A N 1
ATOM 3162 C CA . ALA A 1 413 ? 5.059 -1.679 -21.539 1.00 97.88 413 ALA A CA 1
ATOM 3163 C C . ALA A 1 413 ? 4.118 -1.432 -20.352 1.00 97.88 413 ALA A C 1
ATOM 3165 O O . ALA A 1 413 ? 3.417 -0.413 -20.320 1.00 97.88 413 ALA A O 1
ATOM 3166 N N . VAL A 1 414 ? 4.107 -2.323 -19.352 1.00 96.94 414 VAL A N 1
ATOM 3167 C CA . VAL A 1 414 ? 3.170 -2.214 -18.222 1.00 96.94 414 VAL A CA 1
ATOM 3168 C C . VAL A 1 414 ? 3.410 -0.963 -17.381 1.00 96.94 414 VAL A C 1
ATOM 3170 O O . VAL A 1 414 ? 2.450 -0.369 -16.907 1.00 96.94 414 VAL A O 1
ATOM 3173 N N . GLN A 1 415 ? 4.654 -0.487 -17.280 1.00 97.19 415 GLN A N 1
ATOM 3174 C CA . GLN A 1 415 ? 5.009 0.731 -16.541 1.00 97.19 415 GLN A CA 1
ATOM 3175 C C . GLN A 1 415 ? 4.235 1.977 -17.001 1.00 97.19 415 GLN A C 1
ATOM 3177 O O . GLN A 1 415 ? 4.044 2.908 -16.232 1.00 97.19 415 GLN A O 1
ATOM 3182 N N . SER A 1 416 ? 3.765 2.016 -18.252 1.00 96.06 416 SER A N 1
ATOM 3183 C CA . SER A 1 416 ? 2.985 3.149 -18.782 1.00 96.06 416 SER A CA 1
ATOM 3184 C C . SER A 1 416 ? 1.473 2.910 -18.788 1.00 96.06 416 SER A C 1
ATOM 3186 O O . SER A 1 416 ? 0.730 3.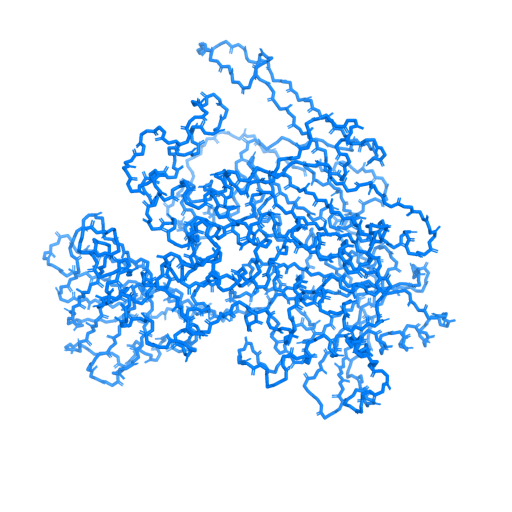766 -19.274 1.00 96.06 416 SER A O 1
ATOM 3188 N N . TYR A 1 417 ? 1.006 1.770 -18.269 1.00 96.81 417 TYR A N 1
ATOM 3189 C CA . TYR A 1 417 ? -0.382 1.326 -18.406 1.00 96.81 417 TYR A CA 1
ATOM 3190 C C . TYR A 1 417 ? -1.380 2.312 -17.790 1.00 96.81 417 TYR A C 1
ATOM 3192 O O . TYR A 1 417 ? -2.408 2.597 -18.401 1.00 96.81 417 TYR A O 1
ATOM 3200 N N . TYR A 1 418 ? -1.034 2.930 -16.655 1.00 96.19 418 TYR A N 1
ATOM 3201 C CA . TYR A 1 418 ? -1.866 3.925 -15.964 1.00 96.19 418 TYR A CA 1
ATOM 3202 C C . TYR A 1 418 ? -2.328 5.095 -16.848 1.00 96.19 418 TYR A C 1
ATOM 3204 O O . TYR A 1 418 ? -3.420 5.629 -16.654 1.00 96.19 418 TYR A O 1
ATOM 3212 N N . ARG A 1 419 ? -1.552 5.465 -17.873 1.00 96.38 419 ARG A N 1
ATOM 3213 C CA . ARG A 1 419 ? -1.894 6.536 -18.830 1.00 96.38 419 ARG A CA 1
ATOM 3214 C C . ARG A 1 419 ? -3.065 6.169 -19.750 1.00 96.38 419 ARG A C 1
ATOM 3216 O O . ARG A 1 419 ? -3.698 7.039 -20.349 1.00 96.38 419 ARG A O 1
ATOM 3223 N N . HIS A 1 420 ? -3.339 4.873 -19.865 1.00 96.62 420 HIS A N 1
ATOM 3224 C CA . HIS A 1 420 ? -4.352 4.266 -20.726 1.00 96.62 420 HIS A CA 1
ATOM 3225 C C . HIS A 1 420 ? -5.518 3.678 -19.908 1.00 96.62 420 HIS A C 1
ATOM 3227 O O . HIS A 1 420 ? -6.244 2.801 -20.387 1.00 96.62 420 HIS A O 1
ATOM 3233 N N . GLN A 1 421 ? -5.657 4.143 -18.662 1.00 95.62 421 GLN A N 1
ATOM 3234 C CA . GLN A 1 421 ? -6.626 3.701 -17.658 1.00 95.62 421 GLN A CA 1
ATOM 3235 C C . GLN A 1 421 ? -7.377 4.888 -17.031 1.00 95.62 421 GLN A C 1
ATOM 3237 O O . GLN A 1 421 ? -7.686 4.861 -15.843 1.00 95.62 421 GLN A O 1
ATOM 3242 N N . CYS A 1 422 ? -7.642 5.948 -17.804 1.00 95.94 422 CYS A N 1
ATOM 3243 C CA . CYS A 1 422 ? -8.328 7.144 -17.313 1.00 95.94 422 CYS A CA 1
ATOM 3244 C C . CYS A 1 422 ? -9.696 6.779 -16.716 1.00 95.94 422 CYS A C 1
ATOM 3246 O O . CYS A 1 422 ? -10.562 6.300 -17.457 1.00 95.94 422 CYS A O 1
ATOM 3248 N N . PRO A 1 423 ? -9.930 7.035 -15.416 1.00 93.56 423 PRO A N 1
ATOM 3249 C CA . PRO A 1 423 ? -11.218 6.751 -14.796 1.00 93.56 423 PRO A CA 1
ATOM 3250 C C . PRO A 1 423 ? -12.364 7.538 -15.454 1.00 93.56 423 PRO A C 1
ATOM 3252 O O . PRO A 1 423 ? -12.144 8.643 -15.951 1.00 93.56 423 PRO A O 1
ATOM 3255 N N . PRO A 1 424 ? -13.607 7.041 -15.450 1.00 90.50 424 PRO A N 1
ATOM 3256 C CA . PRO A 1 424 ? -14.765 7.864 -15.793 1.00 90.50 424 PRO A CA 1
ATOM 3257 C C . PRO A 1 424 ? -15.101 8.864 -14.677 1.00 90.50 424 PRO A C 1
ATOM 3259 O O . PRO A 1 424 ? -15.717 9.890 -14.945 1.00 90.50 424 PRO A O 1
ATOM 3262 N N . ASP A 1 425 ? -14.699 8.567 -13.436 1.00 90.56 425 ASP A N 1
ATOM 3263 C CA . ASP A 1 425 ? -14.851 9.461 -12.290 1.00 90.56 425 ASP A CA 1
ATOM 3264 C C . ASP A 1 425 ? -13.912 10.668 -12.438 1.00 90.56 425 ASP A C 1
ATOM 3266 O O . ASP A 1 425 ? -12.687 10.519 -12.435 1.00 90.56 425 ASP A O 1
ATOM 3270 N N . LEU A 1 426 ? -14.495 11.858 -12.602 1.00 91.19 426 LEU A N 1
ATOM 3271 C CA . LEU A 1 426 ? -13.755 13.113 -12.754 1.00 91.19 426 LEU A CA 1
ATOM 3272 C C . LEU A 1 426 ? -13.228 13.652 -11.418 1.00 91.19 426 LEU A C 1
ATOM 3274 O O . LEU A 1 426 ? -12.385 14.541 -11.430 1.00 91.19 426 LEU A O 1
ATOM 3278 N N . ASP A 1 427 ? -13.646 13.079 -10.284 1.00 89.50 427 ASP A N 1
ATOM 3279 C CA . ASP A 1 427 ? -13.066 13.406 -8.975 1.00 89.50 427 ASP A CA 1
ATOM 3280 C C . ASP A 1 427 ? -11.643 12.822 -8.821 1.00 89.50 427 ASP A C 1
ATOM 3282 O O . ASP A 1 427 ? -10.913 13.154 -7.887 1.00 89.50 427 ASP A O 1
ATOM 3286 N N . CYS A 1 428 ? -11.218 11.933 -9.730 1.00 90.94 428 CYS A N 1
ATOM 3287 C CA . CYS A 1 428 ? -9.861 11.386 -9.779 1.00 90.94 428 CYS A CA 1
ATOM 3288 C C . CYS A 1 428 ? -8.886 12.352 -10.479 1.00 90.94 428 CYS A C 1
ATOM 3290 O O . CYS A 1 428 ? -8.316 12.025 -11.525 1.00 90.94 428 CYS A O 1
ATOM 3292 N N . HIS A 1 429 ? -8.667 13.522 -9.873 1.00 91.94 429 HIS A N 1
ATOM 3293 C CA . HIS A 1 429 ? -7.894 14.637 -10.441 1.00 91.94 429 HIS A CA 1
ATOM 3294 C C . HIS A 1 429 ? -6.459 14.293 -10.866 1.00 91.94 429 HIS A C 1
ATOM 3296 O O . HIS A 1 429 ? -5.921 14.902 -11.789 1.00 91.94 429 HIS A O 1
ATOM 3302 N N . ALA A 1 430 ? -5.846 13.265 -10.271 1.00 93.12 430 ALA A N 1
ATOM 3303 C CA . ALA A 1 430 ? -4.531 12.762 -10.678 1.00 93.12 430 ALA A CA 1
ATOM 3304 C C . ALA A 1 430 ? -4.443 12.441 -12.190 1.00 93.12 430 ALA A C 1
ATOM 3306 O O . ALA A 1 430 ? -3.388 12.618 -12.806 1.00 93.12 430 ALA A O 1
ATOM 3307 N N . TRP A 1 431 ? -5.557 12.022 -12.807 1.00 94.50 431 TRP A N 1
ATOM 3308 C CA . TRP A 1 431 ? -5.639 11.700 -14.236 1.00 94.50 431 TRP A CA 1
ATOM 3309 C C . TRP A 1 431 ? -5.974 12.887 -15.142 1.00 94.50 431 TRP A C 1
ATOM 3311 O O . TRP A 1 431 ? -5.951 12.715 -16.361 1.00 94.50 431 TRP A O 1
ATOM 3321 N N . ASP A 1 432 ? -6.245 14.080 -14.609 1.00 94.06 432 ASP A N 1
ATOM 3322 C CA . ASP A 1 432 ? -6.637 15.243 -15.422 1.00 94.06 432 ASP A CA 1
ATOM 3323 C C . ASP A 1 432 ? -5.551 15.627 -16.435 1.00 94.06 432 ASP A C 1
ATOM 3325 O O . ASP A 1 432 ? -5.847 16.031 -17.557 1.00 94.06 432 ASP A O 1
ATOM 3329 N N . GLN A 1 433 ? -4.284 15.365 -16.109 1.00 94.38 433 GLN A N 1
ATOM 3330 C CA . GLN A 1 433 ? -3.149 15.518 -17.026 1.00 94.38 433 GLN A CA 1
ATOM 3331 C C . GLN A 1 433 ? -3.197 14.612 -18.276 1.00 94.38 433 GLN A C 1
ATOM 3333 O O . GLN A 1 433 ? -2.427 14.819 -19.214 1.00 94.38 433 GLN A O 1
ATOM 3338 N N . PHE A 1 434 ? -4.070 13.601 -18.300 1.00 95.56 434 PHE A N 1
ATOM 3339 C CA . PHE A 1 434 ? -4.299 12.703 -19.438 1.00 95.56 434 PHE A CA 1
ATOM 3340 C C . PHE A 1 434 ? -5.644 12.955 -20.124 1.00 95.56 434 PHE A C 1
ATOM 3342 O O . PHE A 1 434 ? -6.069 12.144 -20.952 1.00 95.56 434 PHE A O 1
ATOM 3349 N N . ARG A 1 435 ? -6.311 14.069 -19.804 1.00 95.50 435 ARG A N 1
ATOM 3350 C CA . ARG A 1 435 ? -7.587 14.477 -20.391 1.00 95.50 435 ARG A CA 1
ATOM 3351 C C . ARG A 1 435 ? -7.439 15.733 -21.242 1.00 95.50 435 ARG A C 1
ATOM 3353 O O . ARG A 1 435 ? -6.551 16.558 -21.046 1.00 95.50 435 ARG A O 1
ATOM 3360 N N . ASN A 1 436 ? -8.350 15.873 -22.191 1.00 95.56 436 ASN A N 1
ATOM 3361 C CA . ASN A 1 436 ? -8.628 17.117 -22.886 1.00 95.56 436 ASN A CA 1
ATOM 3362 C C . ASN A 1 436 ? -9.432 18.063 -21.968 1.00 95.56 436 ASN A C 1
ATOM 3364 O O . ASN A 1 436 ? -10.019 17.610 -20.982 1.00 95.56 436 ASN A O 1
ATOM 3368 N N . PRO A 1 437 ? -9.545 19.363 -22.309 1.00 93.50 437 PRO A N 1
ATOM 3369 C CA . PRO A 1 437 ? -10.342 20.320 -21.533 1.00 93.50 437 PRO A CA 1
ATOM 3370 C C . PRO A 1 437 ? -11.830 19.962 -21.371 1.00 93.50 437 PRO A C 1
ATOM 3372 O O . PRO A 1 437 ? -12.481 20.479 -20.470 1.00 93.50 437 PRO A O 1
ATOM 3375 N N . ASP A 1 438 ? -12.378 19.097 -22.230 1.00 92.75 438 ASP A N 1
ATOM 3376 C CA . ASP A 1 438 ? -13.758 18.594 -22.146 1.00 92.75 438 ASP A CA 1
ATOM 3377 C C . ASP A 1 438 ? -13.907 17.342 -21.253 1.00 92.75 438 ASP A C 1
ATOM 3379 O O . ASP A 1 438 ? -14.991 16.766 -21.169 1.00 92.75 438 ASP A O 1
ATOM 3383 N N . GLY A 1 439 ? -12.826 16.906 -20.594 1.00 91.62 439 GLY A N 1
ATOM 3384 C CA . GLY A 1 439 ? -12.783 15.729 -19.723 1.00 91.62 439 GLY A CA 1
ATOM 3385 C C . GLY A 1 439 ? -12.580 14.397 -20.456 1.00 91.62 439 GLY A C 1
ATOM 3386 O O . GLY A 1 439 ? -12.400 13.360 -19.805 1.00 91.62 439 GLY A O 1
ATOM 3387 N N . THR A 1 440 ? -12.566 14.392 -21.793 1.00 94.56 440 THR A N 1
ATOM 3388 C CA . THR A 1 440 ? -12.315 13.175 -22.579 1.00 94.56 440 THR A CA 1
ATOM 3389 C C . THR A 1 440 ? -10.836 12.775 -22.528 1.00 94.56 440 THR A C 1
ATOM 3391 O O . THR A 1 440 ? -9.974 13.646 -22.426 1.00 94.56 440 THR A O 1
ATOM 3394 N N . PRO A 1 441 ? -10.485 11.479 -22.597 1.00 96.00 441 PRO A N 1
ATOM 3395 C CA . PRO A 1 441 ? -9.085 11.058 -22.613 1.00 96.00 441 PRO A CA 1
ATOM 3396 C C . PRO A 1 441 ? -8.307 11.623 -23.815 1.00 96.00 441 PRO A C 1
ATOM 3398 O O . PRO A 1 441 ? -8.751 11.520 -24.957 1.00 96.00 441 PRO A O 1
ATOM 3401 N N . ALA A 1 442 ? -7.115 12.166 -23.565 1.00 96.00 442 ALA A N 1
ATOM 3402 C CA . ALA A 1 442 ? -6.214 12.711 -24.587 1.00 96.00 442 ALA A CA 1
ATOM 3403 C C . ALA A 1 442 ? -5.299 11.645 -25.224 1.00 96.00 442 ALA A C 1
ATOM 3405 O O . ALA A 1 442 ? -4.657 11.890 -26.244 1.00 96.00 442 ALA A O 1
ATOM 3406 N N . LEU A 1 443 ? -5.219 10.458 -24.615 1.00 95.06 443 LEU A N 1
ATOM 3407 C CA . LEU A 1 443 ? -4.391 9.331 -25.054 1.00 95.06 443 LEU A CA 1
ATOM 3408 C C . LEU A 1 443 ? -5.270 8.128 -25.422 1.00 95.06 443 LEU A C 1
ATOM 3410 O O . LEU A 1 443 ? -6.368 8.006 -24.868 1.00 95.06 443 LEU A O 1
ATOM 3414 N N . PRO A 1 444 ? -4.791 7.189 -26.267 1.00 96.44 444 PRO A N 1
ATOM 3415 C CA . PRO A 1 444 ? -5.484 5.921 -26.496 1.00 96.44 444 PRO A CA 1
ATOM 3416 C C . PRO A 1 444 ? -5.827 5.234 -25.169 1.00 96.44 444 PRO A C 1
ATOM 3418 O O . PRO A 1 444 ? -4.962 5.119 -24.308 1.00 96.44 444 PRO A O 1
ATOM 3421 N N . GLN A 1 445 ? -7.064 4.780 -24.981 1.00 96.69 445 GLN A N 1
ATOM 3422 C CA . GLN A 1 445 ? -7.484 4.090 -23.755 1.00 96.69 445 GLN A CA 1
ATOM 3423 C C . GLN A 1 445 ? -7.709 2.603 -24.009 1.00 96.69 445 GLN A C 1
ATOM 3425 O O . GLN A 1 445 ? -7.963 2.188 -25.143 1.00 96.69 445 GLN A O 1
ATOM 3430 N N . ARG A 1 446 ? -7.601 1.794 -22.953 1.00 95.88 446 ARG A N 1
ATOM 3431 C CA . ARG A 1 446 ? -7.901 0.359 -23.016 1.00 95.88 446 ARG A CA 1
ATOM 3432 C C . ARG A 1 446 ? -9.382 0.108 -22.727 1.00 95.88 446 ARG A C 1
ATOM 3434 O O . ARG A 1 446 ? -9.991 0.874 -21.983 1.00 95.88 446 ARG A O 1
ATOM 3441 N N . PRO A 1 447 ? -9.978 -0.945 -23.311 1.00 90.56 447 PRO A N 1
ATOM 3442 C CA . PRO A 1 447 ? -11.415 -1.191 -23.199 1.00 90.56 447 PRO A CA 1
ATOM 3443 C C . PRO A 1 447 ? -11.861 -1.581 -21.783 1.00 90.56 447 PRO A C 1
ATOM 3445 O O . PRO A 1 447 ? -13.025 -1.391 -21.443 1.00 90.56 447 PRO A O 1
ATOM 3448 N N . VAL A 1 448 ? -10.951 -2.124 -20.968 1.00 87.81 448 VAL A N 1
ATOM 3449 C CA . VAL A 1 448 ? -11.220 -2.544 -19.590 1.00 87.81 448 VAL A CA 1
ATOM 3450 C C . VAL A 1 448 ? -10.376 -1.706 -18.636 1.00 87.81 448 VAL A C 1
ATOM 3452 O O . VAL A 1 448 ? -9.154 -1.610 -18.786 1.00 87.81 448 VAL A O 1
ATOM 3455 N N . LEU A 1 449 ? -11.038 -1.113 -17.641 1.00 90.56 449 LEU A N 1
ATOM 3456 C CA . LEU A 1 449 ? -10.371 -0.507 -16.496 1.00 90.56 449 LEU A CA 1
ATOM 3457 C C . LEU A 1 449 ? -10.045 -1.600 -15.487 1.00 90.56 449 LEU A C 1
ATOM 3459 O O . LEU A 1 449 ? -10.942 -2.246 -14.950 1.00 90.56 449 LEU A O 1
ATOM 3463 N N . MET A 1 450 ? -8.757 -1.802 -15.244 1.00 88.12 450 MET A N 1
ATOM 3464 C CA . MET A 1 450 ? -8.257 -2.888 -14.411 1.00 88.12 450 MET A CA 1
ATOM 3465 C C . MET A 1 450 ? -8.594 -2.673 -12.937 1.00 88.12 450 MET A C 1
ATOM 3467 O O . MET A 1 450 ? -8.985 -3.619 -12.257 1.00 88.12 450 MET A O 1
ATOM 3471 N N . GLY A 1 451 ? -8.479 -1.438 -12.444 1.00 86.50 451 GLY A N 1
ATOM 3472 C CA . GLY A 1 451 ? -8.514 -1.164 -11.007 1.00 86.50 451 GLY A CA 1
ATOM 3473 C C . GLY A 1 451 ? -9.703 -1.732 -10.240 1.00 86.50 451 GLY A C 1
ATOM 3474 O O . GLY A 1 451 ? -9.457 -2.458 -9.275 1.00 86.50 451 GLY A O 1
ATOM 3475 N N . PRO A 1 452 ? -10.960 -1.542 -10.689 1.00 86.38 452 PRO A N 1
ATOM 3476 C CA . PRO A 1 452 ? -12.114 -2.112 -9.999 1.00 86.38 452 PRO A CA 1
ATOM 3477 C C . PRO A 1 452 ? -12.057 -3.640 -9.835 1.00 86.38 452 PRO A C 1
ATOM 3479 O O . PRO A 1 452 ? -12.612 -4.169 -8.879 1.00 86.38 452 PRO A O 1
ATOM 3482 N N . GLY A 1 453 ? -11.380 -4.355 -10.742 1.00 81.81 453 GLY A N 1
ATOM 3483 C CA . GLY A 1 453 ? -11.170 -5.802 -10.638 1.00 81.81 453 GLY A CA 1
ATOM 3484 C C . GLY A 1 453 ? -10.018 -6.200 -9.708 1.00 81.81 453 GLY A C 1
ATOM 3485 O O . GLY A 1 453 ? -10.060 -7.271 -9.109 1.00 81.81 453 GLY A O 1
ATOM 3486 N N . PHE A 1 454 ? -9.009 -5.340 -9.546 1.00 82.62 454 PHE A N 1
ATOM 3487 C CA . PHE A 1 454 ? -7.823 -5.612 -8.723 1.00 82.62 454 PHE A CA 1
ATOM 3488 C C . PHE A 1 454 ? -8.008 -5.313 -7.227 1.00 82.62 454 PHE A C 1
ATOM 3490 O O . PHE A 1 454 ? -7.139 -5.673 -6.436 1.00 82.62 454 PHE A O 1
ATOM 3497 N N . THR A 1 455 ? -9.125 -4.709 -6.803 1.00 81.50 455 THR A N 1
ATOM 3498 C CA . THR A 1 455 ? -9.409 -4.506 -5.367 1.00 81.50 455 THR A CA 1
ATOM 3499 C C . THR A 1 455 ? -9.637 -5.824 -4.620 1.00 81.50 455 THR A C 1
ATOM 3501 O O . THR A 1 455 ? -9.447 -5.884 -3.407 1.00 81.50 455 THR A O 1
ATOM 3504 N N . GLY A 1 456 ? -10.046 -6.885 -5.331 1.00 78.75 456 GLY A N 1
ATOM 3505 C CA . GLY A 1 456 ? -10.297 -8.212 -4.761 1.00 78.75 456 GLY A CA 1
ATOM 3506 C C . GLY A 1 456 ? -11.561 -8.307 -3.898 1.00 78.75 456 GLY A C 1
ATOM 3507 O O . GLY A 1 456 ? -11.688 -9.248 -3.121 1.00 78.75 456 GLY A O 1
ATOM 3508 N N . THR A 1 457 ? -12.480 -7.340 -4.005 1.00 82.62 457 THR A N 1
ATOM 3509 C CA . THR A 1 457 ? -13.681 -7.246 -3.147 1.00 82.62 457 THR A CA 1
ATOM 3510 C C . THR A 1 457 ? -15.010 -7.328 -3.900 1.00 82.62 457 THR A C 1
ATOM 3512 O O . THR A 1 457 ? -16.081 -7.367 -3.287 1.00 82.62 457 THR A O 1
ATOM 3515 N N . GLY A 1 458 ? -14.963 -7.339 -5.235 1.00 76.38 458 GLY A N 1
ATOM 3516 C CA . GLY A 1 458 ? -16.136 -7.449 -6.105 1.00 76.38 458 GLY A CA 1
ATOM 3517 C C . GLY A 1 458 ? -17.015 -6.199 -6.179 1.00 76.38 458 GLY A C 1
ATOM 3518 O O . GLY A 1 458 ? -17.961 -6.195 -6.960 1.00 76.38 458 GLY A O 1
ATOM 3519 N N . MET A 1 459 ? -16.713 -5.151 -5.406 1.00 76.38 459 MET A N 1
ATOM 3520 C CA . MET A 1 459 ? -17.457 -3.890 -5.375 1.00 76.38 459 MET A CA 1
ATOM 3521 C C . MET A 1 459 ? -16.481 -2.710 -5.230 1.00 76.38 459 MET A C 1
ATOM 3523 O O . MET A 1 459 ? -15.597 -2.767 -4.370 1.00 76.38 459 MET A O 1
ATOM 3527 N N . PRO A 1 460 ? -16.608 -1.646 -6.045 1.00 82.31 460 PRO A N 1
ATOM 3528 C CA . PRO A 1 460 ? -15.848 -0.418 -5.841 1.00 82.31 460 PRO A CA 1
ATOM 3529 C C . PRO A 1 460 ? -16.359 0.338 -4.605 1.00 82.31 460 PRO A C 1
ATOM 3531 O O . PRO A 1 460 ? -17.531 0.232 -4.256 1.00 82.31 460 PRO A O 1
ATOM 3534 N N . GLN A 1 461 ? -15.477 1.126 -3.989 1.00 91.44 461 GLN A N 1
ATOM 3535 C CA . GLN A 1 461 ? -15.797 1.977 -2.837 1.00 91.44 461 GLN A CA 1
ATOM 3536 C C . GLN A 1 461 ? -16.843 3.033 -3.228 1.00 91.44 461 GLN A C 1
ATOM 3538 O O . GLN A 1 461 ? -16.657 3.722 -4.237 1.00 91.44 461 GLN A O 1
ATOM 3543 N N . ASP A 1 462 ? -17.906 3.189 -2.438 1.00 91.69 462 ASP A N 1
ATOM 3544 C CA . ASP A 1 462 ? -19.019 4.108 -2.742 1.00 91.69 462 ASP A CA 1
ATOM 3545 C C . ASP A 1 462 ? -19.315 5.153 -1.647 1.00 91.69 462 ASP A C 1
ATOM 3547 O O . ASP A 1 462 ? -20.100 6.080 -1.859 1.00 91.69 462 ASP A O 1
ATOM 3551 N N . GLY A 1 463 ? -18.652 5.056 -0.495 1.00 95.00 463 GLY A N 1
ATOM 3552 C CA . GLY A 1 463 ? -18.808 5.939 0.656 1.00 95.00 463 GLY A CA 1
ATOM 3553 C C . GLY A 1 463 ? -20.024 5.627 1.537 1.00 95.00 463 GLY A C 1
ATOM 3554 O O . GLY A 1 463 ? -20.240 6.308 2.546 1.00 95.00 463 GLY A O 1
ATOM 3555 N N . ASN A 1 464 ? -20.836 4.613 1.218 1.00 95.12 464 ASN A N 1
ATOM 3556 C CA . ASN A 1 464 ? -22.056 4.273 1.951 1.00 95.12 464 ASN A CA 1
ATOM 3557 C C . ASN A 1 464 ? -21.778 3.451 3.225 1.00 95.12 464 ASN A C 1
ATOM 3559 O O . ASN A 1 464 ? -22.334 2.378 3.457 1.00 95.12 464 ASN A O 1
ATOM 3563 N N . ILE A 1 465 ? -20.967 4.008 4.115 1.00 96.69 465 ILE A N 1
ATOM 3564 C CA . ILE A 1 465 ? -20.503 3.375 5.355 1.00 96.69 465 ILE A CA 1
ATOM 3565 C C . ILE A 1 465 ? -21.650 3.022 6.323 1.00 96.69 465 ILE A C 1
ATOM 3567 O O . ILE A 1 465 ? -22.570 3.809 6.530 1.00 96.69 465 ILE A O 1
ATOM 3571 N N . GLN A 1 466 ? -21.628 1.855 6.957 1.00 96.88 466 GLN A N 1
ATOM 3572 C CA . GLN A 1 466 ? -22.660 1.431 7.918 1.00 96.88 466 GLN A CA 1
ATOM 3573 C C . GLN A 1 466 ? -22.258 1.664 9.386 1.00 96.88 466 GLN A C 1
ATOM 3575 O O . GLN A 1 466 ? -23.059 1.413 10.285 1.00 96.88 466 GLN A O 1
ATOM 3580 N N . CYS A 1 467 ? -21.048 2.170 9.631 1.00 98.00 467 CYS A N 1
ATOM 3581 C CA . CYS A 1 467 ? -20.489 2.401 10.961 1.00 98.00 467 CYS A CA 1
ATOM 3582 C C . CYS A 1 467 ? -19.590 3.652 10.996 1.00 98.00 467 CYS A C 1
ATOM 3584 O O . CYS A 1 467 ? -19.425 4.341 9.988 1.00 98.00 467 CYS A O 1
ATOM 3586 N N . LYS A 1 468 ? -18.999 3.946 12.162 1.00 98.62 468 LYS A N 1
ATOM 3587 C CA . LYS A 1 468 ? -17.997 5.013 12.322 1.00 98.62 468 LYS A CA 1
ATOM 3588 C C . LYS A 1 468 ? -16.644 4.579 11.754 1.00 98.62 468 LYS A C 1
ATOM 3590 O O . LYS A 1 468 ? -16.279 3.410 11.881 1.00 98.62 468 LYS A O 1
ATOM 3595 N N . ILE A 1 469 ? -15.907 5.508 11.147 1.00 98.50 469 ILE A N 1
ATOM 3596 C CA . ILE A 1 469 ? -14.611 5.242 10.510 1.00 98.50 469 ILE A CA 1
ATOM 3597 C C . ILE A 1 469 ? -13.554 6.258 10.945 1.00 98.50 469 ILE A C 1
ATOM 3599 O O . ILE A 1 469 ? -13.812 7.462 10.951 1.00 98.50 469 ILE A O 1
ATOM 3603 N N . ILE A 1 470 ? -12.344 5.771 11.231 1.00 98.69 470 ILE A N 1
ATOM 3604 C CA . ILE A 1 470 ? -11.120 6.583 11.275 1.00 98.69 470 ILE A CA 1
ATOM 3605 C C . ILE A 1 470 ? -10.174 6.054 10.195 1.00 98.69 470 ILE A C 1
ATOM 3607 O O . ILE A 1 470 ? -9.690 4.938 10.304 1.00 98.69 470 ILE A O 1
ATOM 3611 N N . ASN A 1 471 ? -9.929 6.829 9.143 1.00 98.12 471 ASN A N 1
ATOM 3612 C CA . ASN A 1 471 ? -8.992 6.476 8.079 1.00 98.12 471 ASN A CA 1
ATOM 3613 C C . ASN A 1 471 ? -7.602 7.051 8.382 1.00 98.12 471 ASN A C 1
ATOM 3615 O O . ASN A 1 471 ? -7.498 8.234 8.710 1.00 98.12 471 ASN A O 1
ATOM 3619 N N . ILE A 1 472 ? -6.544 6.252 8.245 1.00 97.88 472 ILE A N 1
ATOM 3620 C CA . ILE A 1 472 ? -5.156 6.707 8.413 1.00 97.88 472 ILE A CA 1
ATOM 3621 C C . ILE A 1 472 ? -4.435 6.641 7.073 1.00 97.88 472 ILE A C 1
ATOM 3623 O O . ILE A 1 472 ? -4.387 5.588 6.453 1.00 97.88 472 ILE A O 1
ATOM 3627 N N . GLN A 1 473 ? -3.807 7.733 6.651 1.00 97.38 473 GLN A N 1
ATOM 3628 C CA . GLN A 1 473 ? -3.054 7.774 5.402 1.00 97.38 473 GLN A CA 1
ATOM 3629 C C . GLN A 1 473 ? -1.630 8.273 5.635 1.00 97.38 473 GLN A C 1
ATOM 3631 O O . GLN A 1 473 ? -1.412 9.302 6.274 1.00 97.38 473 GLN A O 1
ATOM 3636 N N . ALA A 1 474 ? -0.657 7.555 5.088 1.00 95.88 474 ALA A N 1
ATOM 3637 C CA . ALA A 1 474 ? 0.741 7.952 5.081 1.00 95.88 474 ALA A CA 1
ATOM 3638 C C . ALA A 1 474 ? 1.003 8.987 3.970 1.00 95.88 474 ALA A C 1
ATOM 3640 O O . ALA A 1 474 ? 0.458 8.878 2.873 1.00 95.88 474 ALA A O 1
ATOM 3641 N N . LEU A 1 475 ? 1.794 10.026 4.260 1.00 95.62 475 LEU A N 1
ATOM 3642 C CA . LEU A 1 475 ? 2.084 11.115 3.314 1.00 95.62 475 LEU A CA 1
ATOM 3643 C C . LEU A 1 475 ? 3.297 10.850 2.420 1.00 95.62 475 LEU A C 1
ATOM 3645 O O . LEU A 1 475 ? 3.432 11.523 1.402 1.00 95.62 475 LEU A O 1
ATOM 3649 N N . MET A 1 476 ? 4.161 9.894 2.774 1.00 93.81 476 MET A N 1
ATOM 3650 C CA . MET A 1 476 ? 5.231 9.403 1.896 1.00 93.81 476 MET A CA 1
ATOM 3651 C C . MET A 1 476 ? 4.859 8.068 1.239 1.00 93.81 476 MET A C 1
ATOM 3653 O O . MET A 1 476 ? 5.737 7.367 0.763 1.00 93.81 476 MET A O 1
ATOM 3657 N N . ASP A 1 477 ? 3.569 7.729 1.195 1.00 93.00 477 ASP A N 1
ATOM 3658 C CA . ASP A 1 477 ? 3.097 6.478 0.611 1.00 93.00 477 ASP A CA 1
ATOM 3659 C C . ASP A 1 477 ? 3.369 6.412 -0.903 1.00 93.00 477 ASP A C 1
ATOM 3661 O O . ASP A 1 477 ? 2.780 7.133 -1.718 1.00 93.00 477 ASP A O 1
ATOM 3665 N N . GLU A 1 478 ? 4.293 5.528 -1.248 1.00 89.19 478 GLU A N 1
ATOM 3666 C CA . GLU A 1 478 ? 4.806 5.239 -2.578 1.00 89.19 478 GLU A CA 1
ATOM 3667 C C . GLU A 1 478 ? 3.932 4.242 -3.359 1.00 89.19 478 GLU A C 1
ATOM 3669 O O . GLU A 1 478 ? 4.028 4.157 -4.583 1.00 89.19 478 GLU A O 1
ATOM 3674 N N . SER A 1 479 ? 3.036 3.522 -2.676 1.00 88.50 479 SER A N 1
ATOM 3675 C CA . SER A 1 479 ? 2.181 2.484 -3.269 1.00 88.50 479 SER A CA 1
ATOM 3676 C C . SER A 1 479 ? 0.727 2.934 -3.433 1.00 88.50 479 SER A C 1
ATOM 3678 O O . SER A 1 479 ? 0.065 2.583 -4.418 1.00 88.50 479 SER A O 1
ATOM 3680 N N . THR A 1 480 ? 0.214 3.740 -2.502 1.00 90.62 480 THR A N 1
ATOM 3681 C CA . THR A 1 480 ? -1.114 4.363 -2.540 1.00 90.62 480 THR A CA 1
ATOM 3682 C C . THR A 1 480 ? -1.017 5.864 -2.294 1.00 90.62 480 THR A C 1
ATOM 3684 O O . THR A 1 480 ? -0.813 6.327 -1.177 1.00 90.62 480 THR A O 1
ATOM 3687 N N . CYS A 1 481 ? -1.180 6.657 -3.357 1.00 94.75 481 CYS A N 1
ATOM 3688 C CA . CYS A 1 481 ? -0.983 8.102 -3.269 1.00 94.75 481 CYS A CA 1
ATOM 3689 C C . CYS A 1 481 ? -1.887 8.749 -2.198 1.00 94.75 481 CYS A C 1
ATOM 3691 O O . CYS A 1 481 ? -3.089 8.455 -2.169 1.00 94.75 481 CYS A O 1
ATOM 3693 N N . PRO A 1 482 ? -1.379 9.696 -1.382 1.00 96.06 482 PRO A N 1
ATOM 3694 C CA . PRO A 1 482 ? -2.095 10.195 -0.201 1.00 96.06 482 PRO A CA 1
ATOM 3695 C C . PRO A 1 482 ? -3.469 10.837 -0.466 1.00 96.06 482 PRO A C 1
ATOM 3697 O O . PRO A 1 482 ? -4.328 10.887 0.420 1.00 96.06 482 PRO A O 1
ATOM 3700 N N . TRP A 1 483 ? -3.714 11.332 -1.682 1.00 96.06 483 TRP A N 1
ATOM 3701 C CA . TRP A 1 483 ? -5.007 11.910 -2.056 1.00 96.06 483 TRP A CA 1
ATOM 3702 C C . TRP A 1 483 ? -6.147 10.878 -2.092 1.00 96.06 483 TRP A C 1
ATOM 3704 O O . TRP A 1 483 ? -7.310 11.271 -2.036 1.00 96.06 483 TRP A O 1
ATOM 3714 N N . CYS A 1 484 ? -5.859 9.569 -2.116 1.00 96.00 484 CYS A N 1
ATOM 3715 C CA . CYS A 1 484 ? -6.891 8.524 -2.094 1.00 96.00 484 CYS A CA 1
ATOM 3716 C C . CYS A 1 484 ? -7.805 8.631 -0.857 1.00 96.00 484 CYS A C 1
ATOM 3718 O O . CYS A 1 484 ? -9.017 8.429 -0.959 1.00 96.00 484 CYS A O 1
ATOM 3720 N N . ALA A 1 485 ? -7.252 9.017 0.299 1.00 96.81 485 ALA A N 1
ATOM 3721 C CA . ALA A 1 485 ? -8.032 9.250 1.513 1.00 96.81 485 ALA A CA 1
ATOM 3722 C C . ALA A 1 485 ? -8.923 10.504 1.431 1.00 96.81 485 ALA A C 1
ATOM 3724 O O . ALA A 1 485 ? -10.032 10.491 1.971 1.00 96.81 485 ALA A O 1
ATOM 3725 N N . ASP A 1 486 ? -8.492 11.553 0.720 1.00 97.31 486 ASP A N 1
ATOM 3726 C CA . ASP A 1 486 ? -9.334 12.723 0.438 1.00 97.31 486 ASP A CA 1
ATOM 3727 C C . ASP A 1 486 ? -10.491 12.361 -0.500 1.00 97.31 486 ASP A C 1
ATOM 3729 O O . ASP A 1 486 ? -11.647 12.663 -0.196 1.00 97.31 486 ASP A O 1
ATOM 3733 N N . TRP A 1 487 ? -10.195 11.637 -1.582 1.00 96.69 487 TRP A N 1
ATOM 3734 C CA . TRP A 1 487 ? -11.206 11.134 -2.511 1.00 96.69 487 TRP A CA 1
ATOM 3735 C C . TRP A 1 487 ? -12.269 10.306 -1.777 1.00 96.69 487 TRP A C 1
ATOM 3737 O O . TRP A 1 487 ? -13.464 10.583 -1.903 1.00 96.69 487 TRP A O 1
ATOM 3747 N N . TYR A 1 488 ? -11.857 9.357 -0.928 1.00 97.38 488 TYR A N 1
ATOM 3748 C CA . TYR A 1 488 ? -12.797 8.517 -0.181 1.00 97.38 488 TYR A CA 1
ATOM 3749 C C . TYR A 1 488 ? -13.614 9.321 0.841 1.00 97.38 488 TYR A C 1
ATOM 3751 O O . TYR A 1 488 ? -14.831 9.151 0.926 1.00 97.38 488 TYR A O 1
ATOM 3759 N N . LYS A 1 489 ? -12.989 10.269 1.558 1.00 97.62 489 LYS A N 1
ATOM 3760 C CA . LYS A 1 489 ? -13.695 11.218 2.440 1.00 97.62 489 LYS A CA 1
ATOM 3761 C C . LYS A 1 489 ? -14.800 11.955 1.677 1.00 97.62 489 LYS A C 1
ATOM 3763 O O . LYS A 1 489 ? -15.909 12.086 2.193 1.00 97.62 489 LYS A O 1
ATOM 3768 N N . ASN A 1 490 ? -14.529 12.411 0.454 1.00 96.94 490 ASN A N 1
ATOM 3769 C CA . ASN A 1 490 ? -15.518 13.113 -0.364 1.00 96.94 490 ASN A CA 1
ATOM 3770 C C . ASN A 1 490 ? -16.650 12.177 -0.828 1.00 96.94 490 ASN A C 1
ATOM 3772 O O . ASN A 1 490 ? -17.810 12.595 -0.822 1.00 96.94 490 ASN A O 1
ATOM 3776 N N . LYS A 1 491 ? -16.365 10.899 -1.126 1.00 96.88 491 LYS A N 1
ATOM 3777 C CA . LYS A 1 491 ? -17.412 9.892 -1.395 1.00 96.88 491 LYS A CA 1
ATOM 3778 C C . LYS A 1 491 ? -18.296 9.639 -0.173 1.00 96.88 491 LYS A C 1
ATOM 3780 O O . LYS A 1 491 ? -19.517 9.642 -0.304 1.00 96.88 491 LYS A O 1
ATOM 3785 N N . VAL A 1 492 ? -17.714 9.520 1.023 1.00 97.69 492 VAL A N 1
ATOM 3786 C CA . VAL A 1 492 ? -18.481 9.399 2.277 1.00 97.69 492 VAL A CA 1
ATOM 3787 C C . VAL A 1 492 ? -19.366 10.625 2.498 1.00 97.69 492 VAL A C 1
ATOM 3789 O O . VAL A 1 492 ? -20.556 10.477 2.771 1.00 97.69 492 VAL A O 1
ATOM 3792 N N . ALA A 1 493 ? -18.823 11.835 2.331 1.00 97.69 493 ALA A N 1
ATOM 3793 C CA . ALA A 1 493 ? -19.594 13.069 2.462 1.00 97.69 493 ALA A CA 1
ATOM 3794 C C . ALA A 1 493 ? -20.772 13.117 1.474 1.00 97.69 493 ALA A C 1
ATOM 3796 O O . ALA A 1 493 ? -21.881 13.478 1.863 1.00 97.69 493 ALA A O 1
ATOM 3797 N N . ALA A 1 494 ? -20.555 12.707 0.221 1.00 96.62 494 ALA A N 1
ATOM 3798 C CA . ALA A 1 494 ? -21.601 12.653 -0.796 1.00 96.62 494 ALA A CA 1
ATOM 3799 C C . ALA A 1 494 ? -22.685 11.610 -0.467 1.00 96.62 494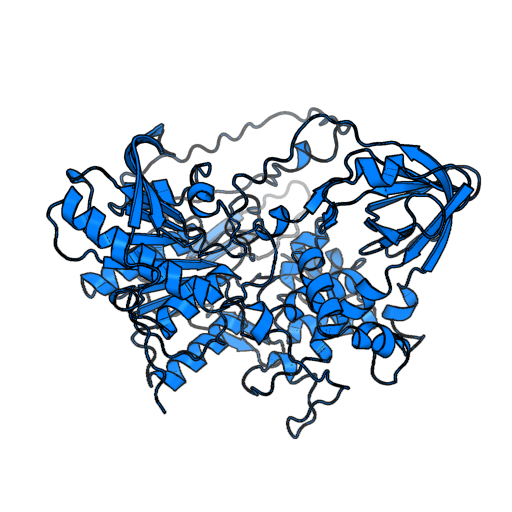 ALA A C 1
ATOM 3801 O O . ALA A 1 494 ? -23.874 11.894 -0.603 1.00 96.62 494 ALA A O 1
ATOM 3802 N N . ALA A 1 495 ? -22.291 10.423 0.001 1.00 96.06 495 ALA A N 1
ATOM 3803 C CA . ALA A 1 495 ? -23.212 9.334 0.317 1.00 96.06 495 ALA A CA 1
ATOM 3804 C C . ALA A 1 495 ? -24.003 9.565 1.617 1.00 96.06 495 ALA A C 1
ATOM 3806 O O . ALA A 1 495 ? -25.157 9.147 1.723 1.00 96.06 495 ALA A O 1
ATOM 3807 N N . LYS A 1 496 ? -23.393 10.208 2.622 1.00 95.81 496 LYS A N 1
ATOM 3808 C CA . LYS A 1 496 ? -23.989 10.413 3.955 1.00 95.81 496 LYS A CA 1
ATOM 3809 C C . LYS A 1 496 ? -24.568 11.801 4.183 1.00 95.81 496 LYS A C 1
ATOM 3811 O O . LYS A 1 496 ? -25.362 11.969 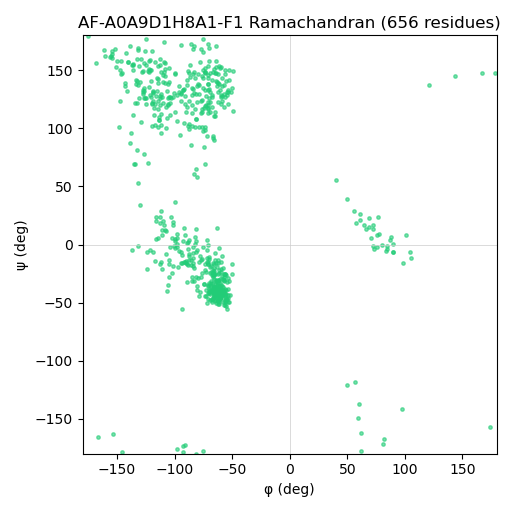5.103 1.00 95.81 496 LYS A O 1
ATOM 3816 N N . GLY A 1 497 ? -24.175 12.789 3.383 1.00 97.06 497 GLY A N 1
ATOM 3817 C CA . GLY A 1 497 ? -24.534 14.194 3.586 1.00 97.06 497 GLY A CA 1
ATOM 3818 C C . GLY A 1 497 ? -23.817 14.864 4.767 1.00 97.06 497 GLY A C 1
ATOM 3819 O O . GLY A 1 497 ? -24.024 16.051 5.001 1.00 97.06 497 GLY A O 1
ATOM 3820 N N . SER A 1 498 ? -22.973 14.137 5.506 1.00 96.19 498 SER A N 1
ATOM 3821 C CA . SER A 1 498 ? -22.116 14.668 6.567 1.00 96.19 498 SER A CA 1
ATOM 3822 C C . SER A 1 498 ? -20.853 13.817 6.731 1.00 96.19 498 SER A C 1
ATOM 3824 O O . SER A 1 498 ? -20.741 12.719 6.184 1.00 96.19 498 SER A O 1
ATOM 3826 N N . LEU A 1 499 ? -19.888 14.336 7.493 1.00 96.81 499 LEU A N 1
ATOM 3827 C CA . LEU A 1 499 ? -18.673 13.621 7.899 1.00 96.81 499 LEU A CA 1
ATOM 3828 C C . LEU A 1 499 ? -18.687 13.270 9.391 1.00 96.81 499 LEU A C 1
ATOM 3830 O O . LEU A 1 499 ? -17.646 12.941 9.954 1.00 96.81 499 LEU A O 1
ATOM 3834 N N . ASP A 1 500 ? -19.853 13.317 10.041 1.00 96.44 500 ASP A N 1
ATOM 3835 C CA . ASP A 1 500 ? -19.944 13.153 11.496 1.00 96.44 500 ASP A CA 1
ATOM 3836 C C . ASP A 1 500 ? -19.354 11.815 11.938 1.00 96.44 500 ASP A C 1
ATOM 3838 O O . ASP A 1 500 ? -18.608 11.779 12.908 1.00 96.44 500 ASP A O 1
ATOM 3842 N N . ASN A 1 501 ? -19.587 10.753 11.157 1.00 97.25 501 ASN A N 1
ATOM 3843 C CA . ASN A 1 501 ? -19.111 9.386 11.399 1.00 97.25 501 ASN A CA 1
ATOM 3844 C C . ASN A 1 501 ? -17.759 9.058 10.739 1.00 97.25 501 ASN A C 1
ATOM 3846 O O . ASN A 1 501 ? -17.403 7.886 10.645 1.00 97.25 501 ASN A O 1
ATOM 3850 N N . HIS A 1 502 ? -17.009 10.055 10.266 1.00 98.44 502 HIS A N 1
ATOM 3851 C CA . HIS A 1 502 ? -15.751 9.838 9.555 1.00 98.44 502 HIS A CA 1
ATOM 3852 C C . HIS A 1 502 ? -14.640 10.762 10.065 1.00 98.44 502 HIS A C 1
ATOM 3854 O O . HIS A 1 502 ? -14.848 11.956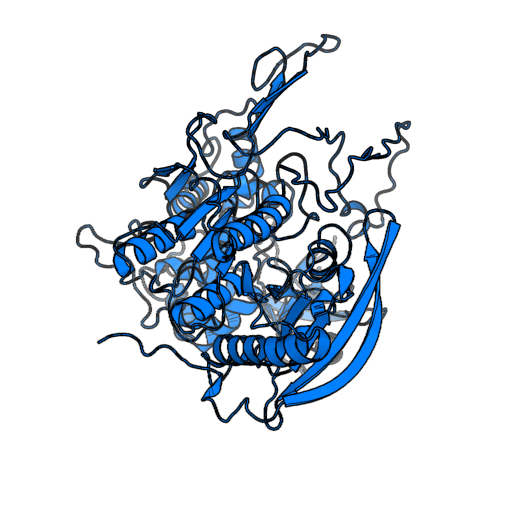 10.295 1.00 98.44 502 HIS A O 1
ATOM 3860 N N . ARG A 1 503 ? -13.434 10.216 10.221 1.00 98.31 503 ARG A N 1
ATOM 3861 C CA . ARG A 1 503 ? -12.198 10.969 10.465 1.00 98.31 503 ARG A CA 1
ATOM 3862 C C . ARG A 1 503 ? -11.128 10.548 9.460 1.00 98.31 503 ARG A C 1
ATOM 3864 O O . ARG A 1 503 ? -11.103 9.394 9.048 1.00 98.31 503 ARG A O 1
ATOM 3871 N N . VAL A 1 504 ? -10.248 11.476 9.084 1.00 98.19 504 VAL A N 1
ATOM 3872 C CA . VAL A 1 504 ? -9.023 11.184 8.314 1.00 98.19 504 VAL A CA 1
ATOM 3873 C C . VAL A 1 504 ? -7.828 11.724 9.074 1.00 98.19 504 VAL A C 1
ATOM 3875 O O . VAL A 1 504 ? -7.808 12.914 9.392 1.00 98.19 504 VAL A O 1
ATOM 3878 N N . TYR A 1 505 ? -6.837 10.880 9.334 1.00 98.06 505 TYR A N 1
ATOM 3879 C CA . TYR A 1 505 ? -5.566 11.269 9.926 1.00 98.06 505 TYR A CA 1
ATOM 3880 C C . TYR A 1 505 ? -4.432 11.054 8.928 1.00 98.06 505 TYR A C 1
ATOM 3882 O O . TYR A 1 505 ? -4.220 9.942 8.452 1.00 98.06 505 TYR A O 1
ATOM 3890 N N . TYR A 1 506 ? -3.686 12.117 8.638 1.00 97.38 506 TYR A N 1
ATOM 3891 C CA . TYR A 1 506 ? -2.490 12.044 7.802 1.00 97.38 506 TYR A CA 1
ATOM 3892 C C . TYR A 1 506 ? -1.228 11.918 8.656 1.00 97.38 506 TYR A C 1
ATOM 3894 O O . TYR A 1 506 ? -1.093 12.628 9.653 1.00 97.38 506 TYR A O 1
ATOM 3902 N N . MET A 1 507 ? -0.325 11.027 8.246 1.00 94.81 507 MET A N 1
ATOM 3903 C CA . MET A 1 507 ? 0.945 10.744 8.916 1.00 94.81 507 MET A CA 1
ATOM 3904 C C . MET A 1 507 ? 2.115 11.189 8.031 1.00 94.81 507 MET A C 1
ATOM 3906 O O . MET A 1 507 ? 2.401 10.580 7.000 1.00 94.81 507 MET A O 1
ATOM 3910 N N . GLU A 1 508 ? 2.779 12.276 8.414 1.00 91.62 508 GLU A N 1
ATOM 3911 C CA . GLU A 1 508 ? 4.039 12.741 7.833 1.00 91.62 508 GLU A CA 1
ATOM 3912 C C . GLU A 1 508 ? 5.166 11.758 8.105 1.00 91.62 508 GLU A C 1
ATOM 3914 O O . GLU A 1 508 ? 5.167 11.074 9.123 1.00 91.62 508 GLU A O 1
ATOM 3919 N N . ARG A 1 509 ? 6.152 11.718 7.204 1.00 89.31 509 ARG A N 1
ATOM 3920 C CA . ARG A 1 509 ? 7.327 10.847 7.342 1.00 89.31 509 ARG A CA 1
ATOM 3921 C C . ARG A 1 509 ? 6.993 9.358 7.479 1.00 89.31 509 ARG A C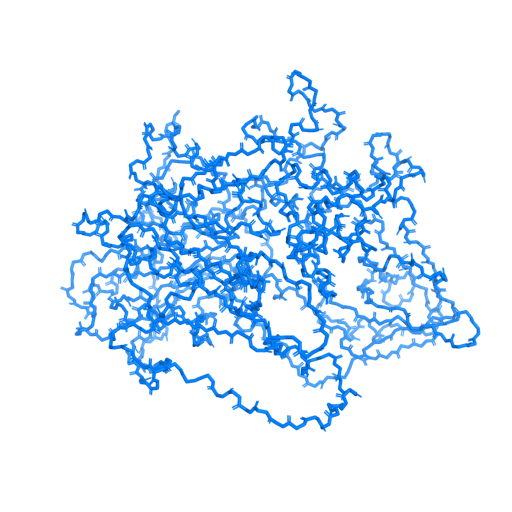 1
ATOM 3923 O O . ARG A 1 509 ? 7.851 8.592 7.875 1.00 89.31 509 ARG A O 1
ATOM 3930 N N . CYS A 1 510 ? 5.794 8.937 7.091 1.00 90.75 510 CYS A N 1
ATOM 3931 C CA . CYS A 1 510 ? 5.413 7.532 7.009 1.00 90.75 510 CYS A CA 1
ATOM 3932 C C . CYS A 1 510 ? 5.344 7.071 5.553 1.00 90.75 510 CYS A C 1
ATOM 3934 O O . CYS A 1 510 ? 4.783 7.793 4.725 1.00 90.75 510 CYS A O 1
ATOM 3936 N N . MET A 1 511 ? 5.860 5.871 5.287 1.00 90.50 511 MET A N 1
ATOM 3937 C CA . MET A 1 511 ? 5.769 5.145 4.007 1.00 90.50 511 MET A CA 1
ATOM 3938 C C . MET A 1 511 ? 4.546 4.208 3.994 1.00 90.50 511 MET A C 1
ATOM 3940 O O . MET A 1 511 ? 3.744 4.242 4.932 1.00 90.50 511 MET A O 1
ATOM 3944 N N . HIS A 1 512 ? 4.391 3.375 2.960 1.00 90.50 512 HIS A N 1
ATOM 3945 C CA . HIS A 1 512 ? 3.265 2.441 2.845 1.00 90.50 512 HIS A CA 1
ATOM 3946 C C . HIS A 1 512 ? 3.194 1.393 3.978 1.00 90.50 512 HIS A C 1
ATOM 3948 O O . HIS A 1 512 ? 2.111 1.132 4.510 1.00 90.50 512 HIS A O 1
ATOM 3954 N N . GLY A 1 513 ? 4.331 0.831 4.394 1.00 83.19 513 GLY A N 1
ATOM 3955 C CA . GLY A 1 513 ? 4.408 -0.329 5.288 1.00 83.19 513 GLY A CA 1
ATOM 3956 C C . GLY A 1 513 ? 3.876 -0.183 6.709 1.00 83.19 513 GLY A C 1
ATOM 3957 O O . GLY A 1 513 ? 4.021 0.850 7.357 1.00 83.19 513 GLY A O 1
ATOM 3958 N N . ASP A 1 514 ? 3.336 -1.287 7.238 1.00 78.69 514 ASP A N 1
ATOM 3959 C CA . ASP A 1 514 ? 2.833 -1.421 8.613 1.00 78.69 514 ASP A CA 1
ATOM 3960 C C . ASP A 1 514 ? 3.830 -2.125 9.551 1.00 78.69 514 ASP A C 1
ATOM 3962 O O . ASP A 1 514 ? 3.449 -2.888 10.440 1.00 78.69 514 ASP A O 1
ATOM 3966 N N . THR A 1 515 ? 5.124 -1.862 9.345 1.00 70.00 515 THR A N 1
ATOM 3967 C CA . THR A 1 515 ? 6.239 -2.437 10.107 1.00 70.00 515 THR A CA 1
ATOM 3968 C C . THR A 1 515 ? 7.220 -1.361 10.575 1.00 70.00 515 THR A C 1
ATOM 3970 O O . THR A 1 515 ? 7.350 -0.293 9.981 1.00 70.00 515 THR A O 1
ATOM 3973 N N . ASP A 1 516 ? 7.922 -1.637 11.669 1.00 67.81 516 ASP A N 1
ATOM 3974 C CA . ASP A 1 516 ? 9.060 -0.863 12.158 1.00 67.81 516 ASP A CA 1
ATOM 3975 C C . ASP A 1 516 ? 10.360 -1.085 11.382 1.00 67.81 516 ASP A C 1
ATOM 3977 O O . ASP A 1 516 ? 11.271 -0.275 11.519 1.00 67.81 516 ASP A O 1
ATOM 3981 N N . ALA A 1 517 ? 10.439 -2.105 10.523 1.00 61.66 517 ALA A N 1
ATOM 3982 C CA . ALA A 1 517 ? 11.662 -2.447 9.794 1.00 61.66 517 ALA A CA 1
ATOM 3983 C C . ALA A 1 517 ? 12.205 -1.324 8.885 1.00 61.66 517 ALA A C 1
ATOM 3985 O O . ALA A 1 517 ? 13.381 -1.337 8.533 1.00 61.66 517 ALA A O 1
ATOM 3986 N N . LEU A 1 518 ? 11.362 -0.362 8.492 1.00 62.56 518 LEU A N 1
ATOM 3987 C CA . LEU A 1 518 ? 11.742 0.775 7.645 1.00 62.56 518 LEU A CA 1
ATOM 3988 C C . LEU A 1 518 ? 12.030 2.061 8.439 1.00 62.56 518 LEU A C 1
ATOM 3990 O O . LEU A 1 518 ? 12.337 3.087 7.830 1.00 62.56 518 LEU A O 1
ATOM 3994 N N . GLN A 1 519 ? 11.919 2.042 9.774 1.00 66.50 519 GLN A N 1
ATOM 3995 C CA . GLN A 1 519 ? 12.152 3.234 10.588 1.00 66.50 519 GLN A CA 1
ATOM 3996 C C . GLN A 1 519 ? 13.623 3.661 10.566 1.00 66.50 519 GLN A C 1
ATOM 3998 O O . GLN A 1 519 ? 14.530 2.881 10.849 1.00 66.50 519 GLN A O 1
ATOM 4003 N N . ASN A 1 520 ? 13.857 4.938 10.275 1.00 71.56 520 ASN A N 1
ATOM 4004 C CA . ASN A 1 520 ? 15.174 5.568 10.274 1.00 71.56 520 ASN A CA 1
ATOM 4005 C C . ASN A 1 520 ? 15.037 7.081 10.552 1.00 71.56 520 ASN A C 1
ATOM 4007 O O . ASN A 1 520 ? 14.017 7.547 11.050 1.00 71.56 520 ASN A O 1
ATOM 4011 N N . TYR A 1 521 ? 16.072 7.872 10.258 1.00 73.56 521 TYR A N 1
ATOM 4012 C CA . TYR A 1 521 ? 16.054 9.323 10.489 1.00 73.56 521 TYR A CA 1
ATOM 4013 C C . TYR A 1 521 ? 15.131 10.105 9.527 1.00 73.56 521 TYR A C 1
ATOM 4015 O O . TYR A 1 521 ? 14.819 11.264 9.796 1.00 73.56 521 TYR A O 1
ATOM 4023 N N . MET A 1 522 ? 14.690 9.491 8.423 1.00 77.06 522 MET A N 1
ATOM 4024 C CA . MET A 1 522 ? 13.783 10.066 7.419 1.00 77.06 522 MET A CA 1
ATOM 4025 C C . MET A 1 522 ? 12.360 9.532 7.509 1.00 77.06 522 MET A C 1
ATOM 4027 O O . MET A 1 522 ? 11.435 10.232 7.094 1.00 77.06 522 MET A O 1
ATOM 4031 N N . VAL A 1 523 ? 12.193 8.305 8.002 1.00 81.75 523 VAL A N 1
ATOM 4032 C CA . VAL A 1 523 ? 10.926 7.577 7.995 1.00 81.75 523 VAL A CA 1
ATOM 4033 C C . VAL A 1 523 ? 10.590 7.086 9.400 1.00 81.75 523 VAL A C 1
ATOM 4035 O O . VAL A 1 523 ? 11.393 6.428 10.055 1.00 81.75 523 VAL A O 1
ATOM 4038 N N . VAL A 1 524 ? 9.370 7.369 9.836 1.00 83.31 524 VAL A N 1
ATOM 4039 C CA . VAL A 1 524 ? 8.721 6.804 11.022 1.00 83.31 524 VAL A CA 1
ATOM 4040 C C . VAL A 1 524 ? 7.596 5.862 10.581 1.00 83.31 524 VAL A C 1
ATOM 4042 O O . VAL A 1 524 ? 7.301 5.736 9.392 1.00 83.31 524 VAL A O 1
ATOM 4045 N N . ASN A 1 525 ? 6.964 5.171 11.530 1.00 81.88 525 ASN A N 1
ATOM 4046 C CA . ASN A 1 525 ? 5.817 4.312 11.227 1.00 81.88 525 ASN A CA 1
ATOM 4047 C C . ASN A 1 525 ? 4.547 4.888 11.857 1.00 81.88 525 ASN A C 1
ATOM 4049 O O . ASN A 1 525 ? 4.600 5.671 12.801 1.00 81.88 525 ASN A O 1
ATOM 4053 N N . TYR A 1 526 ? 3.390 4.482 11.342 1.00 89.06 526 TYR A N 1
ATOM 4054 C CA . TYR A 1 526 ? 2.086 4.927 11.835 1.00 89.06 526 TYR A CA 1
ATOM 4055 C C . TYR A 1 526 ? 1.436 3.929 12.807 1.00 89.06 526 TYR A C 1
ATOM 4057 O O . TYR A 1 526 ? 0.268 4.090 13.161 1.00 89.06 526 TYR A O 1
ATOM 4065 N N . MET A 1 527 ? 2.146 2.887 13.255 1.00 88.19 527 MET A N 1
ATOM 4066 C CA . MET A 1 527 ? 1.546 1.792 14.032 1.00 88.19 527 MET A CA 1
ATOM 4067 C C . MET A 1 527 ? 1.018 2.251 15.394 1.00 88.19 527 MET A C 1
ATOM 4069 O O . MET A 1 527 ? -0.023 1.771 15.849 1.00 88.19 527 MET A O 1
ATOM 4073 N N . GLY A 1 528 ? 1.689 3.219 16.024 1.00 88.06 528 GLY A N 1
ATOM 4074 C CA . GLY A 1 528 ? 1.189 3.879 17.232 1.00 88.06 528 GLY A CA 1
ATOM 4075 C C . GLY A 1 528 ? -0.138 4.605 16.988 1.00 88.06 528 GLY A C 1
ATOM 4076 O O . GLY A 1 528 ? -1.110 4.386 17.712 1.00 88.06 528 GLY A O 1
ATOM 4077 N N . ALA A 1 529 ? -0.211 5.392 15.909 1.00 91.50 529 ALA A N 1
ATOM 4078 C CA . ALA A 1 529 ? -1.428 6.090 15.498 1.00 91.50 529 ALA A CA 1
ATOM 4079 C C . ALA A 1 529 ? -2.569 5.120 15.144 1.00 91.50 529 ALA A C 1
ATOM 4081 O O . ALA A 1 529 ? -3.722 5.379 15.491 1.00 91.50 529 ALA A O 1
ATOM 4082 N N . LEU A 1 530 ? -2.257 3.989 14.500 1.00 94.75 530 LEU A N 1
ATOM 4083 C CA . LEU A 1 530 ? -3.217 2.928 14.183 1.00 94.75 530 LEU A CA 1
ATOM 4084 C C . LEU A 1 530 ? -3.834 2.331 15.448 1.00 94.75 530 LEU A C 1
ATOM 4086 O O . LEU A 1 530 ? -5.058 2.285 15.578 1.00 94.75 530 LEU A O 1
ATOM 4090 N N . ARG A 1 531 ? -2.996 1.926 16.406 1.00 93.56 531 ARG A N 1
ATOM 4091 C CA . ARG A 1 531 ? -3.449 1.373 17.688 1.00 93.56 531 ARG A CA 1
ATOM 4092 C C . ARG A 1 531 ? -4.285 2.371 18.475 1.00 93.56 531 ARG A C 1
ATOM 4094 O O . ARG A 1 531 ? -5.364 2.012 18.938 1.00 93.56 531 ARG A O 1
ATOM 4101 N N . GLN A 1 532 ? -3.838 3.621 18.578 1.00 94.81 532 GLN A N 1
ATOM 4102 C CA . GLN A 1 532 ? -4.610 4.643 19.279 1.00 94.81 532 GLN A CA 1
ATOM 4103 C C . GLN A 1 532 ? -5.944 4.920 18.577 1.00 94.81 532 GLN A C 1
ATOM 4105 O O . GLN A 1 532 ? -6.970 5.007 19.241 1.00 94.81 532 GLN A O 1
ATOM 4110 N N . SER A 1 533 ? -5.976 4.939 17.242 1.00 97.25 533 SER A N 1
ATOM 4111 C CA . SER A 1 533 ? -7.224 5.114 16.486 1.00 97.25 533 SER A CA 1
ATOM 4112 C C . SER A 1 533 ? -8.217 3.971 16.714 1.00 97.25 533 SER A C 1
ATOM 4114 O O . SER A 1 533 ? -9.417 4.217 16.789 1.00 97.25 533 SER A O 1
ATOM 4116 N N . LEU A 1 534 ? -7.750 2.728 16.881 1.00 98.44 534 LEU A N 1
ATOM 4117 C CA . LEU A 1 534 ? -8.608 1.591 17.247 1.00 98.44 534 LEU A CA 1
ATOM 4118 C C . LEU A 1 534 ? -9.210 1.735 18.654 1.00 98.44 534 LEU A C 1
ATOM 4120 O O . LEU A 1 534 ? -10.360 1.343 18.876 1.00 98.44 534 LEU A O 1
ATOM 4124 N N . LEU A 1 535 ? -8.454 2.296 19.601 1.00 97.88 535 LEU A N 1
ATOM 4125 C CA . LEU A 1 535 ? -8.929 2.566 20.962 1.00 97.88 535 LEU A CA 1
ATOM 4126 C C . LEU A 1 535 ? -9.905 3.751 20.991 1.00 97.88 535 LEU A C 1
ATOM 4128 O O . LEU A 1 535 ? -10.974 3.651 21.597 1.00 97.88 535 LEU A O 1
ATOM 4132 N N . ASP A 1 536 ? -9.582 4.836 20.289 1.00 97.75 536 ASP A N 1
ATOM 4133 C CA . ASP A 1 536 ? -10.414 6.038 20.195 1.00 97.75 536 ASP A CA 1
ATOM 4134 C C . ASP A 1 536 ? -11.734 5.748 19.480 1.00 97.75 536 ASP A C 1
ATOM 4136 O O . ASP A 1 536 ? -12.800 6.168 19.930 1.00 97.75 536 ASP A O 1
ATOM 4140 N N . LEU A 1 537 ? -11.692 4.970 18.395 1.00 98.62 537 LEU A N 1
ATOM 4141 C CA . LEU A 1 537 ? -12.894 4.520 17.705 1.00 98.62 537 LEU A CA 1
ATOM 4142 C C . LEU A 1 537 ? -13.785 3.692 18.632 1.00 98.62 537 LEU A C 1
ATOM 4144 O O . LEU A 1 537 ? -15.002 3.881 18.635 1.00 98.62 537 LEU A O 1
ATOM 4148 N N . ALA A 1 538 ? -13.192 2.814 19.445 1.00 98.69 538 ALA A N 1
ATOM 4149 C CA . ALA A 1 538 ? -13.955 2.031 20.401 1.00 98.69 538 ALA A CA 1
ATOM 4150 C C . ALA A 1 538 ? -14.590 2.907 21.490 1.00 98.69 538 ALA A C 1
ATOM 4152 O O . ALA A 1 538 ? -15.773 2.759 21.797 1.00 98.69 538 ALA A O 1
ATOM 4153 N N . ALA A 1 539 ? -13.857 3.887 22.023 1.00 98.50 539 ALA A N 1
ATOM 4154 C CA . ALA A 1 539 ? -14.410 4.867 22.958 1.00 98.50 539 ALA A CA 1
ATOM 4155 C C . ALA A 1 539 ? -15.543 5.698 22.325 1.00 98.50 539 ALA A C 1
ATOM 4157 O O . ALA A 1 539 ? -16.555 5.982 22.974 1.00 98.50 539 ALA A O 1
ATOM 4158 N N . TRP A 1 540 ? -15.421 6.029 21.042 1.00 98.50 540 TRP A N 1
ATOM 4159 C CA . TRP A 1 540 ? -16.427 6.789 20.312 1.00 98.50 540 TRP A CA 1
ATOM 4160 C C . TRP A 1 540 ? -17.700 6.000 20.044 1.00 98.50 540 TRP A C 1
ATOM 4162 O O . TRP A 1 540 ? -18.804 6.540 20.164 1.00 98.50 540 TRP A O 1
ATOM 4172 N N . VAL A 1 541 ? -17.570 4.731 19.672 1.00 98.69 541 VAL A N 1
ATOM 4173 C CA . VAL A 1 541 ? -18.699 3.828 19.432 1.00 98.69 541 VAL A CA 1
ATOM 4174 C C . VAL A 1 541 ? -19.417 3.501 20.739 1.00 98.69 541 VAL A C 1
ATOM 4176 O O . VAL A 1 541 ? -20.635 3.626 20.808 1.00 98.69 541 VAL A O 1
ATOM 4179 N N . GLU A 1 542 ? -18.678 3.143 21.785 1.00 98.25 542 GLU A N 1
ATOM 4180 C CA . GLU A 1 542 ? -19.259 2.553 22.996 1.00 98.25 542 GLU A CA 1
ATOM 4181 C C . GLU A 1 542 ? -19.676 3.577 24.046 1.00 98.25 542 GLU A C 1
ATOM 4183 O O . GLU A 1 542 ? -20.608 3.343 24.813 1.00 98.25 542 GLU A O 1
ATOM 4188 N N . LYS A 1 543 ? -18.947 4.694 24.125 1.00 98.19 543 LYS A N 1
ATOM 4189 C CA . LYS A 1 543 ? -19.083 5.685 25.204 1.00 98.19 543 LYS A CA 1
ATOM 4190 C C . LYS A 1 543 ? -19.447 7.073 24.683 1.00 98.19 543 LYS A C 1
ATOM 4192 O O . LYS A 1 543 ? -19.652 7.980 25.483 1.00 98.19 543 LYS A O 1
ATOM 4197 N N . GLY A 1 544 ? -19.510 7.259 23.363 1.00 97.81 544 GLY A N 1
ATOM 4198 C CA . GLY A 1 544 ? -19.774 8.559 22.745 1.00 97.81 544 GLY A CA 1
ATOM 4199 C C . GLY A 1 544 ? -18.636 9.571 22.908 1.00 97.81 544 GLY A C 1
ATOM 4200 O O . GLY A 1 544 ? -18.856 10.758 22.688 1.00 97.81 544 GLY A O 1
ATOM 4201 N N . ILE A 1 545 ? -17.434 9.126 23.287 1.00 97.69 545 ILE A N 1
ATOM 4202 C CA . ILE A 1 545 ? -16.261 9.995 23.437 1.00 97.69 545 ILE A CA 1
ATOM 4203 C C . ILE A 1 545 ? -15.665 10.216 22.050 1.00 97.69 545 ILE A C 1
ATOM 4205 O O . ILE A 1 545 ? -15.117 9.287 21.467 1.00 97.69 545 ILE A O 1
ATOM 4209 N N . GLU A 1 546 ? -15.819 11.415 21.494 1.00 96.19 546 GLU A N 1
ATOM 4210 C CA . GLU A 1 546 ? -15.309 11.694 20.152 1.00 96.19 546 GLU A CA 1
ATOM 4211 C C . GLU A 1 546 ? -13.780 11.578 20.074 1.00 96.19 546 GLU A C 1
ATOM 4213 O O . GLU A 1 546 ? -13.085 12.041 20.984 1.00 96.19 546 GLU A O 1
ATOM 4218 N N . PRO A 1 547 ? -13.250 11.006 18.976 1.00 96.38 547 PRO A N 1
ATOM 4219 C CA . PRO A 1 547 ? -11.828 11.051 18.695 1.00 96.38 547 PRO A CA 1
ATOM 4220 C C . PRO A 1 547 ? -11.435 12.481 18.292 1.00 96.38 547 PRO A C 1
ATOM 4222 O O . PRO A 1 547 ? -12.289 13.343 18.051 1.00 96.38 547 PRO A O 1
ATOM 4225 N N . LEU A 1 548 ? -10.134 12.725 18.148 1.00 95.44 548 LEU A N 1
ATOM 4226 C CA . LEU A 1 548 ? -9.633 13.991 17.616 1.00 95.44 548 LEU A CA 1
ATOM 4227 C C . LEU A 1 548 ? -10.290 14.337 16.263 1.00 95.44 548 LEU A C 1
ATOM 4229 O O . LEU A 1 548 ? -10.683 13.453 15.491 1.00 95.44 548 LEU A O 1
ATOM 4233 N N . PRO A 1 549 ? -10.438 15.634 15.940 1.00 96.62 549 PRO A N 1
ATOM 4234 C CA . PRO A 1 549 ? -10.910 16.025 14.621 1.00 96.62 549 PRO A CA 1
ATOM 4235 C C . PRO A 1 549 ? -9.936 15.529 13.547 1.00 96.62 549 PRO A C 1
ATOM 4237 O O . PRO A 1 549 ? -8.741 15.378 13.804 1.00 96.62 549 PRO A O 1
ATOM 4240 N N . SER A 1 550 ? -10.441 15.319 12.330 1.00 97.81 550 SER A N 1
ATOM 4241 C CA . SER A 1 550 ? -9.607 14.989 11.169 1.00 97.81 550 SER A CA 1
ATOM 4242 C C . SER A 1 550 ? -8.431 15.957 11.035 1.00 97.81 550 SER A C 1
ATOM 4244 O O . SER A 1 550 ? -8.563 17.144 11.351 1.00 97.81 550 SER A O 1
ATOM 4246 N N . THR A 1 551 ? -7.311 15.468 10.503 1.00 98.12 551 THR A N 1
ATOM 4247 C CA . THR A 1 551 ? -6.222 16.339 10.065 1.00 98.12 551 THR A CA 1
ATOM 4248 C C . THR A 1 551 ? -6.791 17.362 9.084 1.00 98.12 551 THR A C 1
ATOM 4250 O O . THR A 1 551 ? -7.480 17.006 8.128 1.00 98.12 551 THR A O 1
ATOM 4253 N N . ARG A 1 552 ? -6.527 18.643 9.328 1.00 97.75 552 ARG A N 1
ATOM 4254 C CA . ARG A 1 552 ? -6.791 19.728 8.389 1.00 97.75 552 ARG A CA 1
ATOM 4255 C C . ARG A 1 552 ? -5.667 19.775 7.371 1.00 97.75 552 ARG A C 1
ATOM 4257 O O . ARG A 1 552 ? -4.499 19.668 7.733 1.00 97.75 552 ARG A O 1
ATOM 4264 N N . TYR A 1 553 ? -6.028 19.940 6.109 1.00 97.56 553 TYR A N 1
ATOM 4265 C CA . TYR A 1 553 ? -5.087 19.978 5.000 1.00 97.56 553 TYR A CA 1
ATOM 4266 C C . TYR A 1 553 ? -5.662 20.767 3.829 1.00 97.56 553 TYR A C 1
ATOM 4268 O O . TYR A 1 553 ? -6.864 21.036 3.759 1.00 97.56 553 TYR A O 1
ATOM 4276 N N . THR A 1 554 ? -4.781 21.092 2.892 1.00 97.38 554 THR A N 1
ATOM 4277 C CA . THR A 1 554 ? -5.128 21.553 1.550 1.00 97.38 554 THR A CA 1
ATOM 4278 C C . THR A 1 554 ? -4.731 20.488 0.531 1.00 97.38 554 THR A C 1
ATOM 4280 O O . THR A 1 554 ? -3.787 19.728 0.759 1.00 97.38 554 THR A O 1
ATOM 4283 N N . TYR A 1 555 ? -5.483 20.396 -0.565 1.00 96.06 555 TYR A N 1
ATOM 4284 C CA . TYR A 1 555 ? -5.118 19.577 -1.717 1.00 96.06 555 TYR A CA 1
ATOM 4285 C C . TYR A 1 555 ? -4.507 20.489 -2.779 1.00 96.06 555 TYR A C 1
ATOM 4287 O O . TYR A 1 555 ? -5.188 21.366 -3.315 1.00 96.06 555 TYR A O 1
ATOM 4295 N N . ASP A 1 556 ? -3.220 20.304 -3.054 1.00 95.00 556 ASP A N 1
ATOM 4296 C CA . ASP A 1 556 ? -2.535 20.967 -4.155 1.00 95.00 556 ASP A CA 1
ATOM 4297 C C . ASP A 1 556 ? -2.949 20.286 -5.462 1.00 95.00 556 ASP A C 1
ATOM 4299 O O . ASP A 1 556 ? -2.413 19.243 -5.831 1.00 95.00 556 ASP A O 1
ATOM 4303 N N . GLN A 1 557 ? -3.923 20.874 -6.157 1.00 87.44 557 GLN A N 1
ATOM 4304 C CA . GLN A 1 557 ? -4.434 20.354 -7.426 1.00 87.44 557 GLN A CA 1
ATOM 4305 C C . GLN A 1 557 ? -3.392 20.380 -8.551 1.00 87.44 557 GLN A C 1
ATOM 4307 O O . GLN A 1 557 ? -3.493 19.587 -9.484 1.00 87.44 557 GLN A O 1
ATOM 4312 N N . GLU A 1 558 ? -2.395 21.269 -8.491 1.00 89.00 558 GLU A N 1
ATOM 4313 C CA . GLU A 1 558 ? -1.368 21.347 -9.533 1.00 89.00 558 GLU A CA 1
ATOM 4314 C C . GLU A 1 558 ? -0.379 20.187 -9.428 1.00 89.00 558 GLU A C 1
ATOM 4316 O O . GLU A 1 558 ? 0.113 19.711 -10.453 1.00 89.00 558 GLU A O 1
ATOM 4321 N N . ASN A 1 559 ? -0.094 19.737 -8.205 1.00 91.44 559 ASN A N 1
ATOM 4322 C CA . ASN A 1 559 ? 0.897 18.703 -7.923 1.00 91.44 559 ASN A CA 1
ATOM 4323 C C . ASN A 1 559 ? 0.299 17.431 -7.316 1.00 91.44 559 ASN A C 1
ATOM 4325 O O . ASN A 1 559 ? 1.055 16.551 -6.936 1.00 91.44 559 ASN A O 1
ATOM 4329 N N . GLY A 1 560 ? -1.019 17.311 -7.184 1.00 92.94 560 GLY A N 1
ATOM 4330 C CA . GLY A 1 560 ? -1.684 16.136 -6.615 1.00 92.94 560 GLY A CA 1
ATOM 4331 C C . GLY A 1 560 ? -1.306 15.816 -5.160 1.00 92.94 560 GLY A C 1
ATOM 4332 O O . GLY A 1 560 ? -1.460 14.667 -4.742 1.00 92.94 560 GLY A O 1
ATOM 4333 N N . GLN A 1 561 ? -0.794 16.788 -4.394 1.00 96.25 561 GLN A N 1
ATOM 4334 C CA . GLN A 1 561 ? -0.254 16.570 -3.044 1.00 96.25 561 GLN A CA 1
ATOM 4335 C C . GLN A 1 561 ? -1.250 16.954 -1.945 1.00 96.25 561 GLN A C 1
ATOM 4337 O O . GLN A 1 561 ? -2.009 17.914 -2.073 1.00 96.25 561 GLN A O 1
ATOM 4342 N N . ILE A 1 562 ? -1.201 16.233 -0.824 1.00 97.38 562 ILE A N 1
ATOM 4343 C CA . ILE A 1 562 ? -1.892 16.613 0.411 1.00 97.38 562 ILE A CA 1
ATOM 4344 C C . ILE A 1 562 ? -0.911 17.376 1.296 1.00 97.38 562 ILE A C 1
ATOM 4346 O O . ILE A 1 562 ? 0.144 16.853 1.647 1.00 97.38 562 ILE A O 1
ATOM 4350 N N . VAL A 1 563 ? -1.278 18.596 1.687 1.00 96.69 563 VAL A N 1
ATOM 4351 C CA . VAL A 1 563 ? -0.451 19.462 2.534 1.00 96.69 563 VAL A CA 1
ATOM 4352 C C . VAL A 1 563 ? -1.184 19.719 3.851 1.00 96.69 563 VAL A C 1
ATOM 4354 O O . VAL A 1 563 ? -2.137 20.507 3.866 1.00 96.69 563 VAL A O 1
ATOM 4357 N N . PRO A 1 564 ? -0.792 19.051 4.953 1.00 96.31 564 PRO A N 1
ATOM 4358 C CA . PRO A 1 564 ? -1.374 19.294 6.268 1.00 96.31 564 PRO A CA 1
ATOM 4359 C C . PRO A 1 564 ? -1.193 20.736 6.737 1.00 96.31 564 PRO A C 1
ATOM 4361 O O . PRO A 1 564 ? -0.209 21.397 6.411 1.00 96.31 564 PRO A O 1
ATOM 4364 N N . GLU A 1 565 ? -2.117 21.194 7.577 1.00 96.00 565 GLU A N 1
ATOM 4365 C CA . GLU A 1 565 ? -1.980 22.462 8.284 1.00 96.00 565 GLU A CA 1
ATOM 4366 C C . GLU A 1 565 ? -0.714 22.456 9.153 1.00 96.00 565 GLU A C 1
ATOM 4368 O O . GLU A 1 565 ? -0.391 21.474 9.828 1.00 96.00 565 GLU A O 1
ATOM 4373 N N . SER A 1 566 ? 0.007 23.571 9.108 1.00 91.50 566 SER A N 1
ATOM 4374 C CA . SER A 1 566 ? 1.297 23.763 9.762 1.00 91.50 566 SER A CA 1
ATOM 4375 C C . SER A 1 566 ? 1.168 24.200 11.223 1.00 91.50 566 SER A C 1
ATOM 4377 O O . SER A 1 566 ? 2.061 23.908 12.021 1.00 91.50 566 SER A O 1
ATOM 4379 N N . ASP A 1 567 ? 0.073 24.884 11.585 1.00 93.38 567 ASP A N 1
ATOM 4380 C CA . ASP A 1 567 ? -0.204 25.275 12.968 1.00 93.38 567 ASP A CA 1
ATOM 4381 C C . ASP A 1 567 ? -0.816 24.110 13.751 1.00 93.38 567 ASP A C 1
ATOM 4383 O O . ASP A 1 567 ? -1.999 23.783 13.615 1.00 93.38 567 ASP A O 1
ATOM 4387 N N . MET A 1 568 ? -0.023 23.531 14.653 1.00 90.19 568 MET A N 1
ATOM 4388 C CA . MET A 1 568 ? -0.441 22.411 15.494 1.00 90.19 568 MET A CA 1
ATOM 4389 C C . MET A 1 568 ? -1.682 22.703 16.338 1.00 90.19 568 MET A C 1
ATOM 4391 O O . MET A 1 568 ? -2.430 21.776 16.638 1.00 90.19 568 MET A O 1
ATOM 4395 N N . LYS A 1 569 ? -1.975 23.969 16.667 1.00 92.00 569 LYS A N 1
ATOM 4396 C CA . LYS A 1 569 ? -3.195 24.336 17.408 1.00 92.00 569 LYS A CA 1
ATOM 4397 C C . LYS A 1 569 ? -4.473 24.077 16.617 1.00 92.00 569 LYS A C 1
ATOM 4399 O O . LYS A 1 569 ? -5.527 23.890 17.220 1.00 92.00 569 LYS A O 1
ATOM 4404 N N . THR A 1 570 ? -4.396 24.097 15.288 1.00 94.00 570 THR A N 1
ATOM 4405 C CA . THR A 1 570 ? -5.556 23.939 14.399 1.00 94.00 570 THR A CA 1
ATOM 4406 C C . THR A 1 570 ? -5.474 22.696 13.517 1.00 94.00 570 THR A C 1
ATOM 4408 O O . THR A 1 570 ? -6.504 22.272 12.993 1.00 94.00 570 THR A O 1
ATOM 4411 N N . ARG A 1 571 ? -4.296 22.070 13.415 1.00 94.25 571 ARG A N 1
ATOM 4412 C CA . ARG A 1 571 ? -4.022 20.912 12.560 1.00 94.25 571 ARG A CA 1
ATOM 4413 C C . ARG A 1 571 ? -4.973 19.739 12.752 1.00 94.25 571 ARG A C 1
ATOM 4415 O O . ARG A 1 571 ? -5.338 19.113 11.764 1.00 94.25 571 ARG A O 1
ATOM 4422 N N . GLY A 1 572 ? -5.389 19.447 13.982 1.00 94.88 572 GLY A N 1
ATOM 4423 C CA . GLY A 1 572 ? -6.115 18.209 14.275 1.00 94.88 572 GLY A CA 1
ATOM 4424 C C . GLY A 1 572 ? -5.271 16.969 13.965 1.00 94.88 572 GLY A C 1
ATOM 4425 O O . GLY A 1 572 ? -4.048 17.055 13.833 1.00 94.88 572 GLY A O 1
ATOM 4426 N N . GLY A 1 573 ? -5.924 15.815 13.839 1.00 93.94 573 GLY A N 1
ATOM 4427 C CA . GLY A 1 573 ? -5.240 14.530 13.754 1.00 93.94 573 GLY A CA 1
ATOM 4428 C C . GLY A 1 573 ? -4.427 14.214 15.009 1.00 93.94 573 GLY A C 1
ATOM 4429 O O . GLY A 1 573 ? -4.436 14.963 15.985 1.00 93.94 573 GLY A O 1
ATOM 4430 N N . ILE A 1 574 ? -3.738 13.076 14.979 1.00 91.31 574 ILE A N 1
ATOM 4431 C CA . ILE A 1 574 ? -3.036 12.556 16.156 1.00 91.31 574 ILE A CA 1
ATOM 4432 C C . ILE A 1 574 ? -1.518 12.798 16.132 1.00 91.31 574 ILE A C 1
ATOM 4434 O O . ILE A 1 574 ? -0.887 12.869 17.182 1.00 91.31 574 ILE A O 1
ATOM 4438 N N . GLN A 1 575 ? -0.920 12.966 14.951 1.00 90.38 575 GLN A N 1
ATOM 4439 C CA . GLN A 1 575 ? 0.533 13.020 14.823 1.00 90.38 575 GLN A CA 1
ATOM 4440 C C . GLN A 1 575 ? 1.123 14.334 15.358 1.00 90.38 575 GLN A C 1
ATOM 4442 O O . GLN A 1 575 ? 0.738 15.428 14.926 1.00 90.38 575 GLN A O 1
ATOM 4447 N N . SER A 1 576 ? 2.108 14.228 16.251 1.00 87.25 576 SER A N 1
ATOM 4448 C CA . SER A 1 576 ? 2.971 15.349 16.631 1.00 87.25 576 SER A CA 1
ATOM 4449 C C . SER A 1 576 ? 3.919 15.749 15.500 1.00 87.25 576 SER A C 1
ATOM 4451 O O . SER A 1 576 ? 4.249 14.941 14.638 1.00 87.25 576 SER A O 1
ATOM 4453 N N . VAL A 1 577 ? 4.409 16.988 15.529 1.00 84.88 577 VAL A N 1
ATOM 4454 C CA . VAL A 1 577 ? 5.470 17.451 14.624 1.00 84.88 577 VAL A CA 1
ATOM 4455 C C . VAL A 1 577 ? 6.743 17.677 15.422 1.00 84.88 577 VAL A C 1
ATOM 4457 O O . VAL A 1 577 ? 6.749 18.423 16.404 1.00 84.88 577 VAL A O 1
ATOM 4460 N N . VAL A 1 578 ? 7.828 17.055 14.966 1.00 85.06 578 VAL A N 1
ATOM 4461 C CA . VAL A 1 578 ? 9.173 17.219 15.517 1.00 85.06 578 VAL A CA 1
ATOM 4462 C C . VAL A 1 578 ? 9.986 18.102 14.575 1.00 85.06 578 VAL A C 1
ATOM 4464 O O . VAL A 1 578 ? 10.082 17.835 13.378 1.00 85.06 578 VAL A O 1
ATOM 4467 N N . ARG A 1 579 ? 10.581 19.173 15.105 1.00 86.50 579 ARG A N 1
ATOM 4468 C CA . ARG A 1 579 ? 11.509 20.041 14.369 1.00 86.50 579 ARG A CA 1
ATOM 4469 C C . ARG A 1 579 ? 12.864 20.035 15.054 1.00 86.50 579 ARG A C 1
ATOM 4471 O O . ARG A 1 579 ? 12.968 20.440 16.206 1.00 86.50 579 ARG A O 1
ATOM 4478 N N . LEU A 1 580 ? 13.892 19.624 14.323 1.00 86.44 580 LEU A N 1
ATOM 4479 C CA . LEU A 1 580 ? 15.287 19.746 14.730 1.00 86.44 580 LEU A CA 1
ATOM 4480 C C . LEU A 1 580 ? 15.909 20.955 14.024 1.00 86.44 580 LEU A C 1
ATOM 4482 O O . LEU A 1 580 ? 15.782 21.096 12.807 1.00 86.44 580 LEU A O 1
ATOM 4486 N N . THR A 1 581 ? 16.581 21.824 14.774 1.00 91.38 581 THR A N 1
ATOM 4487 C CA . THR A 1 581 ? 17.341 22.952 14.219 1.00 91.38 581 THR A CA 1
ATOM 4488 C C . THR A 1 581 ? 18.802 22.892 14.642 1.00 91.38 581 THR A C 1
ATOM 4490 O O . THR A 1 581 ? 19.119 22.431 15.735 1.00 91.38 581 THR A O 1
ATOM 4493 N N . ALA A 1 582 ? 19.687 23.381 13.775 1.00 92.44 582 ALA A N 1
ATOM 4494 C CA . ALA A 1 582 ? 21.104 23.588 14.027 1.00 92.44 582 ALA A CA 1
ATOM 4495 C C . ALA A 1 582 ? 21.392 25.094 14.032 1.00 92.44 582 ALA A C 1
ATOM 4497 O O . ALA A 1 582 ? 21.132 25.786 13.047 1.00 92.44 582 ALA A O 1
ATOM 4498 N N . ASN A 1 583 ? 21.898 25.615 15.151 1.00 93.75 583 ASN A N 1
ATOM 4499 C CA . ASN A 1 583 ? 22.108 27.048 15.390 1.00 93.75 583 ASN A CA 1
ATOM 4500 C C . ASN A 1 583 ? 20.855 27.899 15.073 1.00 93.75 583 ASN A C 1
ATOM 4502 O O . ASN A 1 583 ? 20.954 28.986 14.505 1.00 93.75 583 ASN A O 1
ATOM 4506 N N . GLY A 1 584 ? 19.666 27.381 15.411 1.00 92.00 584 GLY A N 1
ATOM 4507 C CA . GLY A 1 584 ? 18.375 28.038 15.172 1.00 92.00 584 GLY A CA 1
ATOM 4508 C C . GLY A 1 584 ? 17.875 27.992 13.721 1.00 92.00 584 GLY A C 1
ATOM 4509 O O . GLY A 1 584 ? 16.882 28.644 13.402 1.00 92.00 584 GLY A O 1
ATOM 4510 N N . GLN A 1 585 ? 18.534 27.246 12.827 1.00 92.00 585 GLN A N 1
ATOM 4511 C CA . GLN A 1 585 ? 18.156 27.105 11.414 1.00 92.00 585 GLN A CA 1
ATOM 4512 C C . GLN A 1 585 ? 17.980 25.634 11.005 1.00 92.00 585 GLN A C 1
ATOM 4514 O O . GLN A 1 585 ? 18.410 24.730 11.713 1.00 92.00 585 GLN A O 1
ATOM 4519 N N . LYS A 1 586 ? 17.370 25.369 9.837 1.00 87.69 586 LYS A N 1
ATOM 4520 C CA . LYS A 1 586 ? 17.240 23.998 9.284 1.00 87.69 586 LYS A CA 1
ATOM 4521 C C . LYS A 1 586 ? 18.613 23.362 8.999 1.00 87.69 586 LYS A C 1
ATOM 4523 O O . LYS A 1 586 ? 18.755 22.152 9.086 1.00 87.69 586 LYS A O 1
ATOM 4528 N N . CYS A 1 587 ? 19.614 24.171 8.651 1.00 90.25 587 CYS A N 1
ATOM 4529 C CA . CYS A 1 587 ? 20.973 23.738 8.329 1.00 90.25 587 CYS A CA 1
ATOM 4530 C C . CYS A 1 587 ? 21.974 24.773 8.856 1.00 90.25 587 CYS A C 1
ATOM 4532 O O . CYS A 1 587 ? 21.745 25.973 8.706 1.00 90.25 587 CYS A O 1
ATOM 4534 N N . ALA A 1 588 ? 23.089 24.313 9.427 1.00 91.81 588 ALA A N 1
ATOM 4535 C CA . ALA A 1 588 ? 24.206 25.157 9.838 1.00 91.81 588 ALA A CA 1
ATOM 4536 C C . ALA A 1 588 ? 25.473 24.760 9.069 1.00 91.81 588 ALA A C 1
ATOM 4538 O O . ALA A 1 588 ? 25.832 23.587 9.010 1.00 91.81 588 ALA A O 1
ATOM 4539 N N . ARG A 1 589 ? 26.176 25.748 8.505 1.00 92.06 589 ARG A N 1
ATOM 4540 C CA . ARG A 1 589 ? 27.495 25.564 7.881 1.00 92.06 589 ARG A CA 1
ATOM 4541 C C . ARG A 1 589 ? 28.548 26.173 8.795 1.00 92.06 589 ARG A C 1
ATOM 4543 O O . ARG A 1 589 ? 28.606 27.393 8.926 1.00 92.06 589 ARG A O 1
ATOM 4550 N N . VAL A 1 590 ? 29.347 25.324 9.429 1.00 93.31 590 VAL A N 1
ATOM 4551 C CA . VAL A 1 590 ? 30.341 25.720 10.435 1.00 93.31 590 VAL A CA 1
ATOM 4552 C C . VAL A 1 590 ? 31.740 25.265 10.033 1.00 93.31 590 VAL A C 1
ATOM 4554 O O . VAL A 1 590 ? 31.900 24.347 9.225 1.00 93.31 590 VAL A O 1
ATOM 4557 N N . LYS A 1 591 ? 32.772 25.910 10.576 1.00 94.75 591 LYS A N 1
ATOM 4558 C CA . LYS A 1 591 ? 34.159 25.459 10.396 1.00 94.75 591 LYS A CA 1
ATOM 4559 C C . LYS A 1 591 ? 34.460 24.273 11.309 1.00 94.75 591 LYS A C 1
ATOM 4561 O O . LYS A 1 591 ? 33.837 24.093 12.351 1.00 94.75 591 LYS A O 1
ATOM 4566 N N . ASN A 1 592 ? 35.469 23.484 10.943 1.00 94.06 592 ASN A N 1
ATOM 4567 C CA . ASN A 1 592 ? 35.938 22.396 11.798 1.00 94.06 592 ASN A CA 1
ATOM 4568 C C . ASN A 1 592 ? 36.360 22.937 13.180 1.00 94.06 592 ASN A C 1
ATOM 4570 O O . ASN A 1 592 ? 37.133 23.893 13.260 1.00 94.06 592 ASN A O 1
ATOM 4574 N N . GLY A 1 593 ? 35.842 22.322 14.244 1.00 93.44 593 GLY A N 1
ATOM 4575 C CA . GLY A 1 593 ? 36.060 22.718 15.636 1.00 93.44 593 GLY A CA 1
ATOM 4576 C C . GLY A 1 593 ? 35.056 23.736 16.192 1.00 93.44 593 GLY A C 1
ATOM 4577 O O . GLY A 1 593 ? 35.102 24.009 17.389 1.00 93.44 593 GLY A O 1
ATOM 4578 N N . GLU A 1 594 ? 34.149 24.285 15.377 1.00 96.00 594 GLU A N 1
ATOM 4579 C CA . GLU A 1 594 ? 33.066 25.146 15.867 1.00 96.00 594 GLU A CA 1
ATOM 4580 C C . GLU A 1 594 ? 31.923 24.312 16.463 1.00 96.00 594 GLU A C 1
ATOM 4582 O O . GLU A 1 594 ? 31.499 23.299 15.907 1.00 96.00 594 GLU A O 1
ATOM 4587 N N . THR A 1 595 ? 31.402 24.758 17.606 1.00 94.50 595 THR A N 1
ATOM 4588 C CA . THR A 1 595 ? 30.257 24.124 18.268 1.00 94.50 595 THR A CA 1
ATOM 4589 C C . THR A 1 595 ? 28.968 24.368 17.482 1.00 94.50 595 THR A C 1
ATOM 4591 O O . THR A 1 595 ? 28.654 25.509 17.138 1.00 94.50 595 THR A O 1
ATOM 4594 N N . VAL A 1 596 ? 28.181 23.310 17.269 1.00 94.00 596 VAL A N 1
ATOM 4595 C CA . VAL A 1 596 ? 26.808 23.384 16.745 1.00 94.00 596 VAL A CA 1
ATOM 4596 C C . VAL A 1 596 ? 25.827 23.151 17.889 1.00 94.00 596 VAL A C 1
ATOM 4598 O O . VAL A 1 596 ? 25.929 22.155 18.603 1.00 94.00 596 VAL A O 1
ATOM 4601 N N . HIS A 1 597 ? 24.873 24.061 18.066 1.00 94.12 597 HIS A N 1
ATOM 4602 C CA . HIS A 1 597 ? 23.765 23.884 18.996 1.00 94.12 597 HIS A CA 1
ATOM 4603 C C . HIS A 1 597 ? 22.582 23.240 18.273 1.00 94.12 597 HIS A C 1
ATOM 4605 O O . HIS A 1 597 ? 22.085 23.799 17.295 1.00 94.12 597 HIS A O 1
ATOM 4611 N N . LEU A 1 598 ? 22.148 22.077 18.753 1.00 91.25 598 LEU A N 1
ATOM 4612 C CA . LEU A 1 598 ? 20.974 21.377 18.246 1.00 91.25 598 LEU A CA 1
ATOM 4613 C C . LEU A 1 598 ? 19.789 21.615 19.184 1.00 91.25 598 LEU A C 1
ATOM 4615 O O . LEU A 1 598 ? 19.902 21.363 20.382 1.00 91.25 598 LEU A O 1
ATOM 4619 N N . GLU A 1 599 ? 18.662 22.072 18.642 1.00 93.19 599 GLU A N 1
ATOM 4620 C CA . GLU A 1 599 ? 17.419 22.277 19.393 1.00 93.19 599 GLU A CA 1
ATOM 4621 C C . GLU A 1 599 ? 16.290 21.448 18.778 1.00 93.19 599 GLU A C 1
ATOM 4623 O O . GLU A 1 599 ? 16.045 21.523 17.571 1.00 93.19 599 GLU A O 1
ATOM 4628 N N . ILE A 1 600 ? 15.601 20.674 19.620 1.00 89.94 600 ILE A N 1
ATOM 4629 C CA . ILE A 1 600 ? 14.435 19.868 19.249 1.00 89.94 600 ILE A CA 1
ATOM 4630 C C . ILE A 1 600 ? 13.187 20.553 19.792 1.00 89.94 600 ILE A C 1
ATOM 4632 O O . ILE A 1 600 ? 13.033 20.725 21.001 1.00 89.94 600 ILE A O 1
ATOM 4636 N N . ASN A 1 601 ? 12.272 20.898 18.896 1.00 90.25 601 ASN A N 1
ATOM 4637 C CA . ASN A 1 601 ? 10.960 21.425 19.225 1.00 90.25 601 ASN A CA 1
ATOM 4638 C C . ASN A 1 601 ? 9.896 20.391 18.843 1.00 90.25 601 ASN A C 1
ATOM 4640 O O . ASN A 1 601 ? 9.703 20.106 17.660 1.00 90.25 601 ASN A O 1
ATOM 4644 N N . VAL A 1 602 ? 9.223 19.825 19.846 1.00 89.88 602 VAL A N 1
ATOM 4645 C CA . VAL A 1 602 ? 8.101 18.898 19.651 1.00 89.88 602 VAL A CA 1
ATOM 4646 C C . VAL A 1 602 ? 6.803 19.645 19.914 1.00 89.88 602 VAL A C 1
ATOM 4648 O O . VAL A 1 602 ? 6.634 20.255 20.970 1.00 89.88 602 VAL A O 1
ATOM 4651 N N . GLN A 1 603 ? 5.885 19.602 18.953 1.00 90.81 603 GLN A N 1
ATOM 4652 C CA . GLN A 1 603 ? 4.568 20.218 19.066 1.00 90.81 603 GLN A CA 1
ATOM 4653 C C . GLN A 1 603 ? 3.483 19.170 18.871 1.00 90.81 603 GLN A C 1
ATOM 4655 O O . GLN A 1 603 ? 3.544 18.363 17.942 1.00 90.81 603 GLN A O 1
ATOM 4660 N N . LEU A 1 604 ? 2.468 19.213 19.729 1.00 90.25 604 LEU A N 1
ATOM 4661 C CA . LEU A 1 604 ? 1.369 18.260 19.720 1.00 90.25 604 LEU A CA 1
ATOM 4662 C C . LEU A 1 604 ? 0.052 18.959 19.356 1.00 90.25 604 LEU A C 1
ATOM 4664 O O . LEU A 1 604 ? -0.176 20.086 19.814 1.00 90.25 604 LEU A O 1
ATOM 4668 N N . PRO A 1 605 ? -0.837 18.314 18.576 1.00 90.50 605 PRO A N 1
ATOM 4669 C CA . PRO A 1 605 ? -2.209 18.784 18.431 1.00 90.50 605 PRO A CA 1
ATOM 4670 C C . PRO A 1 605 ? -2.920 18.840 19.798 1.00 90.50 605 PRO A C 1
ATOM 4672 O O . PRO A 1 605 ? -2.706 17.955 20.633 1.00 90.50 605 PRO A O 1
ATOM 4675 N N . PRO A 1 606 ? -3.790 19.831 20.067 1.00 91.06 606 PRO A N 1
ATOM 4676 C CA . PRO A 1 606 ? -4.544 19.887 21.317 1.00 91.06 606 PRO A CA 1
ATOM 4677 C C . PRO A 1 606 ? -5.317 18.589 21.593 1.00 91.06 606 PRO A C 1
ATOM 4679 O O . PRO A 1 606 ? -6.040 18.103 20.729 1.00 91.06 606 PRO A O 1
ATOM 4682 N N . GLY A 1 607 ? -5.189 18.053 22.810 1.00 87.19 607 GLY A N 1
ATOM 4683 C CA . GLY A 1 607 ? -5.910 16.848 23.244 1.00 87.19 607 GLY A CA 1
ATOM 4684 C C . GLY A 1 607 ? -5.228 15.512 22.927 1.00 87.19 607 GLY A C 1
ATOM 4685 O O . GLY A 1 607 ? -5.801 14.475 23.235 1.00 87.19 607 GLY A O 1
ATOM 4686 N N . THR A 1 608 ? -4.016 15.513 22.363 1.00 85.44 608 THR A N 1
ATOM 4687 C CA . THR A 1 608 ? -3.254 14.284 22.030 1.00 85.44 608 THR A CA 1
ATOM 4688 C C . THR A 1 608 ? -2.452 13.685 23.190 1.00 85.44 608 THR A C 1
ATOM 4690 O O . THR A 1 608 ? -1.831 12.639 23.025 1.00 85.44 608 THR A O 1
ATOM 4693 N N . GLY A 1 609 ? -2.470 14.317 24.366 1.00 86.88 609 GLY A N 1
ATOM 4694 C CA . GLY A 1 609 ? -1.706 13.884 25.537 1.00 86.88 609 GLY A CA 1
ATOM 4695 C C . GLY A 1 609 ? -0.390 14.647 25.698 1.00 86.88 609 GLY A C 1
ATOM 4696 O O . GLY A 1 609 ? -0.343 15.861 25.491 1.00 86.88 609 GLY A O 1
ATOM 4697 N N . GLU A 1 610 ? 0.659 13.941 26.115 1.00 86.31 610 GLU A N 1
ATOM 4698 C CA . GLU A 1 610 ? 1.979 14.496 26.426 1.00 86.31 610 GLU A CA 1
ATOM 4699 C C . GLU A 1 610 ? 3.107 13.688 25.773 1.00 86.31 610 GLU A C 1
ATOM 4701 O O . GLU A 1 610 ? 2.936 12.524 25.414 1.00 86.31 610 GLU A O 1
ATOM 4706 N N . VAL A 1 611 ? 4.280 14.309 25.627 1.00 84.94 611 VAL A N 1
ATOM 4707 C CA . VAL A 1 611 ? 5.483 13.618 25.144 1.00 84.94 611 VAL A CA 1
ATOM 4708 C C . VAL A 1 611 ? 6.043 12.770 26.279 1.00 84.94 611 VAL A C 1
ATOM 4710 O O . VAL A 1 611 ? 6.524 13.310 27.273 1.00 84.94 611 VAL A O 1
ATOM 4713 N N . THR A 1 612 ? 6.018 11.450 26.117 1.00 81.06 612 THR A N 1
ATOM 4714 C CA . THR A 1 612 ? 6.542 10.508 27.120 1.00 81.06 612 THR A CA 1
ATOM 4715 C C . THR A 1 612 ? 8.006 10.134 26.887 1.00 81.06 612 THR A C 1
ATOM 4717 O O . THR A 1 612 ? 8.662 9.620 27.790 1.00 81.06 612 THR A O 1
ATOM 4720 N N . GLY A 1 613 ? 8.549 10.419 25.701 1.00 78.38 613 GLY A N 1
ATOM 4721 C CA . GLY A 1 613 ? 9.944 10.160 25.366 1.00 78.38 613 GLY A CA 1
ATOM 4722 C C . GLY A 1 613 ? 10.365 10.827 24.061 1.00 78.38 613 GLY A C 1
ATOM 4723 O O . GLY A 1 613 ? 9.541 11.120 23.200 1.00 78.38 613 GLY A O 1
ATOM 4724 N N . ILE A 1 614 ? 11.668 11.069 23.928 1.00 77.25 614 ILE A N 1
ATOM 4725 C CA . ILE A 1 614 ? 12.311 11.508 22.688 1.00 77.25 614 ILE A CA 1
ATOM 4726 C C . ILE A 1 614 ? 13.513 10.594 22.478 1.00 77.25 614 ILE A C 1
ATOM 4728 O O . ILE A 1 614 ? 14.354 10.464 23.370 1.00 77.25 614 ILE A O 1
ATOM 4732 N N . ALA A 1 615 ? 13.591 9.972 21.307 1.00 72.69 615 ALA A N 1
ATOM 4733 C CA . ALA A 1 615 ? 14.747 9.198 20.885 1.00 72.69 615 ALA A CA 1
ATOM 4734 C C . ALA A 1 615 ? 15.494 9.960 19.787 1.00 72.69 615 ALA A C 1
ATOM 4736 O O . ALA A 1 615 ? 14.884 10.549 18.897 1.00 72.69 615 ALA A O 1
ATOM 4737 N N . LEU A 1 616 ? 16.823 9.944 19.857 1.00 69.44 616 LEU A N 1
ATOM 4738 C CA . LEU A 1 616 ? 17.695 10.420 18.792 1.00 69.44 616 LEU A CA 1
ATOM 4739 C C . LEU A 1 616 ? 18.384 9.205 18.185 1.00 69.44 616 LEU A C 1
ATOM 4741 O O . LEU A 1 616 ? 19.057 8.466 18.901 1.00 69.44 616 LEU A O 1
ATOM 4745 N N . ALA A 1 617 ? 18.208 8.997 16.883 1.00 63.41 617 ALA A N 1
ATOM 4746 C CA . ALA A 1 617 ? 18.983 8.003 16.155 1.00 63.41 617 ALA A CA 1
ATOM 4747 C C . ALA A 1 617 ? 20.415 8.536 15.979 1.00 63.41 617 ALA A C 1
ATOM 4749 O O . ALA A 1 617 ? 20.609 9.597 15.385 1.00 63.41 617 ALA A O 1
ATOM 4750 N N . ASP A 1 618 ? 21.414 7.834 16.525 1.00 47.06 618 ASP A N 1
ATOM 4751 C CA . ASP A 1 618 ? 22.833 8.193 16.374 1.00 47.06 618 ASP A CA 1
ATOM 4752 C C . ASP A 1 618 ? 23.471 7.586 15.107 1.00 47.06 618 ASP A C 1
ATOM 4754 O O . ASP A 1 618 ? 24.549 8.024 14.694 1.00 47.06 618 ASP A O 1
ATOM 4758 N N . ARG A 1 619 ? 22.785 6.618 14.473 1.00 46.81 619 ARG A N 1
ATOM 4759 C CA . ARG A 1 619 ? 23.110 5.942 13.205 1.00 46.81 619 ARG A CA 1
ATOM 4760 C C . ARG A 1 619 ? 21.844 5.407 12.524 1.00 46.81 619 ARG A C 1
ATOM 4762 O O . ARG A 1 619 ? 20.806 5.265 13.168 1.00 46.81 619 ARG A O 1
ATOM 4769 N N . GLU A 1 620 ? 21.943 5.067 11.235 1.00 46.16 620 GLU A N 1
ATOM 4770 C CA . GLU A 1 620 ? 20.949 4.211 10.573 1.00 46.16 620 GLU A CA 1
ATOM 4771 C C . GLU A 1 620 ? 20.786 2.912 11.371 1.00 46.16 620 GLU A C 1
ATOM 4773 O O . GLU A 1 620 ? 21.746 2.160 11.552 1.00 46.16 620 GLU A O 1
ATOM 4778 N N . LEU A 1 621 ? 19.568 2.638 11.844 1.00 40.03 621 LEU A N 1
ATOM 4779 C CA . LEU A 1 621 ? 19.183 1.325 12.357 1.00 40.03 621 LEU A CA 1
ATOM 4780 C C . LEU A 1 621 ? 19.030 0.374 11.166 1.00 40.03 621 LEU A C 1
ATOM 4782 O O . LEU A 1 621 ? 17.935 -0.005 10.779 1.00 40.03 621 LEU A O 1
ATOM 4786 N N . SER A 1 622 ? 20.140 0.027 10.527 1.00 37.44 622 SER A N 1
ATOM 4787 C CA . SER A 1 622 ? 20.143 -0.976 9.473 1.00 37.44 622 SER A CA 1
ATOM 4788 C C . SER A 1 622 ? 20.269 -2.356 10.138 1.00 37.44 622 SER A C 1
ATOM 4790 O O . SER A 1 622 ? 21.363 -2.790 10.498 1.00 37.44 622 SER A O 1
ATOM 4792 N N . GLU A 1 623 ? 19.159 -3.090 10.256 1.00 35.75 623 GLU A N 1
ATOM 4793 C CA . GLU A 1 623 ? 19.201 -4.567 10.314 1.00 35.75 623 GLU A CA 1
ATOM 4794 C C . GLU A 1 623 ? 19.734 -5.168 8.988 1.00 35.75 623 GLU A C 1
ATOM 4796 O O . GLU A 1 623 ? 19.996 -6.367 8.875 1.00 35.75 623 GLU A O 1
ATOM 4801 N N . THR A 1 624 ? 19.933 -4.334 7.966 1.00 38.81 624 THR A N 1
ATOM 4802 C CA . THR A 1 624 ? 20.248 -4.702 6.584 1.00 38.81 624 THR A CA 1
ATOM 4803 C C . THR A 1 624 ? 21.724 -4.961 6.282 1.00 38.81 624 THR A C 1
ATOM 4805 O O . THR A 1 624 ? 22.002 -5.674 5.318 1.00 38.81 624 THR A O 1
ATOM 4808 N N . GLU A 1 625 ? 22.681 -4.506 7.102 1.00 32.66 625 GLU A N 1
ATOM 4809 C CA . GLU A 1 625 ? 24.105 -4.851 6.900 1.00 32.66 625 GLU A CA 1
ATOM 4810 C C . GLU A 1 625 ? 24.365 -6.369 7.008 1.00 32.66 625 GLU A C 1
ATOM 4812 O O . GLU A 1 625 ? 25.321 -6.882 6.432 1.00 32.66 625 GLU A O 1
ATOM 4817 N N . SER A 1 626 ? 23.479 -7.123 7.669 1.00 32.28 626 SER A N 1
ATOM 4818 C CA . SER A 1 626 ? 23.649 -8.562 7.899 1.00 32.28 626 SER A CA 1
ATOM 4819 C C . SER A 1 626 ? 23.221 -9.469 6.737 1.00 32.28 626 SER A C 1
ATOM 4821 O O . SER A 1 626 ? 23.631 -10.632 6.735 1.00 32.28 626 SER A O 1
ATOM 4823 N N . LYS A 1 627 ? 22.377 -9.029 5.790 1.00 31.19 627 LYS A N 1
ATOM 4824 C CA . LYS A 1 627 ? 21.727 -9.969 4.846 1.00 31.19 627 LYS A CA 1
ATOM 4825 C C . LYS A 1 627 ? 22.283 -9.995 3.424 1.00 31.19 627 LYS A C 1
ATOM 4827 O O . LYS A 1 627 ? 22.041 -10.981 2.737 1.00 31.19 627 LYS A O 1
ATOM 4832 N N . TYR A 1 628 ? 23.054 -8.997 2.985 1.00 30.45 628 TYR A N 1
ATOM 4833 C CA . TYR A 1 628 ? 23.433 -8.907 1.563 1.00 30.45 628 TYR A CA 1
ATOM 4834 C C . TYR A 1 628 ? 24.918 -8.658 1.256 1.00 30.45 628 TYR A C 1
ATOM 4836 O O . TYR A 1 628 ? 25.298 -8.694 0.087 1.00 30.45 628 TYR A O 1
ATOM 4844 N N . HIS A 1 629 ? 25.786 -8.516 2.264 1.00 28.59 629 HIS A N 1
ATOM 4845 C CA . HIS A 1 629 ? 27.237 -8.414 2.055 1.00 28.59 629 HIS A CA 1
ATOM 4846 C C . HIS A 1 629 ? 28.032 -9.222 3.099 1.00 28.59 629 HIS A C 1
ATOM 4848 O O . HIS A 1 629 ? 28.466 -8.654 4.098 1.00 28.59 629 HIS A O 1
ATOM 4854 N N . PRO A 1 630 ? 28.287 -10.528 2.873 1.00 29.70 630 PRO A N 1
ATOM 4855 C CA . PRO A 1 630 ? 29.078 -11.334 3.806 1.00 29.70 630 PRO A CA 1
ATOM 4856 C C . PRO A 1 630 ? 30.547 -10.884 3.944 1.00 29.70 630 PRO A C 1
ATOM 4858 O O . PRO A 1 630 ? 31.196 -11.252 4.920 1.00 29.70 630 PRO A O 1
ATOM 4861 N N . ASP A 1 631 ? 31.063 -10.059 3.022 1.00 28.73 631 ASP A N 1
ATOM 4862 C CA . ASP A 1 631 ? 32.505 -9.788 2.901 1.00 28.73 631 ASP A CA 1
ATOM 4863 C C . ASP A 1 631 ? 32.954 -8.365 3.284 1.00 28.73 631 ASP A C 1
ATOM 4865 O O . ASP A 1 631 ? 34.121 -8.011 3.098 1.00 28.73 631 ASP A O 1
ATOM 4869 N N . ARG A 1 632 ? 32.083 -7.522 3.858 1.00 27.09 632 ARG A N 1
ATOM 4870 C CA . ARG A 1 632 ? 32.533 -6.256 4.465 1.00 27.09 632 ARG A CA 1
ATOM 4871 C C . ARG A 1 632 ? 32.752 -6.441 5.961 1.00 27.09 632 ARG A C 1
ATOM 4873 O O . ARG A 1 632 ? 31.842 -6.303 6.769 1.00 27.09 632 ARG A O 1
ATOM 4880 N N . HIS A 1 633 ? 33.995 -6.731 6.335 1.00 25.06 633 HIS A N 1
ATOM 4881 C CA . HIS A 1 633 ? 34.431 -6.604 7.721 1.00 25.06 633 HIS A CA 1
ATOM 4882 C C . HIS A 1 633 ? 34.253 -5.150 8.194 1.00 25.06 633 HIS A C 1
ATOM 4884 O O . HIS A 1 633 ? 34.794 -4.250 7.548 1.00 25.06 633 HIS A O 1
ATOM 4890 N N . PRO A 1 634 ? 33.569 -4.889 9.323 1.00 29.25 634 PRO A N 1
ATOM 4891 C CA . PRO A 1 634 ? 33.571 -3.561 9.912 1.00 29.25 634 PRO A CA 1
ATOM 4892 C C . PRO A 1 634 ? 34.984 -3.262 10.423 1.00 29.25 634 PRO A C 1
ATOM 4894 O O . PRO A 1 634 ? 35.516 -3.962 11.294 1.00 29.25 634 PRO A O 1
ATOM 4897 N N . GLU A 1 635 ? 35.613 -2.224 9.872 1.00 25.95 635 GLU A N 1
ATOM 4898 C CA . GLU A 1 635 ? 36.812 -1.655 10.473 1.00 25.95 635 GLU A CA 1
ATOM 4899 C C . GLU A 1 635 ? 36.489 -1.242 11.914 1.00 25.95 635 GLU A C 1
ATOM 4901 O O . GLU A 1 635 ? 35.514 -0.541 12.196 1.00 25.95 635 GLU A O 1
ATOM 4906 N N . LYS A 1 636 ? 37.310 -1.722 12.851 1.00 28.58 636 LYS A N 1
ATOM 4907 C CA . LYS A 1 636 ? 37.204 -1.428 14.281 1.00 28.58 636 LYS A CA 1
ATOM 4908 C C . LYS A 1 636 ? 37.481 0.058 14.535 1.00 28.58 636 LYS A C 1
ATOM 4910 O O . LYS A 1 636 ? 38.616 0.441 14.802 1.00 28.58 636 LYS A O 1
ATOM 4915 N N . GLY A 1 637 ? 36.438 0.881 14.491 1.00 25.36 637 GLY A N 1
ATOM 4916 C CA . GLY A 1 637 ? 36.406 2.226 15.066 1.00 25.36 637 GLY A CA 1
ATOM 4917 C C . GLY A 1 637 ? 35.809 2.189 16.475 1.00 25.36 637 GLY A C 1
ATOM 4918 O O . GLY A 1 637 ? 34.771 1.572 16.690 1.00 25.36 637 GLY A O 1
ATOM 4919 N N . ASN A 1 638 ? 36.495 2.804 17.439 1.00 23.89 638 ASN A N 1
ATOM 4920 C CA . ASN A 1 638 ? 36.236 2.714 18.880 1.00 23.89 638 ASN A CA 1
ATOM 4921 C C . ASN A 1 638 ? 34.785 3.018 19.301 1.00 23.89 638 ASN A C 1
ATOM 4923 O O . ASN A 1 638 ? 34.135 3.916 18.773 1.00 23.89 638 ASN A O 1
ATOM 4927 N N . GLY A 1 639 ? 34.316 2.251 20.289 1.00 26.23 639 GLY A N 1
ATOM 4928 C CA . GLY A 1 639 ? 32.922 2.162 20.708 1.00 26.23 639 GLY A CA 1
ATOM 4929 C C . GLY A 1 639 ? 32.311 3.413 21.340 1.00 26.23 639 GLY A C 1
ATOM 4930 O O . GLY A 1 639 ? 32.955 4.114 22.112 1.00 26.23 639 GLY A O 1
ATOM 4931 N N . TYR A 1 640 ? 31.010 3.561 21.104 1.00 25.06 640 TYR A N 1
ATOM 4932 C CA . TYR A 1 640 ? 30.017 3.925 22.113 1.00 25.06 640 TYR A CA 1
ATOM 4933 C C . TYR A 1 640 ? 28.812 3.006 21.890 1.00 25.06 640 TYR A C 1
ATOM 4935 O O . TYR A 1 640 ? 28.173 3.047 20.847 1.00 25.06 640 TYR A O 1
ATOM 4943 N N . GLY A 1 641 ? 28.567 2.095 22.832 1.00 25.12 641 GLY A N 1
ATOM 4944 C CA . GLY A 1 641 ? 27.402 1.218 22.802 1.00 25.12 641 GLY A CA 1
ATOM 4945 C C . GLY A 1 641 ? 26.196 1.951 23.373 1.00 25.12 641 GLY A C 1
ATOM 4946 O O . GLY A 1 641 ? 26.079 2.067 24.592 1.00 25.12 641 GLY A O 1
ATOM 4947 N N . GLY A 1 642 ? 25.311 2.443 22.509 1.00 23.77 642 GLY A N 1
ATOM 4948 C CA . GLY A 1 642 ? 23.997 2.937 22.905 1.00 23.77 642 GLY A CA 1
ATOM 4949 C C . GLY A 1 642 ? 23.046 1.764 23.127 1.00 23.77 642 GLY A C 1
ATOM 4950 O O . GLY A 1 642 ? 22.540 1.181 22.177 1.00 23.77 642 GLY A O 1
ATOM 4951 N N . ARG A 1 643 ? 22.804 1.390 24.388 1.00 22.84 643 ARG A N 1
ATOM 4952 C CA . ARG A 1 643 ? 21.621 0.598 24.752 1.00 22.84 643 ARG A CA 1
ATOM 4953 C C . ARG A 1 643 ? 20.418 1.537 24.741 1.00 22.84 643 ARG A C 1
ATOM 4955 O O . ARG A 1 643 ? 20.357 2.446 25.565 1.00 22.84 643 ARG A O 1
ATOM 4962 N N . THR A 1 644 ? 19.455 1.293 23.863 1.00 27.78 644 THR A N 1
ATOM 4963 C CA . THR A 1 644 ? 18.103 1.856 23.939 1.00 27.78 644 THR A CA 1
ATOM 4964 C C . THR A 1 644 ? 17.406 1.266 25.165 1.00 27.78 644 THR A C 1
ATOM 4966 O O . THR A 1 644 ? 16.821 0.188 25.124 1.00 27.78 644 THR A O 1
ATOM 4969 N N . ALA A 1 645 ? 17.524 1.948 26.302 1.00 21.97 645 ALA A N 1
ATOM 4970 C CA . ALA A 1 645 ? 16.674 1.711 27.457 1.00 21.97 645 ALA A CA 1
ATOM 4971 C C . ALA A 1 645 ? 15.474 2.656 27.350 1.00 21.97 645 ALA A C 1
ATOM 4973 O O . ALA A 1 645 ? 15.597 3.852 27.603 1.00 21.97 645 ALA A O 1
ATOM 4974 N N . VAL A 1 646 ? 14.315 2.119 26.970 1.00 27.67 646 VAL A N 1
ATOM 4975 C CA . VAL A 1 646 ? 13.032 2.784 27.213 1.00 27.67 646 VAL A CA 1
ATOM 4976 C C . VAL A 1 646 ? 12.766 2.629 28.710 1.00 27.67 646 VAL A C 1
ATOM 4978 O O . VAL A 1 646 ? 12.389 1.557 29.177 1.00 27.67 646 VAL A O 1
ATOM 4981 N N . SER A 1 647 ? 13.073 3.661 29.497 1.00 23.00 647 SER A N 1
ATOM 4982 C CA . SER A 1 647 ? 12.673 3.712 30.904 1.00 23.00 647 SER A CA 1
ATOM 4983 C C . SER A 1 647 ? 11.163 3.914 30.978 1.00 23.00 647 SER A C 1
ATOM 4985 O O . SER A 1 647 ? 10.639 4.839 30.361 1.00 23.00 647 SER A O 1
ATOM 4987 N N . GLY A 1 648 ? 10.494 3.021 31.705 1.00 26.19 648 GLY A N 1
ATOM 4988 C CA . GLY A 1 648 ? 9.045 2.873 31.706 1.00 26.19 648 GLY A CA 1
ATOM 4989 C C . GLY A 1 648 ? 8.238 4.061 32.224 1.00 26.19 648 GLY A C 1
ATOM 4990 O O . GLY A 1 648 ? 8.691 4.863 33.040 1.00 26.19 648 GLY A O 1
ATOM 4991 N N . THR A 1 649 ? 6.983 4.071 31.788 1.00 25.02 649 THR A N 1
ATOM 4992 C CA . THR A 1 649 ? 5.844 4.648 32.497 1.00 25.02 649 THR A CA 1
ATOM 4993 C C . THR A 1 649 ? 4.702 3.631 32.474 1.00 25.02 649 THR A C 1
ATOM 4995 O O . THR A 1 649 ? 4.510 2.901 31.500 1.00 25.02 649 THR A O 1
ATOM 4998 N N . ASP A 1 650 ? 3.993 3.535 33.597 1.00 29.73 650 ASP A N 1
ATOM 4999 C CA . ASP A 1 650 ? 2.930 2.565 33.842 1.00 29.73 650 ASP A CA 1
ATOM 5000 C C . ASP A 1 650 ? 1.786 2.675 32.813 1.00 29.73 650 ASP A C 1
ATOM 5002 O O . ASP A 1 650 ? 1.193 3.736 32.628 1.00 29.73 650 ASP A O 1
ATOM 5006 N N . GLY A 1 651 ? 1.425 1.546 32.190 1.00 34.12 651 GLY A N 1
ATOM 5007 C CA . GLY A 1 651 ? 0.097 1.332 31.596 1.00 34.12 651 GLY A CA 1
ATOM 5008 C C . GLY A 1 651 ? -0.043 1.402 30.070 1.00 34.12 651 GLY A C 1
ATOM 5009 O O . GLY A 1 651 ? -1.110 1.045 29.571 1.00 34.12 651 GLY A O 1
ATOM 5010 N N . ALA A 1 652 ? 0.986 1.785 29.308 1.00 33.22 652 ALA A N 1
ATOM 5011 C CA . ALA A 1 652 ? 0.937 1.773 27.841 1.00 33.22 652 ALA A CA 1
ATOM 5012 C C . ALA A 1 652 ? 1.930 0.752 27.259 1.00 33.22 652 ALA A C 1
ATOM 5014 O O . ALA A 1 652 ? 3.121 1.021 27.150 1.00 33.22 652 ALA A O 1
ATOM 5015 N N . PHE A 1 653 ? 1.429 -0.418 26.845 1.00 35.47 653 PHE A N 1
ATOM 5016 C CA . PHE A 1 653 ? 2.242 -1.481 26.228 1.00 35.47 653 PHE A CA 1
ATOM 5017 C C . PHE A 1 653 ? 2.830 -1.091 24.860 1.00 35.47 653 PHE A C 1
ATOM 5019 O O . PHE A 1 653 ? 3.756 -1.738 24.378 1.00 35.47 653 PHE A O 1
ATOM 5026 N N . TRP A 1 654 ? 2.292 -0.040 24.233 1.00 45.06 654 TRP A N 1
ATOM 5027 C CA . TRP A 1 654 ? 2.672 0.419 22.900 1.00 45.06 654 TRP A CA 1
ATOM 5028 C C . TRP A 1 654 ? 2.765 1.946 22.902 1.00 45.06 654 TRP A C 1
ATOM 5030 O O . TRP A 1 654 ? 1.732 2.607 22.772 1.00 45.06 654 TRP A O 1
ATOM 5040 N N . PRO A 1 655 ? 3.958 2.537 23.082 1.00 38.31 655 PRO A N 1
ATOM 5041 C CA . PRO A 1 655 ? 4.105 3.978 22.956 1.00 38.31 655 PRO A CA 1
ATOM 5042 C C . PRO A 1 655 ? 3.758 4.391 21.525 1.00 38.31 655 PRO A C 1
ATOM 5044 O O . PRO A 1 655 ? 4.133 3.722 20.558 1.00 38.31 655 PRO A O 1
ATOM 5047 N N . ALA A 1 656 ? 3.037 5.500 21.382 1.00 38.56 656 ALA A N 1
ATOM 5048 C CA . ALA A 1 656 ? 2.898 6.140 20.091 1.00 38.56 656 ALA A CA 1
ATOM 5049 C C . ALA A 1 656 ? 4.241 6.799 19.752 1.00 38.56 656 ALA A C 1
ATOM 5051 O O . ALA A 1 656 ? 4.547 7.893 20.220 1.00 38.56 656 ALA A O 1
ATOM 5052 N N . VAL A 1 657 ? 5.088 6.066 19.032 1.00 37.50 657 VAL A N 1
ATOM 5053 C CA . VAL A 1 657 ? 6.330 6.606 18.476 1.00 37.50 657 VAL A CA 1
ATOM 5054 C C . VAL A 1 657 ? 5.929 7.423 17.251 1.00 37.50 657 VAL A C 1
ATOM 5056 O O . VAL A 1 657 ? 5.392 6.857 16.299 1.00 37.50 657 VAL A O 1
ATOM 5059 N N . TYR A 1 658 ? 6.114 8.739 17.325 1.00 41.34 658 TYR A N 1
ATOM 5060 C CA . TYR A 1 658 ? 5.825 9.689 16.249 1.00 41.34 658 TYR A CA 1
ATOM 5061 C C . TYR A 1 658 ? 7.101 10.272 15.669 1.00 41.34 658 TYR A C 1
ATOM 5063 O O . TYR A 1 658 ? 8.032 10.546 16.464 1.00 41.34 658 TYR A O 1
#